Protein AF-A0A507CNY7-F1 (afdb_monomer_lite)

Foldseek 3Di:
DQPLPDDPVVVVVVVVPDPQFFPVVVVVVLVSCVVVCVVDPQQLKKKKKFFWWADPDPPAIETEIEIDGSVQPDPCNSVVQVVVVVVQDDRTGGDNTIGIQIQDLPLDQEPVVSDDCVVVVHPYHYAYEEEDDLSVLVSLNYQEYAREQHHYAEEDHLSCLSNLNHQYYAQAWDDPDDPDDGPSTGYQHEEAPDLSVLSNLNHAYDHQDQYQYDEADDLSVLSNLNHAYDAHANHQYEEEDHLSVLSNLNYQEDHHHQYAHAYDHLSCLSNQNHAEDHQHNYAYEEADRPSVLNNLNHAEDHNDNYAYEEEHDPSNLLRQNHAYDHHAQYAYEHHPDPPDPPDPDDDDDDDDDDDDDDDDDDDDDDDDDDPDDDDPPDDPDDDPDRNDPPDDDPDPPDDRRAHADAHANYAYEEADDLNVLRNQRYAHDAHAHYAYEEANCVCVPPDDPDDDDDDLSQPVARHAYYHHAHYAHEEEDDQDCCSNHVNAYQEDHHHQYAYEEADHDCPPNQNHAYDHHYNYAYEEEDDLDANQNHQEDHHYHYAYEEEDRLNHQLRPQNYAYDAHEQYAYEEEDDLSVDLNYNYQEDHHYNYHYEDDDHCSVVDDDDPPPRYPYHDDHDD

Organism: NCBI:txid246404

Secondary structure (DSSP, 8-state):
--GGGS-HHHHHHHHHTS-S--HHHHHHHHHHHHHHHTTSGGGG-EEEEEEEEEEEETTEEEEEEEEE-TTT--HHHHHHHHHHHHTT-TT-B--SS--EEEE---S-SBGGGGS-HHHHTS---EEEEEPPPGGGGG-TT-SEEE-TTSEEEEEPPGGGGG-TT--EEE-PPPP---SS-------EEEE---GGGGG-TT--EEE-TT-EE-SBPPGGGGG-TT--EEE-TTS--EEEPPGGGGG-TT-SEEE--SSEEEE--GGGGG-TT--EEE--SS--EEPPPGGGGG-TT--EEE--SSEEEEEPPHHHHT-TT--EEE--SSEEE-----S----------------------------------------SSS----S---S--SSS---PPPEEEE--SS--EESPPHHHHT-TTEEEEE--SSEEEE--GGGTTSS----S--------TT--EEE--SSEEEEE--SBGGGT-TT--SEEE--SSEEEEEPPB-TT-TT--EEE--SSEEEEPPP----TT-SEEE--SSEEEE---HHHHHH-TT--EEE--SSEEEEEPPTTS-TT---SEEE--SSEEESPPPHHHHS--TT-TT--EE-----

Structure (mmCIF, N/CA/C/O backbone):
data_AF-A0A507CNY7-F1
#
_entry.id   AF-A0A507CNY7-F1
#
loop_
_atom_site.group_PDB
_atom_site.id
_atom_site.type_symbol
_atom_site.label_atom_id
_atom_site.label_alt_id
_atom_site.label_comp_id
_atom_site.label_asym_id
_atom_site.label_entity_id
_atom_site.label_seq_id
_atom_site.pdbx_PDB_ins_code
_atom_site.Cartn_x
_atom_site.Cartn_y
_atom_site.Cartn_z
_atom_site.occupancy
_atom_site.B_iso_or_equiv
_atom_site.auth_seq_id
_atom_site.auth_comp_id
_atom_site.auth_asym_id
_atom_site.auth_atom_id
_atom_site.pdbx_PDB_model_num
ATOM 1 N N . MET A 1 1 ? -32.786 7.040 57.799 1.00 50.50 1 MET A N 1
ATOM 2 C CA . MET A 1 1 ? -32.487 5.872 56.946 1.00 50.50 1 MET A CA 1
ATOM 3 C C . MET A 1 1 ? -31.005 5.851 56.677 1.00 50.50 1 MET A C 1
ATOM 5 O O . MET A 1 1 ? -30.470 6.895 56.305 1.00 50.50 1 MET A O 1
ATOM 9 N N . HIS A 1 2 ? -30.344 4.714 56.888 1.00 58.09 2 HIS A N 1
ATOM 10 C CA . HIS A 1 2 ? -29.012 4.551 56.325 1.00 58.09 2 HIS A CA 1
ATOM 11 C C . HIS A 1 2 ? -29.142 4.459 54.798 1.00 58.09 2 HIS A C 1
ATOM 13 O O . HIS A 1 2 ? -30.141 3.971 54.278 1.00 58.09 2 HIS A O 1
ATOM 19 N N . LEU A 1 3 ? -28.138 4.954 54.068 1.00 54.47 3 LEU A N 1
ATOM 20 C CA . LEU A 1 3 ? -28.084 4.875 52.598 1.00 54.47 3 LEU A CA 1
ATOM 21 C C . LEU A 1 3 ? -28.188 3.430 52.074 1.00 54.47 3 LEU A C 1
ATOM 23 O O . LEU A 1 3 ? -28.642 3.226 50.956 1.00 54.47 3 LEU A O 1
ATOM 27 N N . LEU A 1 4 ? -27.792 2.455 52.899 1.00 56.66 4 LEU A N 1
ATOM 28 C CA . LEU A 1 4 ? -27.896 1.014 52.647 1.00 56.66 4 LEU A CA 1
ATOM 29 C C . LEU A 1 4 ? -29.345 0.502 52.595 1.00 56.66 4 LEU A C 1
ATOM 31 O O . LEU A 1 4 ? -29.588 -0.539 51.999 1.00 56.66 4 LEU A O 1
ATOM 35 N N . ASP A 1 5 ? -30.295 1.230 53.186 1.00 59.91 5 ASP A N 1
ATOM 36 C CA . ASP A 1 5 ? -31.685 0.781 53.341 1.00 59.91 5 ASP A CA 1
ATOM 37 C C . ASP A 1 5 ? -32.615 1.332 52.241 1.00 59.91 5 ASP A C 1
ATOM 39 O O . ASP A 1 5 ? -33.825 1.108 52.273 1.00 59.91 5 ASP A O 1
ATOM 43 N N . LEU A 1 6 ? -32.087 2.129 51.303 1.00 61.38 6 LEU A N 1
ATOM 44 C CA . LEU A 1 6 ? -32.870 2.776 50.246 1.00 61.38 6 LEU A CA 1
ATOM 45 C C . LEU A 1 6 ? -32.983 1.877 48.998 1.00 61.38 6 LEU A C 1
ATOM 47 O O . LEU A 1 6 ? -31.983 1.286 48.589 1.00 61.38 6 LEU A O 1
ATOM 51 N N . PRO A 1 7 ? -34.153 1.833 48.327 1.00 60.31 7 PRO A N 1
ATOM 52 C CA . PRO A 1 7 ? -34.299 1.169 47.031 1.00 60.31 7 PRO A CA 1
ATOM 53 C C . PRO A 1 7 ? -33.350 1.746 45.971 1.00 60.31 7 PRO A C 1
ATOM 55 O O . PRO A 1 7 ? -33.056 2.947 45.963 1.00 60.31 7 PRO A O 1
ATOM 58 N N . ILE A 1 8 ? -32.907 0.903 45.037 1.00 53.56 8 ILE A N 1
ATOM 59 C CA . ILE A 1 8 ? -31.963 1.270 43.968 1.00 53.56 8 ILE A CA 1
ATOM 60 C C . ILE A 1 8 ? -32.508 2.412 43.104 1.00 53.56 8 ILE A C 1
ATOM 62 O O . ILE A 1 8 ? -31.775 3.329 42.754 1.00 53.56 8 ILE A O 1
ATOM 66 N N . GLU A 1 9 ? -33.798 2.428 42.801 1.00 57.84 9 GLU A N 1
ATOM 67 C CA . GLU A 1 9 ? -34.419 3.474 41.988 1.00 57.84 9 GLU A CA 1
ATOM 68 C C . GLU A 1 9 ? -34.331 4.839 42.691 1.00 57.84 9 GLU A C 1
ATOM 70 O O . GLU A 1 9 ? -34.086 5.868 42.060 1.00 57.84 9 GLU A O 1
ATOM 75 N N . VAL A 1 10 ? -34.446 4.844 44.023 1.00 62.59 10 VAL A N 1
ATOM 76 C CA . VAL A 1 10 ? -34.336 6.049 44.856 1.00 62.59 10 VAL A CA 1
ATOM 77 C C . VAL A 1 10 ? -32.888 6.513 44.943 1.00 62.59 10 VAL A C 1
ATOM 79 O O . VAL A 1 10 ? -32.619 7.701 44.801 1.00 62.59 10 VAL A O 1
ATOM 82 N N . LEU A 1 11 ? -31.937 5.597 45.112 1.00 59.69 11 LEU A N 1
ATOM 83 C CA . LEU A 1 11 ? -30.511 5.919 45.099 1.00 59.69 11 LEU A CA 1
ATOM 84 C C . LEU A 1 11 ? -30.060 6.455 43.715 1.00 59.69 11 LEU A C 1
ATOM 86 O O . LEU A 1 11 ? -29.241 7.374 43.665 1.00 59.69 11 LEU A O 1
ATOM 90 N N . GLN A 1 12 ? -30.638 5.972 42.603 1.00 55.53 12 GLN A N 1
ATOM 91 C CA . GLN A 1 12 ? -30.424 6.507 41.245 1.00 55.53 12 GLN A CA 1
ATOM 92 C C . GLN A 1 12 ? -31.018 7.899 41.083 1.00 55.53 12 GLN A C 1
ATOM 94 O O . GLN A 1 12 ? -30.347 8.782 40.555 1.00 55.53 12 GLN A O 1
ATOM 99 N N . LEU A 1 13 ? -32.239 8.121 41.567 1.00 60.91 13 LEU A N 1
ATOM 100 C CA . LEU A 1 13 ? -32.867 9.440 41.555 1.00 60.91 13 LEU A CA 1
ATOM 101 C C . LEU A 1 13 ? -32.095 10.443 42.413 1.00 60.91 13 LEU A C 1
ATOM 103 O O . LEU A 1 13 ? -31.838 11.547 41.946 1.00 60.91 13 LEU A O 1
ATOM 107 N N . ILE A 1 14 ? -31.651 10.049 43.611 1.00 59.34 14 ILE A N 1
ATOM 108 C CA . ILE A 1 14 ? -30.782 10.868 44.464 1.00 59.34 14 ILE A CA 1
ATOM 109 C C . ILE A 1 14 ? -29.508 11.221 43.698 1.00 59.34 14 ILE A C 1
ATOM 111 O O . ILE A 1 14 ? -29.149 12.390 43.646 1.00 59.34 14 ILE A O 1
ATOM 115 N N . PHE A 1 15 ? -28.856 10.248 43.057 1.00 56.19 15 PHE A N 1
ATOM 116 C CA . PHE A 1 15 ? -27.640 10.484 42.278 1.00 56.19 15 PHE A CA 1
ATOM 117 C C . PHE A 1 15 ? -27.868 11.422 41.079 1.00 56.19 15 PHE A C 1
ATOM 119 O O . PHE A 1 15 ? -27.045 12.295 40.820 1.00 56.19 15 PHE A O 1
ATOM 126 N N . LEU A 1 16 ? -28.992 11.271 40.370 1.00 53.94 16 LEU A N 1
ATOM 127 C CA . LEU A 1 16 ? -29.382 12.093 39.218 1.00 53.94 16 LEU A CA 1
ATOM 128 C C . LEU A 1 16 ? -29.871 13.503 39.595 1.00 53.94 16 LEU A C 1
ATOM 130 O O . LEU A 1 16 ? -29.868 14.377 38.732 1.00 53.94 16 LEU A O 1
ATOM 134 N N . GLN A 1 17 ? -30.304 13.719 40.841 1.00 55.66 17 GLN A N 1
ATOM 135 C CA . GLN A 1 17 ? -30.762 15.011 41.373 1.00 55.66 17 GLN A CA 1
ATOM 136 C C . GLN A 1 17 ? -29.666 15.799 42.108 1.00 55.66 17 GLN A C 1
ATOM 138 O O . GLN A 1 17 ? -29.915 16.915 42.563 1.00 55.66 17 GLN A O 1
ATOM 143 N N . LEU A 1 18 ? -28.455 15.251 42.242 1.00 52.53 18 LEU A N 1
ATOM 144 C CA . LEU A 1 18 ? -27.318 16.012 42.757 1.00 52.53 18 LEU A CA 1
ATOM 145 C C . LEU A 1 18 ? -26.944 17.109 41.746 1.00 52.53 18 LEU A C 1
ATOM 147 O O . LEU A 1 18 ? -26.613 16.812 40.600 1.00 52.53 18 LEU A O 1
ATOM 151 N N . ASP A 1 19 ? -26.982 18.373 42.184 1.00 48.16 19 ASP A N 1
ATOM 152 C CA . ASP A 1 19 ? -26.518 19.533 41.408 1.00 48.16 19 ASP A CA 1
ATOM 153 C C . ASP A 1 19 ? -25.115 19.321 40.819 1.00 48.16 19 ASP A C 1
ATOM 155 O O . ASP A 1 19 ? -24.302 18.599 41.408 1.00 48.16 19 ASP A O 1
ATOM 159 N N . LEU A 1 20 ? -24.823 20.038 39.717 1.00 49.12 20 LEU A N 1
ATOM 160 C CA . LEU A 1 20 ? -23.513 20.159 39.053 1.00 49.12 20 LEU A CA 1
ATOM 161 C C . LEU A 1 20 ? -22.361 19.861 40.023 1.00 49.12 20 LEU A C 1
ATOM 163 O O . LEU A 1 20 ? -22.031 20.641 40.920 1.00 49.12 20 LEU A O 1
ATOM 167 N N . PHE A 1 21 ? -21.820 18.662 39.845 1.00 52.94 21 PHE A N 1
ATOM 168 C CA . PHE A 1 21 ? -20.981 17.900 40.755 1.00 52.94 21 PHE A CA 1
ATOM 169 C C . PHE A 1 21 ? -19.781 18.667 41.343 1.00 52.94 21 PHE A C 1
ATOM 171 O O . PHE A 1 21 ? -18.643 18.482 40.932 1.00 52.94 21 PHE A O 1
ATOM 178 N N . LYS A 1 22 ? -19.971 19.487 42.386 1.00 53.03 22 LYS A N 1
ATOM 179 C CA . LYS A 1 22 ? -18.829 20.062 43.123 1.00 53.03 22 LYS A CA 1
ATOM 180 C C . LYS A 1 22 ? -18.050 18.946 43.826 1.00 53.03 22 LYS A C 1
ATOM 182 O O . LYS A 1 22 ? -18.601 18.199 44.646 1.00 53.03 22 LYS A O 1
ATOM 187 N N . THR A 1 23 ? -16.747 18.862 43.554 1.00 55.12 23 THR A N 1
ATOM 188 C CA . THR A 1 23 ? -15.870 17.712 43.841 1.00 55.12 23 THR A CA 1
ATOM 189 C C . THR A 1 23 ? -15.864 17.268 45.308 1.00 55.12 23 THR A C 1
ATOM 191 O O . THR A 1 23 ? -15.577 16.106 45.601 1.00 55.12 23 THR A O 1
ATOM 194 N N . ALA A 1 24 ? -16.158 18.169 46.252 1.00 55.75 24 ALA A N 1
ATOM 195 C CA . ALA A 1 24 ? -16.185 17.877 47.686 1.00 55.75 24 ALA A CA 1
ATOM 196 C C . ALA A 1 24 ? -17.468 17.159 48.144 1.00 55.75 24 ALA A C 1
ATOM 198 O O . ALA A 1 24 ? -17.377 16.219 48.935 1.00 55.75 24 ALA A O 1
ATOM 199 N N . LYS A 1 25 ? -18.650 17.558 47.642 1.00 54.31 25 LYS A N 1
ATOM 200 C CA . LYS A 1 25 ? -19.921 16.880 47.956 1.00 54.31 25 LYS A CA 1
ATOM 201 C C . LYS A 1 25 ? -19.956 15.507 47.302 1.00 54.31 25 LYS A C 1
ATOM 203 O O . LYS A 1 25 ? -20.237 14.534 47.989 1.00 54.31 25 LYS A O 1
ATOM 208 N N . TYR A 1 26 ? -19.558 15.410 46.035 1.00 55.41 26 TYR A N 1
ATOM 209 C CA . TYR A 1 26 ? -19.513 14.133 45.330 1.00 55.41 26 TYR A CA 1
ATOM 210 C C . TYR A 1 26 ? -18.506 13.155 45.939 1.00 55.41 26 TYR A C 1
ATOM 212 O O . TYR A 1 26 ? -18.871 12.023 46.206 1.00 55.41 26 TYR A O 1
ATOM 220 N N . ARG A 1 27 ? -17.275 13.577 46.282 1.00 55.94 27 ARG A N 1
ATOM 221 C CA . ARG A 1 27 ? -16.332 12.698 47.007 1.00 55.94 27 ARG A CA 1
ATOM 222 C C . ARG A 1 27 ? -16.909 12.199 48.329 1.00 55.94 27 ARG A C 1
ATOM 224 O O . ARG A 1 27 ? -16.618 11.078 48.724 1.00 55.94 27 ARG A O 1
ATOM 231 N N . ARG A 1 28 ? -17.701 13.017 49.027 1.00 58.16 28 ARG A N 1
ATOM 232 C CA . ARG A 1 28 ? -18.335 12.645 50.299 1.00 58.16 28 ARG A CA 1
ATOM 233 C C . ARG A 1 28 ? -19.507 11.679 50.074 1.00 58.16 28 ARG A C 1
ATOM 235 O O . ARG A 1 28 ? -19.587 10.682 50.779 1.00 58.16 28 ARG A O 1
ATOM 242 N N . VAL A 1 29 ? -20.325 11.922 49.046 1.00 56.06 29 VAL A N 1
ATOM 243 C CA . VAL A 1 29 ? -21.393 11.026 48.578 1.00 56.06 29 VAL A CA 1
ATOM 244 C C . VAL A 1 29 ? -20.788 9.709 48.105 1.00 56.06 29 VAL A C 1
ATOM 246 O O . VAL A 1 29 ? -21.046 8.712 48.750 1.00 56.06 29 VAL A O 1
ATOM 249 N N . CYS A 1 30 ? -19.900 9.689 47.108 1.00 53.34 30 CYS A N 1
ATOM 250 C CA . CYS A 1 30 ? -19.212 8.493 46.616 1.00 53.34 30 CYS A CA 1
ATOM 251 C C . CYS A 1 30 ? -18.382 7.763 47.663 1.00 53.34 30 CYS A C 1
ATOM 253 O O . CYS A 1 30 ? -18.285 6.558 47.548 1.00 53.34 30 CYS A O 1
ATOM 255 N N . ARG A 1 31 ? -17.816 8.411 48.693 1.00 56.94 31 ARG A N 1
ATOM 256 C CA . ARG A 1 31 ? -17.205 7.685 49.827 1.00 56.94 31 ARG A CA 1
ATOM 257 C C . ARG A 1 31 ? -18.252 7.006 50.705 1.00 56.94 31 ARG A C 1
ATOM 259 O O . ARG A 1 31 ? -18.076 5.837 51.018 1.00 56.94 31 ARG A O 1
ATOM 266 N N . SER A 1 32 ? -19.330 7.706 51.073 1.00 53.12 32 SER A N 1
ATOM 267 C CA . SER A 1 32 ? -20.452 7.105 51.820 1.00 53.12 32 SER A CA 1
ATOM 268 C C . SER A 1 32 ? -21.146 6.003 51.027 1.00 53.12 32 SER A C 1
ATOM 270 O O . SER A 1 32 ? -21.634 5.029 51.587 1.00 53.12 32 SER A O 1
ATOM 272 N N . PHE A 1 33 ? -21.169 6.160 49.714 1.00 50.72 33 PHE A N 1
ATOM 273 C CA . PHE A 1 33 ? -21.739 5.229 48.779 1.00 50.72 33 PHE A CA 1
ATOM 274 C C . PHE A 1 33 ? -20.733 4.158 48.338 1.00 50.72 33 PHE A C 1
ATOM 276 O O . PHE A 1 33 ? -21.189 3.125 47.904 1.00 50.72 33 PHE A O 1
ATOM 283 N N . ASN A 1 34 ? -19.408 4.301 48.456 1.00 47.72 34 ASN A N 1
ATOM 284 C CA . ASN A 1 34 ? -18.453 3.323 47.900 1.00 47.72 34 ASN A CA 1
ATOM 285 C C . ASN A 1 34 ? -18.638 1.935 48.517 1.00 47.72 34 ASN A C 1
ATOM 287 O O . ASN A 1 34 ? -18.507 0.938 47.822 1.00 47.72 34 ASN A O 1
ATOM 291 N N . ASN A 1 35 ? -19.029 1.873 49.792 1.00 51.50 35 ASN A N 1
ATOM 292 C CA . ASN A 1 35 ? -19.368 0.622 50.475 1.00 51.50 35 ASN A CA 1
ATOM 293 C C . ASN A 1 35 ? -20.730 0.034 50.038 1.00 51.50 35 ASN A C 1
ATOM 295 O O . ASN A 1 35 ? -20.986 -1.137 50.279 1.00 51.50 35 ASN A O 1
ATOM 299 N N . VAL A 1 36 ? -21.596 0.830 49.400 1.00 45.66 36 VAL A N 1
ATOM 300 C CA . VAL A 1 36 ? -22.937 0.452 48.903 1.00 45.66 36 VAL A CA 1
ATOM 301 C C . VAL A 1 36 ? -22.928 0.198 47.382 1.00 45.66 36 VAL A C 1
ATOM 303 O O . VAL A 1 36 ? -23.494 -0.778 46.910 1.00 45.66 36 VAL A O 1
ATOM 306 N N . LEU A 1 37 ? -22.243 1.041 46.602 1.00 43.09 37 LEU A N 1
ATOM 307 C CA . LEU A 1 37 ? -22.118 1.031 45.135 1.00 43.09 37 LEU A CA 1
ATOM 308 C C . LEU A 1 37 ? -21.195 -0.074 44.624 1.00 43.09 37 LEU A C 1
ATOM 310 O O . LEU A 1 37 ? -21.321 -0.465 43.471 1.00 43.09 37 LEU A O 1
ATOM 314 N N . THR A 1 38 ? -20.261 -0.560 45.447 1.00 46.28 38 THR A N 1
ATOM 315 C CA . THR A 1 38 ? -19.440 -1.734 45.104 1.00 46.28 38 THR A CA 1
ATOM 316 C C . THR A 1 38 ? -20.214 -3.045 45.248 1.00 46.28 38 THR A C 1
ATOM 318 O O . THR A 1 38 ? -19.815 -4.043 44.657 1.00 46.28 38 THR A O 1
ATOM 321 N N . VAL A 1 39 ? -21.332 -3.040 45.986 1.00 44.53 39 VAL A N 1
ATOM 322 C CA . VAL A 1 39 ? -22.158 -4.222 46.289 1.00 44.53 39 VAL A CA 1
ATOM 323 C C . VAL A 1 39 ? -23.466 -4.254 45.461 1.00 44.53 39 VAL A C 1
ATOM 325 O O . VAL A 1 39 ? -24.102 -5.299 45.357 1.00 44.53 39 VAL A O 1
ATOM 328 N N . HIS A 1 40 ? -23.861 -3.147 44.811 1.00 45.31 40 HIS A N 1
ATOM 329 C CA . HIS A 1 40 ? -25.163 -2.965 44.134 1.00 45.31 40 HIS A CA 1
ATOM 330 C C . HIS A 1 40 ? -25.049 -2.356 42.707 1.00 45.31 40 HIS A C 1
ATOM 332 O O . HIS A 1 40 ? -24.020 -1.763 42.388 1.00 45.31 40 HIS A O 1
ATOM 338 N N . PRO A 1 41 ? -26.087 -2.441 41.831 1.00 44.62 41 PRO A N 1
ATOM 339 C CA . PRO A 1 41 ? -26.019 -2.202 40.366 1.00 44.62 41 PRO A CA 1
ATOM 340 C C . PRO A 1 41 ? -25.747 -0.755 39.902 1.00 44.62 41 PRO A C 1
ATOM 342 O O . PRO A 1 41 ? -25.904 -0.415 38.729 1.00 44.62 41 PRO A O 1
ATOM 345 N N . PHE A 1 42 ? -25.288 0.110 40.800 1.00 43.44 42 PHE A N 1
ATOM 346 C CA . PHE A 1 42 ? -24.721 1.410 40.461 1.00 43.44 42 PHE A CA 1
ATOM 347 C C . PHE A 1 42 ? -23.310 1.346 39.882 1.00 43.44 42 PHE A C 1
ATOM 349 O O . PHE A 1 42 ? -22.810 2.360 39.391 1.00 43.44 42 PHE A O 1
ATOM 356 N N . SER A 1 43 ? -22.685 0.166 39.896 1.00 51.28 43 SER A N 1
ATOM 357 C CA . SER A 1 43 ? -21.483 -0.138 39.118 1.00 51.28 43 SER A CA 1
ATOM 358 C C . SER A 1 43 ? -21.601 0.330 37.669 1.00 51.28 43 SER A C 1
ATOM 360 O O . SER A 1 43 ? -20.603 0.689 37.072 1.00 51.28 43 SER A O 1
ATOM 362 N N . ASN A 1 44 ? -22.812 0.392 37.115 1.00 54.75 44 ASN A N 1
ATOM 363 C CA . ASN A 1 44 ? -23.063 0.653 35.700 1.00 54.75 44 ASN A CA 1
ATOM 364 C C . ASN A 1 44 ? -23.117 2.148 35.341 1.00 54.75 44 ASN A C 1
ATOM 366 O O . ASN A 1 44 ? -23.304 2.491 34.175 1.00 54.75 44 ASN A O 1
ATOM 370 N N . LEU A 1 45 ? -22.975 3.045 36.324 1.00 60.94 45 LEU A N 1
ATOM 371 C CA . LEU A 1 45 ? -22.925 4.482 36.073 1.00 60.94 45 LEU A CA 1
ATOM 372 C C . LEU A 1 45 ? -21.612 4.862 35.392 1.00 60.94 45 LEU A C 1
ATOM 374 O O . LEU A 1 45 ? -20.519 4.584 35.894 1.00 60.94 45 LEU A O 1
ATOM 378 N N . ILE A 1 46 ? -21.743 5.575 34.279 1.00 69.25 46 ILE A N 1
ATOM 379 C CA . ILE A 1 46 ? -20.628 6.200 33.580 1.00 69.25 46 ILE A CA 1
ATOM 380 C C . ILE A 1 46 ? -20.838 7.704 33.660 1.00 69.25 46 ILE A C 1
ATOM 382 O O . ILE A 1 46 ? -21.845 8.234 33.195 1.00 69.25 46 ILE A O 1
ATOM 386 N N . GLY A 1 47 ? -19.901 8.387 34.299 1.00 72.06 47 GLY A N 1
ATOM 387 C CA . GLY A 1 47 ? -19.793 9.833 34.256 1.00 72.06 47 GLY A CA 1
ATOM 388 C C . GLY A 1 47 ? -18.733 10.246 33.247 1.00 72.06 47 GLY A C 1
ATOM 389 O O . GLY A 1 47 ? -17.745 9.539 33.050 1.00 72.06 47 GLY A O 1
ATOM 390 N N . LEU A 1 48 ? -18.906 11.414 32.643 1.00 75.00 48 LEU A N 1
ATOM 391 C CA . LEU A 1 48 ? -17.836 12.104 31.938 1.00 75.00 48 LEU A CA 1
ATOM 392 C C . LEU A 1 48 ? -17.417 13.334 32.737 1.00 75.00 48 LEU A C 1
ATOM 394 O O . LEU A 1 48 ? -18.263 14.129 33.129 1.00 75.00 48 LEU A O 1
ATOM 398 N N . VAL A 1 49 ? -16.122 13.492 32.981 1.00 76.19 49 VAL A N 1
ATOM 399 C CA . VAL A 1 49 ? -15.572 14.599 33.769 1.00 76.19 49 VAL A CA 1
ATOM 400 C C . VAL A 1 49 ? -14.731 15.517 32.900 1.00 76.19 49 VAL A C 1
ATOM 402 O O . VAL A 1 49 ? -13.806 15.035 32.253 1.00 76.19 49 VAL A O 1
ATOM 405 N N . HIS A 1 50 ? -14.994 16.828 32.944 1.00 78.94 50 HIS A N 1
ATOM 406 C CA . HIS A 1 50 ? -14.087 17.847 32.393 1.00 78.94 50 HIS A CA 1
ATOM 407 C C . HIS A 1 50 ? -12.870 18.002 33.302 1.00 78.94 50 HIS A C 1
ATOM 409 O O . HIS A 1 50 ? -13.008 18.432 34.446 1.00 78.94 50 HIS A O 1
ATOM 415 N N . ILE A 1 51 ? -11.690 17.617 32.820 1.00 77.38 51 ILE A N 1
ATOM 416 C CA . ILE A 1 51 ? -10.466 17.552 33.637 1.00 77.38 51 ILE A CA 1
ATOM 417 C C . ILE A 1 51 ? -9.548 18.766 33.473 1.00 77.38 51 ILE A C 1
ATOM 419 O O . ILE A 1 51 ? -8.617 18.946 34.265 1.00 77.38 51 ILE A O 1
ATOM 423 N N . GLY A 1 52 ? -9.808 19.595 32.467 1.00 77.94 52 GLY A N 1
ATOM 424 C CA . GLY A 1 52 ? -9.028 20.784 32.166 1.00 77.94 52 GLY A CA 1
ATOM 425 C C . GLY A 1 52 ? -9.138 21.176 30.702 1.00 77.94 52 GLY A C 1
ATOM 426 O O . GLY A 1 52 ? -9.757 20.478 29.898 1.00 77.94 52 GLY A O 1
ATOM 427 N N . HIS A 1 53 ? -8.524 22.303 30.373 1.00 82.25 53 HIS A N 1
ATOM 428 C CA . HIS A 1 53 ? -8.520 22.841 29.022 1.00 82.25 53 HIS A CA 1
ATOM 429 C C . HIS A 1 53 ? -7.185 23.516 28.707 1.00 82.25 53 HIS A C 1
ATOM 431 O O . HIS A 1 53 ? -6.462 23.917 29.619 1.00 82.25 53 HIS A O 1
ATOM 437 N N . ILE A 1 54 ? -6.841 23.601 27.424 1.00 78.94 54 ILE A N 1
ATOM 438 C CA . ILE A 1 54 ? -5.623 24.271 26.953 1.00 78.94 54 ILE A CA 1
ATOM 439 C C . ILE A 1 54 ? -6.023 25.398 26.002 1.00 78.94 54 ILE A C 1
ATOM 441 O O . ILE A 1 54 ? -6.756 25.131 25.048 1.00 78.94 54 ILE A O 1
ATOM 445 N N . PRO A 1 55 ? -5.547 26.636 26.201 1.00 74.06 55 PRO A N 1
ATOM 446 C CA . PRO A 1 55 ? -5.746 27.708 25.234 1.00 74.06 55 PRO A CA 1
ATOM 447 C C . PRO A 1 55 ? -4.987 27.422 23.930 1.00 74.06 55 PRO A C 1
ATOM 449 O O . PRO A 1 55 ? -3.770 27.258 23.924 1.00 74.06 55 PRO A O 1
ATOM 452 N N . ILE A 1 56 ? -5.717 27.377 22.814 1.00 70.56 56 ILE A N 1
ATOM 453 C CA . ILE A 1 56 ? -5.171 27.255 21.452 1.00 70.56 56 ILE A CA 1
ATOM 454 C C . ILE A 1 56 ? -4.904 28.652 20.880 1.00 70.56 56 ILE A C 1
ATOM 456 O O . ILE A 1 56 ? -3.871 28.907 20.268 1.00 70.56 56 ILE A O 1
ATOM 460 N N . THR A 1 57 ? -5.848 29.574 21.082 1.00 68.44 57 THR A N 1
ATOM 461 C CA . THR A 1 57 ? -5.727 31.000 20.743 1.00 68.44 57 THR A CA 1
ATOM 462 C C . THR A 1 57 ? -6.391 31.835 21.838 1.00 68.44 57 THR A C 1
ATOM 464 O O . THR A 1 57 ? -7.073 31.291 22.702 1.00 68.44 57 THR A O 1
ATOM 467 N N . ALA A 1 58 ? -6.277 33.167 21.783 1.00 64.62 58 ALA A N 1
ATOM 468 C CA . ALA A 1 58 ? -6.906 34.069 22.759 1.00 64.62 58 ALA A CA 1
ATOM 469 C C . ALA A 1 58 ? -8.441 33.913 22.895 1.00 64.62 58 ALA A C 1
ATOM 471 O O . ALA A 1 58 ? -9.031 34.489 23.807 1.00 64.62 58 ALA A O 1
ATOM 472 N N . ARG A 1 59 ? -9.101 33.183 21.981 1.00 66.06 59 ARG A N 1
ATOM 473 C CA . ARG A 1 59 ? -10.553 32.939 21.981 1.00 66.06 59 ARG A CA 1
ATOM 474 C C . ARG A 1 59 ? -10.947 31.477 21.727 1.00 66.06 59 ARG A C 1
ATOM 476 O O . ARG A 1 59 ? -12.123 31.238 21.478 1.00 66.06 59 ARG A O 1
ATOM 483 N N . ALA A 1 60 ? -10.002 30.534 21.737 1.00 69.31 60 ALA A N 1
ATOM 484 C CA . ALA A 1 60 ? -10.294 29.123 21.475 1.00 69.31 60 ALA A CA 1
ATOM 485 C C . ALA A 1 60 ? -9.522 28.207 22.422 1.00 69.31 60 ALA A C 1
ATOM 487 O O . ALA A 1 60 ? -8.312 28.377 22.592 1.00 69.31 60 ALA A O 1
ATOM 488 N N . PHE A 1 61 ? -10.207 27.209 22.968 1.00 73.31 61 PHE A N 1
ATOM 489 C CA . PHE A 1 61 ? -9.659 26.230 23.902 1.00 73.31 61 PHE A CA 1
ATOM 490 C C . PHE A 1 61 ? -9.819 24.791 23.384 1.00 73.31 61 PHE A C 1
ATOM 492 O O . PHE A 1 61 ? -10.715 24.494 22.602 1.00 73.31 61 PHE A O 1
ATOM 499 N N . SER A 1 62 ? -8.934 23.891 23.812 1.00 78.44 62 SER A N 1
ATOM 500 C CA . SER A 1 62 ? -9.092 22.438 23.692 1.00 78.44 62 SER A CA 1
ATOM 501 C C . SER A 1 62 ? -9.564 21.887 25.027 1.00 78.44 62 SER A C 1
ATOM 503 O O . SER A 1 62 ? -8.824 21.982 26.008 1.00 78.44 62 SER A O 1
ATOM 505 N N . ASP A 1 63 ? -10.743 21.273 25.062 1.00 80.62 63 ASP A N 1
ATOM 506 C CA . ASP A 1 63 ? -11.297 20.693 26.284 1.00 80.62 63 ASP A CA 1
ATOM 507 C C . ASP A 1 63 ? -10.950 19.207 26.415 1.00 80.62 63 ASP A C 1
ATOM 509 O O . ASP A 1 63 ? -11.071 18.424 25.467 1.00 80.62 63 ASP A O 1
ATOM 513 N N . PHE A 1 64 ? -10.558 18.802 27.623 1.00 82.00 64 PHE A N 1
ATOM 514 C CA . PHE A 1 64 ? -10.224 17.420 27.943 1.00 82.00 64 PHE A CA 1
ATOM 515 C C . PHE A 1 64 ? -11.267 16.806 28.861 1.00 82.00 64 PHE A C 1
ATOM 517 O O . PHE A 1 64 ? -11.617 17.366 29.905 1.00 82.00 64 PHE A O 1
ATOM 524 N N . PHE A 1 65 ? -11.710 15.607 28.498 1.00 82.69 65 PHE A N 1
ATOM 525 C CA . PHE A 1 65 ? -12.698 14.856 29.251 1.00 82.69 65 PHE A CA 1
ATOM 526 C C . PHE A 1 65 ? -12.239 13.429 29.518 1.00 82.69 65 PHE A C 1
ATOM 528 O O . PHE A 1 65 ? -11.576 12.812 28.691 1.00 82.69 65 PHE A O 1
ATOM 535 N N . CYS A 1 66 ? -12.619 12.881 30.668 1.00 84.69 66 CYS A N 1
ATOM 536 C CA . CYS A 1 66 ? -12.282 11.516 31.054 1.00 84.69 66 CYS A CA 1
ATOM 537 C C . CYS A 1 66 ? -13.523 10.768 31.538 1.00 84.69 66 CYS A C 1
ATOM 539 O O . CYS A 1 66 ? -14.357 11.336 32.252 1.00 84.69 66 CYS A O 1
ATOM 541 N N . PHE A 1 67 ? -13.637 9.492 31.167 1.00 81.12 67 PHE A N 1
ATOM 542 C CA . PHE A 1 67 ? -14.662 8.619 31.721 1.00 81.12 67 PHE A CA 1
ATOM 543 C C . PHE A 1 67 ? -14.349 8.280 33.173 1.00 81.12 67 PHE A C 1
ATOM 545 O O . PHE A 1 67 ? -13.228 7.927 33.539 1.00 81.12 67 PHE A O 1
ATOM 552 N N . VAL A 1 68 ? -15.381 8.333 34.000 1.00 76.19 68 VAL A N 1
ATOM 553 C CA . VAL A 1 68 ? -15.313 7.968 35.405 1.00 76.19 68 VAL A CA 1
ATOM 554 C C . VAL A 1 68 ? -16.461 7.039 35.761 1.00 76.19 68 VAL A C 1
ATOM 556 O O . VAL A 1 68 ? -17.577 7.152 35.266 1.00 76.19 68 VAL A O 1
ATOM 559 N N . THR A 1 69 ? -16.179 6.122 36.663 1.00 72.31 69 THR A N 1
ATOM 560 C CA . THR A 1 69 ? -17.144 5.229 37.301 1.00 72.31 69 THR A CA 1
ATOM 561 C C . THR A 1 69 ? -17.070 5.485 38.800 1.00 72.31 69 THR A C 1
ATOM 563 O O . THR A 1 69 ? -16.070 6.043 39.257 1.00 72.31 69 THR A O 1
ATOM 566 N N . PRO A 1 70 ? -18.051 5.065 39.612 1.00 65.88 70 PRO A N 1
ATOM 567 C CA . PRO A 1 70 ? -17.909 5.156 41.061 1.00 65.88 70 PRO A CA 1
ATOM 568 C C . PRO A 1 70 ? -16.604 4.547 41.598 1.00 65.88 70 PRO A C 1
ATOM 570 O O . PRO A 1 70 ? -15.984 5.130 42.483 1.00 65.88 70 PRO A O 1
ATOM 573 N N . ALA A 1 71 ? -16.146 3.438 41.003 1.00 64.81 71 ALA A N 1
ATOM 574 C CA . ALA A 1 71 ? -14.898 2.774 41.372 1.00 64.81 71 ALA A CA 1
ATOM 575 C C . ALA A 1 71 ? -13.643 3.552 40.935 1.00 64.81 71 ALA A C 1
ATOM 577 O O . ALA A 1 71 ? -12.660 3.591 41.672 1.00 64.81 71 ALA A O 1
ATOM 578 N N . SER A 1 72 ? -13.663 4.192 39.759 1.00 67.31 72 SER A N 1
ATOM 579 C CA . SER A 1 72 ? -12.525 4.979 39.258 1.00 67.31 72 SER A CA 1
ATOM 580 C C . SER A 1 72 ? -12.533 6.441 39.712 1.00 67.31 72 SER A C 1
ATOM 582 O O . SER A 1 72 ? -11.535 7.140 39.536 1.00 67.31 72 SER A O 1
ATOM 584 N N . PHE A 1 73 ? -13.613 6.921 40.343 1.00 65.12 73 PHE A N 1
ATOM 585 C CA . PHE A 1 73 ? -13.706 8.285 40.859 1.00 65.12 73 PHE A CA 1
ATOM 586 C C . PHE A 1 73 ? -12.945 8.447 42.185 1.00 65.12 73 PHE A C 1
ATOM 588 O O . PHE A 1 73 ? -13.510 8.632 43.266 1.00 65.12 73 PHE A O 1
ATOM 595 N N . GLY A 1 74 ? -11.620 8.393 42.089 1.00 63.19 74 GLY A N 1
ATOM 596 C CA . GLY A 1 74 ? -10.677 8.720 43.153 1.00 63.19 74 GLY A CA 1
ATOM 597 C C . GLY A 1 74 ? -9.880 9.982 42.823 1.00 63.19 74 GLY A C 1
ATOM 598 O O . GLY A 1 74 ? -9.703 10.328 41.655 1.00 63.19 74 GLY A O 1
ATOM 599 N N . LYS A 1 75 ? -9.360 10.662 43.858 1.00 62.44 75 LYS A N 1
ATOM 600 C CA . LYS A 1 75 ? -8.414 11.778 43.662 1.00 62.44 75 LYS A CA 1
ATOM 601 C C . LYS A 1 75 ? -7.197 11.288 42.868 1.00 62.44 75 LYS A C 1
ATOM 603 O O . LYS A 1 75 ? -6.802 11.948 41.921 1.00 62.44 75 LYS A O 1
ATOM 608 N N . ASP A 1 76 ? -6.689 10.104 43.197 1.00 75.00 76 ASP A N 1
ATOM 609 C CA . ASP A 1 76 ? -5.433 9.589 42.646 1.00 75.00 76 ASP A CA 1
ATOM 610 C C . ASP A 1 76 ? -5.535 9.230 41.156 1.00 75.00 76 ASP A C 1
ATOM 612 O O . ASP A 1 76 ? -4.613 9.526 40.402 1.00 75.00 76 ASP A O 1
ATOM 616 N N . PHE A 1 77 ? -6.672 8.690 40.696 1.00 78.88 77 PHE A N 1
ATOM 617 C CA . PHE A 1 77 ? -6.904 8.420 39.270 1.00 78.88 77 PHE A CA 1
ATOM 618 C C . PHE A 1 77 ? -6.946 9.715 38.448 1.00 78.88 77 PHE A C 1
ATOM 620 O O . PHE A 1 77 ? -6.186 9.862 37.493 1.00 78.88 77 PHE A O 1
ATOM 627 N N . LEU A 1 78 ? -7.782 10.684 38.844 1.00 75.94 78 LEU A N 1
ATOM 628 C CA . LEU A 1 78 ? -7.902 11.961 38.129 1.00 75.94 78 LEU A CA 1
ATOM 629 C C . LEU A 1 78 ? -6.597 12.763 38.177 1.00 75.94 78 LEU A C 1
ATOM 631 O O . LEU A 1 78 ? -6.177 13.302 37.157 1.00 75.94 78 LEU A O 1
ATOM 635 N N . THR A 1 79 ? -5.927 12.798 39.334 1.00 76.81 79 THR A N 1
ATOM 636 C CA . THR A 1 79 ? -4.605 13.421 39.468 1.00 76.81 79 THR A CA 1
ATOM 637 C C . THR A 1 79 ? -3.572 12.705 38.599 1.00 76.81 79 THR A C 1
ATOM 639 O O . THR A 1 79 ? -2.753 13.378 37.979 1.00 76.81 79 THR A O 1
ATOM 642 N N . GLY A 1 80 ? -3.629 11.377 38.473 1.00 80.31 80 GLY A N 1
ATOM 643 C CA . GLY A 1 80 ? -2.782 10.611 37.558 1.00 80.31 80 GLY A CA 1
ATOM 644 C C . GLY A 1 80 ? -2.986 11.004 36.093 1.00 80.31 80 GLY A C 1
ATOM 645 O O . GLY A 1 80 ? -2.016 11.331 35.412 1.00 80.31 80 GLY A O 1
ATOM 646 N N . ILE A 1 81 ? -4.239 11.065 35.626 1.00 79.38 81 ILE A N 1
ATOM 647 C CA . ILE A 1 81 ? -4.573 11.494 34.256 1.00 79.38 81 ILE A CA 1
ATOM 648 C C . ILE A 1 81 ? -4.142 12.948 34.006 1.00 79.38 81 ILE A C 1
ATOM 650 O O . ILE A 1 81 ? -3.545 13.241 32.973 1.00 79.38 81 ILE A O 1
ATOM 654 N N . GLN A 1 82 ? -4.384 13.858 34.955 1.00 77.62 82 GLN A N 1
ATOM 655 C CA . GLN A 1 82 ? -3.939 15.253 34.855 1.00 77.62 82 GLN A CA 1
ATOM 656 C C . GLN A 1 82 ? -2.415 15.368 34.814 1.00 77.62 82 GLN A C 1
ATOM 658 O O . GLN A 1 82 ? -1.885 16.134 34.017 1.00 77.62 82 GLN A O 1
ATOM 663 N N . THR A 1 83 ? -1.707 14.589 35.635 1.00 81.00 83 THR A N 1
ATOM 664 C CA . THR A 1 83 ? -0.238 14.559 35.643 1.00 81.00 83 THR A CA 1
ATOM 665 C C . THR A 1 83 ? 0.296 14.065 34.302 1.00 81.00 83 THR A C 1
ATOM 667 O O . THR A 1 83 ? 1.243 14.640 33.774 1.00 81.00 83 THR A O 1
ATOM 670 N N . GLU A 1 84 ? -0.323 13.039 33.716 1.00 79.00 84 GLU A N 1
ATOM 671 C CA . GLU A 1 84 ? 0.062 12.536 32.396 1.00 79.00 84 GLU A CA 1
ATOM 672 C C . GLU A 1 84 ? -0.199 13.565 31.288 1.00 79.00 84 GLU A C 1
ATOM 674 O O . GLU A 1 84 ? 0.634 13.739 30.401 1.00 79.00 84 GLU A O 1
ATOM 679 N N . LEU A 1 85 ? -1.305 14.311 31.364 1.00 76.62 85 LEU A N 1
ATOM 680 C CA . LEU A 1 85 ? -1.560 15.413 30.438 1.00 76.62 85 LEU A CA 1
ATOM 681 C C . LEU A 1 85 ? -0.556 16.552 30.606 1.00 76.62 85 LEU A C 1
ATOM 683 O O . LEU A 1 85 ? -0.053 17.042 29.602 1.00 76.62 85 LEU A O 1
ATOM 687 N N . LEU A 1 86 ? -0.215 16.931 31.841 1.00 78.62 86 LEU A N 1
ATOM 688 C CA . LEU A 1 86 ? 0.773 17.976 32.132 1.00 78.62 86 LEU A CA 1
ATOM 689 C C . LEU A 1 86 ? 2.167 17.638 31.583 1.00 78.62 86 LEU A C 1
ATOM 691 O O . LEU A 1 86 ? 2.876 18.537 31.153 1.00 78.62 86 LEU A O 1
ATOM 695 N N . LYS A 1 87 ? 2.553 16.354 31.515 1.00 75.62 87 LYS A N 1
ATOM 696 C CA . LYS A 1 87 ? 3.812 15.932 30.858 1.00 75.62 87 LYS A CA 1
ATOM 697 C C . LYS A 1 87 ? 3.835 16.206 29.352 1.00 75.62 87 LYS A C 1
ATOM 699 O O . LYS A 1 87 ? 4.896 16.176 28.728 1.00 75.62 87 LYS A O 1
ATOM 704 N N . HIS A 1 88 ? 2.667 16.353 28.741 1.00 69.31 88 HIS A N 1
ATOM 705 C CA . HIS A 1 88 ? 2.502 16.445 27.295 1.00 69.31 88 HIS A CA 1
ATOM 706 C C . HIS A 1 88 ? 1.949 17.800 26.840 1.00 69.31 88 HIS A C 1
ATOM 708 O O . HIS A 1 88 ? 1.950 18.073 25.639 1.00 69.31 88 HIS A O 1
ATOM 714 N N . HIS A 1 89 ? 1.505 18.637 27.779 1.00 70.06 89 HIS A N 1
ATOM 715 C CA . HIS A 1 89 ? 0.798 19.882 27.526 1.00 70.06 89 HIS A CA 1
ATOM 716 C C . HIS A 1 89 ? 1.207 20.985 28.505 1.00 70.06 89 HIS A C 1
ATOM 718 O O . HIS A 1 89 ? 0.709 21.044 29.632 1.00 70.06 89 HIS A O 1
ATOM 724 N N . ASP A 1 90 ? 2.052 21.901 28.033 1.00 66.00 90 ASP A N 1
ATOM 725 C CA . ASP A 1 90 ? 2.329 23.152 28.737 1.00 66.00 90 ASP A CA 1
ATOM 726 C C . ASP A 1 90 ? 1.075 24.045 28.721 1.00 66.00 90 ASP A C 1
ATOM 728 O O . ASP A 1 90 ? 0.429 24.209 27.686 1.00 66.00 90 ASP A O 1
ATOM 732 N N . GLY A 1 91 ? 0.707 24.613 29.875 1.00 69.94 91 GLY A N 1
ATOM 733 C CA . GLY A 1 91 ? -0.436 25.531 29.993 1.00 69.94 91 GLY A CA 1
ATOM 734 C C . GLY A 1 91 ? -1.811 24.880 30.200 1.00 69.94 91 GLY A C 1
ATOM 735 O O . GLY A 1 91 ? -2.823 25.540 29.979 1.00 69.94 91 GLY A O 1
ATOM 736 N N . LEU A 1 92 ? -1.882 23.610 30.625 1.00 75.88 92 LEU A N 1
ATOM 737 C CA . LEU A 1 92 ? -3.154 22.979 31.004 1.00 75.88 92 LEU A CA 1
ATOM 738 C C . LEU A 1 92 ? -3.777 23.677 32.226 1.00 75.88 92 LEU A C 1
ATOM 740 O O . LEU A 1 92 ? -3.293 23.549 33.354 1.00 75.88 92 LEU A O 1
ATOM 744 N N . GLU A 1 93 ? -4.910 24.341 32.018 1.00 76.56 93 GLU A N 1
ATOM 745 C CA . GLU A 1 93 ? -5.709 24.928 33.087 1.00 76.56 93 GLU A CA 1
ATOM 746 C C . GLU A 1 93 ? -6.670 23.881 33.655 1.00 76.56 93 GLU A C 1
ATOM 748 O O . GLU A 1 93 ? -7.725 23.565 33.087 1.00 76.56 93 GLU A O 1
ATOM 753 N N . THR A 1 94 ? -6.289 23.320 34.801 1.00 70.12 94 THR A N 1
ATOM 754 C CA . THR A 1 94 ? -7.113 22.356 35.535 1.00 70.12 94 THR A CA 1
ATOM 755 C C . THR A 1 94 ? -8.096 23.076 36.454 1.00 70.12 94 THR A C 1
ATOM 757 O O . THR A 1 94 ? -7.754 24.036 37.146 1.00 70.12 94 THR A O 1
ATOM 760 N N . ARG A 1 95 ? -9.347 22.607 36.491 1.00 61.62 95 ARG A N 1
ATOM 761 C CA . ARG A 1 95 ? -10.328 23.061 37.483 1.00 61.62 95 ARG A CA 1
ATOM 762 C C . ARG A 1 95 ? -10.294 22.115 38.681 1.00 61.62 95 ARG A C 1
ATOM 764 O O . ARG A 1 95 ? -10.367 20.903 38.522 1.00 61.62 95 ARG A O 1
ATOM 771 N N . ASN A 1 96 ? -10.227 22.666 39.893 1.00 57.06 96 ASN A N 1
ATOM 772 C CA . ASN A 1 96 ? -10.380 21.884 41.133 1.00 57.06 96 ASN A CA 1
ATOM 773 C C . ASN A 1 96 ? -11.835 21.412 41.358 1.00 57.06 96 ASN A C 1
ATOM 775 O O . ASN A 1 96 ? -12.091 20.511 42.170 1.00 57.06 96 ASN A O 1
ATOM 779 N N . ASP A 1 97 ? -12.771 22.010 40.615 1.00 57.72 97 ASP A N 1
ATOM 780 C CA . ASP A 1 97 ? -14.179 21.643 40.534 1.00 57.72 97 ASP A CA 1
ATOM 781 C C . ASP A 1 97 ? -14.473 20.955 39.194 1.00 57.72 97 ASP A C 1
ATOM 783 O O . ASP A 1 97 ? -14.411 21.577 38.135 1.00 57.72 97 ASP A O 1
ATOM 787 N N . PHE A 1 98 ? -14.779 19.658 39.257 1.00 62.34 98 PHE A N 1
ATOM 788 C CA . PHE A 1 98 ? -14.993 18.796 38.096 1.00 62.34 98 PHE A CA 1
ATOM 789 C C . PHE A 1 98 ? -16.487 18.674 37.782 1.00 62.34 98 PHE A C 1
ATOM 791 O O . PHE A 1 98 ? -17.224 18.048 38.539 1.00 62.34 98 PHE A O 1
ATOM 798 N N . ALA A 1 99 ? -16.946 19.214 36.654 1.00 58.25 99 ALA A N 1
ATOM 799 C CA . ALA A 1 99 ? -18.308 18.953 36.193 1.00 58.25 99 ALA A CA 1
ATOM 800 C C . ALA A 1 99 ? -18.411 17.495 35.710 1.00 58.25 99 ALA A C 1
ATOM 802 O O . ALA A 1 99 ? -17.719 17.117 34.764 1.00 58.25 99 ALA A O 1
ATOM 803 N N . VAL A 1 100 ? -19.247 16.684 36.369 1.00 61.28 100 VAL A N 1
ATOM 804 C CA . VAL A 1 100 ? -19.561 15.309 35.947 1.00 61.28 100 VAL A CA 1
ATOM 805 C C . VAL A 1 100 ? -20.859 15.328 35.150 1.00 61.28 100 VAL A C 1
ATOM 807 O O . VAL A 1 100 ? -21.872 15.852 35.608 1.00 61.28 100 VAL A O 1
ATOM 810 N N . ILE A 1 101 ? -20.839 14.725 33.971 1.00 63.53 101 ILE A N 1
ATOM 811 C CA . ILE A 1 101 ? -22.001 14.546 33.109 1.00 63.53 101 ILE A CA 1
ATOM 812 C C . ILE A 1 101 ? -22.413 13.076 33.223 1.00 63.53 101 ILE A C 1
ATOM 814 O O . ILE A 1 101 ? -21.653 12.212 32.779 1.00 63.53 101 ILE A O 1
ATOM 818 N N . PRO A 1 102 ? -23.559 12.749 33.843 1.00 64.50 102 PRO A N 1
ATOM 819 C CA . PRO A 1 102 ? -24.029 11.373 33.899 1.00 64.50 102 PRO A CA 1
ATOM 820 C C . PRO A 1 102 ? -24.477 10.928 32.504 1.00 64.50 102 PRO A C 1
ATOM 822 O O . PRO A 1 102 ? -25.352 11.549 31.899 1.00 64.50 102 PRO A O 1
ATOM 825 N N . LEU A 1 103 ? -23.912 9.831 32.006 1.00 66.44 103 LEU A N 1
ATOM 826 C CA . LEU A 1 103 ? -24.354 9.208 30.765 1.00 66.44 103 LEU A CA 1
ATOM 827 C C . LEU A 1 103 ? -25.560 8.328 31.079 1.00 66.44 103 LEU A C 1
ATOM 829 O O . LEU A 1 103 ? -25.452 7.290 31.734 1.00 66.44 103 LEU A O 1
ATOM 833 N N . LYS A 1 104 ? -26.739 8.777 30.651 1.00 61.97 104 LYS A N 1
ATOM 834 C CA . LYS A 1 104 ? -27.970 7.993 30.753 1.00 61.97 104 LYS A CA 1
ATOM 835 C C . LYS A 1 104 ? -28.015 7.004 29.590 1.00 61.97 104 LYS A C 1
ATOM 837 O O . LYS A 1 104 ? -27.693 7.364 28.464 1.00 61.97 104 LYS A O 1
ATOM 842 N N . SER A 1 105 ? -28.475 5.780 29.843 1.00 57.09 105 SER A N 1
ATOM 843 C CA . SER A 1 105 ? -28.679 4.735 28.826 1.00 57.09 105 SER A CA 1
ATOM 844 C C . SER A 1 105 ? -29.875 5.008 27.898 1.00 57.09 105 SER A C 1
ATOM 846 O O . SER A 1 105 ? -30.536 4.068 27.458 1.00 57.09 105 SER A O 1
ATOM 848 N N . SER A 1 106 ? -30.216 6.279 27.655 1.00 55.16 106 SER A N 1
ATOM 849 C CA . SER A 1 106 ? -31.260 6.662 26.704 1.00 55.16 106 SER A CA 1
ATOM 850 C C . SER A 1 106 ? -30.956 6.080 25.322 1.00 55.16 106 SER A C 1
ATOM 852 O O . SER A 1 106 ? -29.801 5.789 25.030 1.00 55.16 106 SER A O 1
ATOM 854 N N . ASN A 1 107 ? -31.991 5.922 24.492 1.00 54.16 107 ASN A N 1
ATOM 855 C CA . ASN A 1 107 ? -32.000 5.295 23.157 1.00 54.16 107 ASN A CA 1
ATOM 856 C C . ASN A 1 107 ? -31.059 5.925 22.096 1.00 54.16 107 ASN A C 1
ATOM 858 O O . ASN A 1 107 ? -31.332 5.814 20.904 1.00 54.16 107 ASN A O 1
ATOM 862 N N . ALA A 1 108 ? -30.006 6.627 22.503 1.00 59.34 108 ALA A N 1
ATOM 863 C CA . ALA A 1 108 ? -29.014 7.227 21.635 1.00 59.34 108 ALA A CA 1
ATOM 864 C C . ALA A 1 108 ? -28.290 6.145 20.830 1.00 59.34 108 ALA A C 1
ATOM 866 O O . ALA A 1 108 ? -27.824 5.137 21.371 1.00 59.34 108 ALA A O 1
ATOM 867 N N . ALA A 1 109 ? -28.204 6.379 19.525 1.00 66.38 109 ALA A N 1
ATOM 868 C CA . ALA A 1 109 ? -27.540 5.487 18.590 1.00 66.38 109 ALA A CA 1
ATOM 869 C C . ALA A 1 109 ? -26.012 5.580 18.735 1.00 66.38 109 ALA A C 1
ATOM 871 O O . AL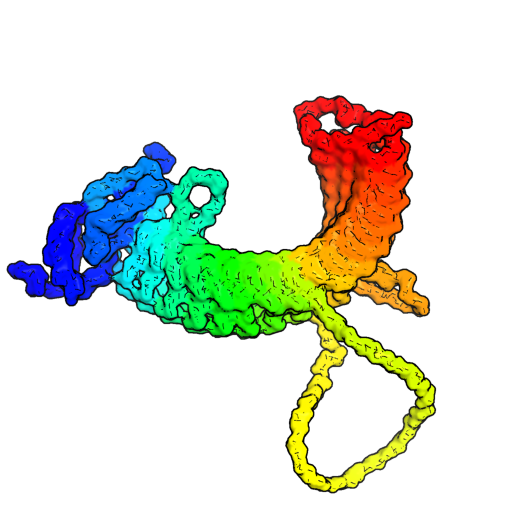A A 1 109 ? -25.311 4.608 18.439 1.00 66.38 109 ALA A O 1
ATOM 872 N N . SER A 1 110 ? -25.511 6.715 19.239 1.00 71.25 110 SER A N 1
ATOM 873 C CA . SER A 1 110 ? -24.091 7.012 19.433 1.00 71.25 110 SER A CA 1
ATOM 874 C C . SER A 1 110 ? -23.797 7.606 20.813 1.00 71.25 110 SER A C 1
ATOM 876 O O . SER A 1 110 ? -24.575 8.392 21.352 1.00 71.25 110 SER A O 1
ATOM 878 N N . LEU A 1 111 ? -22.622 7.287 21.370 1.00 71.88 111 LEU A N 1
ATOM 879 C CA . LEU A 1 111 ? -22.158 7.862 22.638 1.00 71.88 111 LEU A CA 1
ATOM 880 C C . LEU A 1 111 ? -21.997 9.387 22.551 1.00 71.88 111 LEU A C 1
ATOM 882 O O . LEU A 1 111 ? -22.193 10.080 23.548 1.00 71.88 111 LEU A O 1
ATOM 886 N N . LEU A 1 112 ? -21.673 9.907 21.360 1.00 67.19 112 LEU A N 1
ATOM 887 C CA . LEU A 1 112 ? -21.492 11.341 21.141 1.00 67.19 112 LEU A CA 1
ATOM 888 C C . LEU A 1 112 ? -22.810 12.127 21.248 1.00 67.19 112 LEU A C 1
ATOM 890 O O . LEU A 1 112 ? -22.800 13.283 21.662 1.00 67.19 112 LEU A O 1
ATOM 894 N N . GLU A 1 113 ? -23.946 11.491 20.946 1.00 66.00 113 GLU A N 1
ATOM 895 C CA . GLU A 1 113 ? -25.284 12.090 21.083 1.00 66.00 113 GLU A CA 1
ATOM 896 C C . GLU A 1 113 ? -25.700 12.255 22.549 1.00 66.00 113 GLU A C 1
ATOM 898 O O . GLU A 1 113 ? -26.547 13.086 22.871 1.00 66.00 113 GLU A O 1
ATOM 903 N N . CYS A 1 114 ? -25.091 11.484 23.453 1.00 61.47 114 CYS A N 1
ATOM 904 C CA . CYS A 1 114 ? -25.313 11.620 24.888 1.00 61.47 114 CYS A CA 1
ATOM 905 C C . CYS A 1 114 ? -24.621 12.861 25.478 1.00 61.47 114 CYS A C 1
ATOM 907 O O . CYS A 1 114 ? -24.858 13.176 26.649 1.00 61.47 114 CYS A O 1
ATOM 909 N N . PHE A 1 115 ? -23.768 13.563 24.718 1.00 63.62 115 PHE A N 1
ATOM 910 C CA . PHE A 1 115 ? -23.123 14.786 25.194 1.00 63.62 115 PHE A CA 1
ATOM 911 C C . PHE A 1 115 ? -24.055 16.001 25.054 1.00 63.62 115 PHE A C 1
ATOM 913 O O . PHE A 1 115 ? -24.701 16.175 24.020 1.00 63.62 115 PHE A O 1
ATOM 920 N N . PRO A 1 116 ? -24.143 16.879 26.074 1.00 57.81 116 PRO A N 1
ATOM 921 C CA . PRO A 1 116 ? -24.983 18.069 26.007 1.00 57.81 116 PRO A CA 1
ATOM 922 C C . PRO A 1 116 ? -24.616 18.953 24.811 1.00 57.81 116 PRO A C 1
ATOM 924 O O . PRO A 1 116 ? -23.444 19.270 24.605 1.00 57.81 116 PRO A O 1
ATOM 927 N N . SER A 1 117 ? -25.624 19.452 24.087 1.00 54.78 117 SER A N 1
ATOM 928 C CA . SER A 1 117 ? -25.441 20.364 22.943 1.00 54.78 117 SER A CA 1
ATOM 929 C C . SER A 1 117 ? -24.649 21.637 23.278 1.00 54.78 117 SER A C 1
ATOM 931 O O . SER A 1 117 ? -24.156 22.319 22.386 1.00 54.78 117 SER A O 1
ATOM 933 N N . GLU A 1 118 ? -24.524 21.972 24.563 1.00 50.31 118 GLU A N 1
ATOM 934 C CA . GLU A 1 118 ? -23.705 23.078 25.072 1.00 50.31 118 GLU A CA 1
ATOM 935 C C . GLU A 1 118 ? -22.211 22.905 24.758 1.00 50.31 118 GLU A C 1
ATOM 937 O O . GLU A 1 118 ? -21.533 23.902 24.512 1.00 50.31 118 GLU A O 1
ATOM 942 N N . PHE A 1 119 ? -21.722 21.663 24.686 1.00 52.38 119 PHE A N 1
ATOM 943 C CA . PHE A 1 119 ? -20.343 21.352 24.298 1.00 52.38 119 PHE A CA 1
ATOM 944 C C . PHE A 1 119 ? -20.163 21.333 22.775 1.00 52.38 119 PHE A C 1
ATOM 946 O O . PHE A 1 119 ? -19.108 21.714 22.287 1.00 52.38 119 PHE A O 1
ATOM 953 N N . SER A 1 120 ? -21.211 20.997 22.014 1.00 48.75 120 SER A N 1
ATOM 954 C CA . SER A 1 120 ? -21.211 21.075 20.543 1.00 48.75 120 SER A CA 1
ATOM 955 C C . SER A 1 120 ? -21.362 22.504 19.998 1.00 48.75 120 SER A C 1
ATOM 957 O O . SER A 1 120 ? -21.054 22.750 18.836 1.00 48.75 120 SER A O 1
ATOM 959 N N . ARG A 1 121 ? -21.857 23.461 20.804 1.00 44.97 121 ARG A N 1
ATOM 960 C CA . ARG A 1 121 ? -22.020 24.878 20.407 1.00 44.97 121 ARG A CA 1
ATOM 961 C C . ARG A 1 121 ? -20.711 25.664 20.382 1.00 44.97 121 ARG A C 1
ATOM 963 O O . ARG A 1 121 ? -20.662 26.729 19.769 1.00 44.97 121 ARG A O 1
ATOM 970 N N . ARG A 1 122 ? -19.667 25.173 21.046 1.00 51.56 122 ARG A N 1
ATOM 971 C CA . ARG A 1 122 ? -18.318 25.721 20.927 1.00 51.56 122 ARG A CA 1
ATOM 972 C C . ARG A 1 122 ? -17.644 24.942 19.812 1.00 51.56 122 ARG A C 1
ATOM 974 O O . ARG A 1 122 ? -17.537 23.728 19.899 1.00 51.56 122 ARG A O 1
ATOM 981 N N . SER A 1 123 ? -17.215 25.619 18.754 1.00 50.06 123 SER A N 1
ATOM 982 C CA . SER A 1 123 ? -16.414 25.034 17.665 1.00 50.06 123 SER A CA 1
ATOM 983 C C . SER A 1 123 ? -14.991 24.677 18.147 1.00 50.06 123 SER A C 1
ATOM 985 O O . SER A 1 123 ? -14.001 24.975 17.480 1.00 50.06 123 SER A O 1
ATOM 987 N N . GLU A 1 124 ? -14.882 24.116 19.347 1.00 62.78 124 GLU A N 1
ATOM 988 C CA . GLU A 1 124 ? -13.661 23.858 20.093 1.00 62.78 124 GLU A CA 1
ATOM 989 C C . GLU A 1 124 ? -13.386 22.347 20.107 1.00 62.78 124 GLU A C 1
ATOM 991 O O . GLU A 1 124 ? -14.310 21.550 20.289 1.00 62.78 124 GLU A O 1
ATOM 996 N N . PRO A 1 125 ? -12.137 21.914 19.874 1.00 69.75 125 PRO A N 1
ATOM 997 C CA . PRO A 1 125 ? -11.808 20.496 19.817 1.00 69.75 125 PRO A CA 1
ATOM 998 C C . PRO A 1 125 ? -11.931 19.834 21.199 1.00 69.75 125 PRO A C 1
ATOM 1000 O O . PRO A 1 125 ? -11.243 20.206 22.152 1.00 69.75 125 PRO A O 1
ATOM 1003 N N . LEU A 1 126 ? -12.788 18.811 21.275 1.00 79.06 126 LEU A N 1
ATOM 1004 C CA . LEU A 1 126 ? -12.988 17.959 22.447 1.00 79.06 126 LEU A CA 1
ATOM 1005 C C . LEU A 1 126 ? -12.099 16.711 22.373 1.00 79.06 126 LEU A C 1
ATOM 1007 O O . LEU A 1 126 ? -12.085 15.990 21.372 1.00 79.06 126 LEU A O 1
ATOM 1011 N N . HIS A 1 127 ? -11.401 16.402 23.465 1.00 82.88 127 HIS A N 1
ATOM 1012 C CA . HIS A 1 127 ? -10.544 15.224 23.569 1.00 82.88 127 HIS A CA 1
ATOM 1013 C C . HIS A 1 127 ? -10.943 14.327 24.740 1.00 82.88 127 HIS A C 1
ATOM 1015 O O . HIS A 1 127 ? -10.816 14.711 25.903 1.00 82.88 127 HIS A O 1
ATOM 1021 N N . LEU A 1 128 ? -11.346 13.092 24.435 1.00 85.56 128 LEU A N 1
ATOM 1022 C CA . LEU A 1 128 ? -11.482 12.039 25.439 1.00 85.56 128 LEU A CA 1
ATOM 1023 C C . LEU A 1 128 ? -10.105 11.466 25.789 1.00 85.56 128 LEU A C 1
ATOM 1025 O O . LEU A 1 128 ? -9.301 11.192 24.898 1.00 85.56 128 LEU A O 1
ATOM 1029 N N . VAL A 1 129 ? -9.826 11.307 27.081 1.00 87.19 129 VAL A N 1
ATOM 1030 C CA . VAL A 1 129 ? -8.553 10.798 27.605 1.00 87.19 129 VAL A CA 1
ATOM 1031 C C . VAL A 1 129 ? -8.763 9.672 28.610 1.00 87.19 129 VAL A C 1
ATOM 1033 O O . VAL A 1 129 ? -9.811 9.566 29.255 1.00 87.19 129 VAL A O 1
ATOM 1036 N N . GLY A 1 130 ? -7.704 8.892 28.815 1.00 85.75 130 GLY A N 1
ATOM 1037 C CA . GLY A 1 130 ? -7.704 7.789 29.769 1.00 85.75 130 GLY A CA 1
ATOM 1038 C C . GLY A 1 130 ? -8.370 6.528 29.212 1.00 85.75 130 GLY A C 1
ATOM 1039 O O . GLY A 1 130 ? -8.712 6.476 28.026 1.00 85.75 130 GLY A O 1
ATOM 1040 N N . PRO A 1 131 ? -8.531 5.495 30.053 1.00 88.12 131 PRO A N 1
ATOM 1041 C CA . PRO A 1 131 ? -9.086 4.225 29.624 1.00 88.12 131 PRO A CA 1
ATOM 1042 C C . PRO A 1 131 ? -10.590 4.250 29.412 1.00 88.12 131 PRO A C 1
ATOM 1044 O O . PRO A 1 131 ? -11.332 4.957 30.098 1.00 88.12 131 PRO A O 1
ATOM 1047 N N . LEU A 1 132 ? -11.036 3.404 28.482 1.00 89.12 132 LEU A N 1
ATOM 1048 C CA . LEU A 1 132 ? -12.443 3.049 28.381 1.00 89.12 132 LEU A CA 1
ATOM 1049 C C . LEU A 1 132 ? -12.854 2.301 29.658 1.00 89.12 132 LEU A C 1
ATOM 1051 O O . LEU A 1 132 ? -12.185 1.343 30.056 1.00 89.12 132 LEU A O 1
ATOM 1055 N N . PRO A 1 133 ? -13.937 2.721 30.330 1.00 85.50 133 PRO A N 1
ATOM 1056 C CA . PRO A 1 133 ? -14.361 2.081 31.561 1.00 85.50 133 PRO A CA 1
ATOM 1057 C C . PRO A 1 133 ? -14.942 0.698 31.258 1.00 85.50 133 PRO A C 1
ATOM 1059 O O . PRO A 1 133 ? -15.673 0.515 30.286 1.00 85.50 133 PRO A O 1
ATOM 1062 N N . THR A 1 134 ? -14.713 -0.272 32.144 1.00 83.75 134 THR A N 1
ATOM 1063 C CA . THR A 1 134 ? -15.331 -1.609 32.043 1.00 83.75 134 THR A CA 1
ATOM 1064 C C . THR A 1 134 ? -16.856 -1.563 32.108 1.00 83.75 134 THR A C 1
ATOM 1066 O O . THR A 1 134 ? -17.536 -2.501 31.721 1.00 83.75 134 THR A O 1
ATOM 1069 N N . THR A 1 135 ? -17.437 -0.467 32.561 1.00 79.81 135 THR A N 1
ATOM 1070 C CA . THR A 1 135 ? -18.884 -0.307 32.667 1.00 79.81 135 THR A CA 1
ATOM 1071 C C . THR A 1 135 ? -19.519 0.101 31.337 1.00 79.81 135 THR A C 1
ATOM 1073 O O . THR A 1 135 ? -20.742 0.084 31.231 1.00 79.81 135 THR A O 1
ATOM 1076 N N . ILE A 1 136 ? -18.717 0.379 30.295 1.00 84.44 136 ILE A N 1
ATOM 1077 C CA . ILE A 1 136 ? -19.201 0.725 28.949 1.00 84.44 136 ILE A CA 1
ATOM 1078 C C . ILE A 1 136 ? -20.144 -0.332 28.361 1.00 84.44 136 ILE A C 1
ATOM 1080 O O . ILE A 1 136 ? -21.110 0.038 27.701 1.00 84.44 136 ILE A O 1
ATOM 1084 N N . GLY A 1 137 ? -19.953 -1.615 28.697 1.00 84.25 137 GLY A N 1
ATOM 1085 C CA . GLY A 1 137 ? -20.843 -2.718 28.304 1.00 84.25 137 GLY A CA 1
ATOM 1086 C C . GLY A 1 137 ? -22.292 -2.591 28.793 1.00 84.25 137 GLY A C 1
ATOM 1087 O O . GLY A 1 137 ? -23.191 -3.271 28.301 1.00 84.25 137 GLY A O 1
ATOM 1088 N N . CYS A 1 138 ? -22.567 -1.679 29.730 1.00 80.62 138 CYS A N 1
ATOM 1089 C CA . CYS A 1 138 ? -23.922 -1.406 30.207 1.00 80.62 138 CYS A CA 1
ATOM 1090 C C . CYS A 1 138 ? -24.746 -0.577 29.213 1.00 80.62 138 CYS A C 1
ATOM 1092 O O . CYS A 1 138 ? -25.975 -0.566 29.293 1.00 80.62 138 CYS A O 1
ATOM 1094 N N . LEU A 1 139 ? -24.098 0.097 28.257 1.00 80.44 139 LEU A N 1
ATOM 1095 C CA . LEU A 1 139 ? -24.739 0.955 27.260 1.00 80.44 139 LEU A CA 1
ATOM 1096 C C . LEU A 1 139 ? -25.303 0.145 26.079 1.00 80.44 139 LEU A C 1
ATOM 1098 O O . LEU A 1 139 ? -25.050 0.445 24.917 1.00 80.44 139 LEU A O 1
ATOM 1102 N N . LYS A 1 140 ? -26.111 -0.879 26.374 1.00 84.56 140 LYS A N 1
ATOM 1103 C CA . LYS A 1 140 ? -26.592 -1.901 25.418 1.00 84.56 140 LYS A CA 1
ATOM 1104 C C . LYS A 1 140 ? -27.414 -1.377 24.229 1.00 84.56 140 LYS A C 1
ATOM 1106 O O . LYS A 1 140 ? -27.724 -2.144 23.323 1.00 84.56 140 LYS A O 1
ATOM 1111 N N . GLN A 1 141 ? -27.806 -0.104 24.246 1.00 84.12 141 GLN A N 1
ATOM 1112 C CA . GLN A 1 141 ? -28.541 0.540 23.153 1.00 84.12 141 GLN A CA 1
ATOM 1113 C C . GLN A 1 141 ? -27.626 1.122 22.066 1.00 84.12 141 GLN A C 1
ATOM 1115 O O . GLN A 1 141 ? -28.122 1.432 20.987 1.00 84.12 141 GLN A O 1
ATOM 1120 N N . LEU A 1 142 ? -26.318 1.246 22.330 1.00 86.56 142 LEU A N 1
ATOM 1121 C CA . LEU A 1 142 ? -25.369 1.825 21.384 1.00 86.56 142 LEU A CA 1
ATOM 1122 C C . LEU A 1 142 ? -25.289 1.011 20.094 1.00 86.56 142 LEU A C 1
ATOM 1124 O O . LEU A 1 142 ? -25.121 -0.208 20.113 1.00 86.56 142 LEU A O 1
ATOM 1128 N N . THR A 1 143 ? -25.350 1.730 18.977 1.00 90.50 143 THR A N 1
ATOM 1129 C CA . THR A 1 143 ? -25.138 1.183 17.631 1.00 90.50 143 THR A CA 1
ATOM 1130 C C . THR A 1 143 ? -23.809 1.636 17.034 1.00 90.50 143 THR A C 1
ATOM 1132 O O . THR A 1 143 ? -23.208 0.902 16.258 1.00 90.50 143 THR A O 1
ATOM 1135 N N . ALA A 1 144 ? -23.284 2.784 17.465 1.00 90.69 144 ALA A N 1
ATOM 1136 C CA . ALA A 1 144 ? -21.987 3.287 17.044 1.00 90.69 144 ALA A CA 1
ATOM 1137 C C . ALA A 1 144 ? -21.160 3.799 18.232 1.00 90.69 144 ALA A C 1
ATOM 1139 O O . ALA A 1 144 ? -21.670 4.482 19.126 1.00 90.69 144 ALA A O 1
ATOM 1140 N N . LEU A 1 145 ? -19.864 3.489 18.215 1.00 90.19 145 LEU A N 1
ATOM 1141 C CA . LEU A 1 145 ? -18.866 4.021 19.135 1.00 90.19 145 LEU A CA 1
ATOM 1142 C C . LEU A 1 145 ? -17.715 4.618 18.318 1.00 90.19 145 LEU A C 1
ATOM 1144 O O . LEU A 1 145 ? -16.738 3.942 18.000 1.00 90.19 145 LEU A O 1
ATOM 1148 N N . GLU A 1 146 ? -17.874 5.890 17.963 1.00 88.56 146 GLU A N 1
ATOM 1149 C CA . GLU A 1 146 ? -16.939 6.657 17.137 1.00 88.56 146 GLU A CA 1
ATOM 1150 C C . GLU A 1 146 ? -16.037 7.505 18.037 1.00 88.56 146 GLU A C 1
ATOM 1152 O O . GLU A 1 146 ? -16.448 8.552 18.535 1.00 88.56 146 GLU A O 1
ATOM 1157 N N . LEU A 1 147 ? -14.820 7.029 18.292 1.00 87.75 147 LEU A N 1
ATOM 1158 C CA . LEU A 1 147 ? -13.852 7.664 19.188 1.00 87.75 147 LEU A CA 1
ATOM 1159 C C . LEU A 1 147 ? -12.509 7.942 18.496 1.00 87.75 147 LEU A C 1
ATOM 1161 O O . LEU A 1 147 ? -11.469 8.018 19.158 1.00 87.75 147 LEU A O 1
ATOM 1165 N N . GLU A 1 148 ? -12.517 8.081 17.169 1.00 86.62 148 GLU A N 1
ATOM 1166 C CA . GLU A 1 148 ? -11.325 8.371 16.370 1.00 86.62 148 GLU A CA 1
ATOM 1167 C C . GLU A 1 148 ? -10.642 9.670 16.805 1.00 86.62 148 GLU A C 1
ATOM 1169 O O . GLU A 1 148 ? -11.272 10.692 17.071 1.00 86.62 148 GLU A O 1
ATOM 1174 N N . GLY A 1 149 ? -9.311 9.638 16.853 1.00 77.38 149 GLY A N 1
ATOM 1175 C CA . GLY A 1 149 ? -8.500 10.839 17.026 1.00 77.38 149 GLY A CA 1
ATOM 1176 C C . GLY A 1 149 ? -8.573 11.488 18.412 1.00 77.38 149 GLY A C 1
ATOM 1177 O O . GLY A 1 149 ? -7.998 12.561 18.621 1.00 77.38 149 GLY A O 1
ATOM 1178 N N . HIS A 1 150 ? -9.217 10.829 19.374 1.00 85.25 150 HIS A N 1
ATOM 1179 C CA . HIS A 1 150 ? -9.100 11.157 20.788 1.00 85.25 150 HIS A CA 1
ATOM 1180 C C . HIS A 1 150 ? -7.739 10.705 21.354 1.00 85.25 150 HIS A C 1
ATOM 1182 O O . HIS A 1 150 ? -6.798 10.399 20.617 1.00 85.25 150 HIS A O 1
ATOM 1188 N N . LYS A 1 151 ? -7.596 10.746 22.680 1.00 84.69 151 LYS A N 1
ATOM 1189 C CA . LYS A 1 151 ? -6.371 10.431 23.426 1.00 84.69 151 LYS A CA 1
ATOM 1190 C C . LYS A 1 151 ? -6.633 9.319 24.447 1.00 84.69 151 LYS A C 1
ATOM 1192 O O . LYS A 1 151 ? -6.142 9.369 25.578 1.00 84.69 151 LYS A O 1
ATOM 1197 N N . LEU A 1 152 ? -7.452 8.341 24.063 1.00 88.19 152 LEU A N 1
ATOM 1198 C CA . LEU A 1 152 ? -7.754 7.175 24.891 1.00 88.19 152 LEU A CA 1
ATOM 1199 C C . LEU A 1 152 ? -6.480 6.369 25.160 1.00 88.19 152 LEU A C 1
ATOM 1201 O O . LEU A 1 152 ? -5.553 6.380 24.350 1.00 88.19 152 LEU A O 1
ATOM 1205 N N . SER A 1 153 ? -6.426 5.673 26.289 1.00 88.75 153 SER A N 1
ATOM 1206 C CA . SER A 1 153 ? -5.277 4.849 26.678 1.00 88.75 153 SER A CA 1
ATOM 1207 C C . SER A 1 153 ? -5.703 3.520 27.293 1.00 88.75 153 SER A C 1
ATOM 1209 O O . SER A 1 153 ? -6.856 3.342 27.659 1.00 88.75 153 SER A O 1
ATOM 1211 N N . GLY A 1 154 ? -4.777 2.576 27.442 1.00 89.25 154 GLY A N 1
ATOM 1212 C CA . GLY A 1 154 ? -5.072 1.297 28.091 1.00 89.25 154 GLY A CA 1
ATOM 1213 C C . GLY A 1 154 ? -5.881 0.334 27.211 1.00 89.25 154 GLY A C 1
ATOM 1214 O O . GLY A 1 154 ? -6.111 0.612 26.032 1.00 89.25 154 GLY A O 1
ATOM 1215 N N . PRO A 1 155 ? -6.269 -0.832 27.756 1.00 93.25 155 PRO A N 1
ATOM 1216 C CA . PRO A 1 155 ? -6.829 -1.913 26.960 1.00 93.25 155 PRO A CA 1
ATOM 1217 C C . PRO A 1 155 ? -8.303 -1.738 26.608 1.00 93.25 155 PRO A C 1
ATOM 1219 O O . PRO A 1 155 ? -9.055 -1.060 27.310 1.00 93.25 155 PRO A O 1
ATOM 1222 N N . ILE A 1 156 ? -8.726 -2.425 25.543 1.00 94.06 156 ILE A N 1
ATOM 1223 C CA . ILE A 1 156 ? -10.145 -2.599 25.219 1.00 94.06 156 ILE A CA 1
ATOM 1224 C C . ILE A 1 156 ? -10.787 -3.448 26.335 1.00 94.06 156 ILE A C 1
ATOM 1226 O O . ILE A 1 156 ? -10.358 -4.582 26.561 1.00 94.06 156 ILE A O 1
ATOM 1230 N N . PRO A 1 157 ? -11.797 -2.940 27.066 1.00 93.12 157 PRO A N 1
ATOM 1231 C CA . PRO A 1 157 ? -12.414 -3.695 28.150 1.00 93.12 157 PRO A CA 1
ATOM 1232 C C . PRO A 1 157 ? -13.239 -4.869 27.603 1.00 93.12 157 PRO A C 1
ATOM 1234 O O . PRO A 1 157 ? -13.990 -4.701 26.645 1.00 93.12 157 PRO A O 1
ATOM 1237 N N . ARG A 1 158 ? -13.172 -6.042 28.257 1.00 93.25 158 ARG A N 1
ATOM 1238 C CA . ARG A 1 158 ? -13.937 -7.256 27.873 1.00 93.25 158 ARG A CA 1
ATOM 1239 C C . ARG A 1 158 ? -15.430 -7.000 27.686 1.00 93.25 158 ARG A C 1
ATOM 1241 O O . ARG A 1 158 ? -16.036 -7.498 26.746 1.00 93.25 158 ARG A O 1
ATOM 1248 N N . SER A 1 159 ? -16.001 -6.186 28.565 1.00 91.50 159 SER A N 1
ATOM 1249 C CA . SER A 1 159 ? -17.414 -5.805 28.551 1.00 91.50 159 SER A CA 1
ATOM 1250 C C . SER A 1 159 ? -17.839 -5.020 27.311 1.00 91.50 159 SER A C 1
ATOM 1252 O O . SER A 1 159 ? -19.033 -4.892 27.062 1.00 91.50 159 SER A O 1
ATOM 1254 N N . LEU A 1 160 ? -16.908 -4.509 26.495 1.00 93.38 160 LEU A N 1
ATOM 1255 C CA . LEU A 1 160 ? -17.265 -3.934 25.198 1.00 93.38 160 LEU A CA 1
ATOM 1256 C C . LEU A 1 160 ? -17.967 -4.974 24.308 1.00 93.38 160 LEU A C 1
ATOM 1258 O O . LEU A 1 160 ? -18.847 -4.607 23.535 1.00 93.38 160 LEU A O 1
ATOM 1262 N N . GLY A 1 161 ? -17.654 -6.263 24.490 1.00 93.38 161 GLY A N 1
ATOM 1263 C CA . GLY A 1 161 ? -18.339 -7.388 23.852 1.00 93.38 161 GLY A CA 1
ATOM 1264 C C . GLY A 1 161 ? -19.822 -7.543 24.211 1.00 93.38 161 GLY A C 1
ATOM 1265 O O . GLY A 1 161 ? -20.548 -8.231 23.497 1.00 93.38 161 GLY A O 1
ATOM 1266 N N . ASP A 1 162 ? -20.307 -6.880 25.267 1.00 91.94 162 ASP A N 1
ATOM 1267 C CA . ASP A 1 162 ? -21.719 -6.923 25.675 1.00 91.94 162 ASP A CA 1
ATOM 1268 C C . ASP A 1 162 ? -22.612 -6.002 24.819 1.00 91.94 162 ASP A C 1
ATOM 1270 O O . ASP A 1 162 ? -23.846 -6.100 24.861 1.00 91.94 162 ASP A O 1
ATOM 1274 N N . LEU A 1 163 ? -22.012 -5.108 24.021 1.00 91.50 163 LEU A N 1
ATOM 1275 C CA . LEU A 1 163 ? -22.700 -4.125 23.178 1.00 91.50 163 LEU A CA 1
ATOM 1276 C C . LEU A 1 163 ? -23.230 -4.735 21.874 1.00 91.50 163 LEU A C 1
ATOM 1278 O O . LEU A 1 163 ? -22.972 -4.245 20.785 1.00 91.50 163 LEU A O 1
ATOM 1282 N N . THR A 1 164 ? -24.014 -5.802 21.968 1.00 91.38 164 THR A N 1
ATOM 1283 C CA . THR A 1 164 ? -24.465 -6.616 20.819 1.00 91.38 164 THR A CA 1
ATOM 1284 C C . THR A 1 164 ? -25.238 -5.869 19.717 1.00 91.38 164 THR A C 1
ATOM 1286 O O . THR A 1 164 ? -25.397 -6.408 18.623 1.00 91.38 164 THR A O 1
ATOM 1289 N N . ARG A 1 165 ? -25.709 -4.636 19.956 1.00 92.69 165 ARG A N 1
ATOM 1290 C CA . ARG A 1 165 ? -26.339 -3.767 18.939 1.00 92.69 165 ARG A CA 1
ATOM 1291 C C . ARG A 1 165 ? -25.338 -2.945 18.115 1.00 92.69 165 ARG A C 1
ATOM 1293 O O . ARG A 1 165 ? -25.759 -2.277 17.173 1.00 92.69 165 ARG A O 1
ATOM 1300 N N . LEU A 1 166 ? -24.053 -2.981 18.462 1.00 94.38 166 LEU A N 1
ATOM 1301 C CA . LEU A 1 166 ? -23.013 -2.184 17.828 1.00 94.38 166 LEU A CA 1
ATOM 1302 C C . LEU A 1 166 ? -22.774 -2.649 16.387 1.00 94.38 166 LEU A C 1
ATOM 1304 O O . LEU A 1 166 ? -22.467 -3.813 16.136 1.00 94.38 166 LEU A O 1
ATOM 1308 N N . THR A 1 167 ? -22.897 -1.717 15.449 1.00 96.12 167 THR A N 1
ATOM 1309 C CA . THR A 1 167 ? -22.582 -1.887 14.028 1.00 96.12 167 THR A CA 1
ATOM 1310 C C . THR A 1 167 ? -21.264 -1.213 13.663 1.00 96.12 167 THR A C 1
ATOM 1312 O O . THR A 1 167 ? -20.593 -1.646 12.728 1.00 96.12 167 THR A O 1
ATOM 1315 N N . ASN A 1 168 ? -20.862 -0.186 14.414 1.00 96.12 168 ASN A N 1
ATOM 1316 C CA . ASN A 1 168 ? -19.673 0.608 14.133 1.00 96.12 168 ASN A CA 1
ATOM 1317 C C . ASN A 1 168 ? -18.828 0.788 15.399 1.00 96.12 168 ASN A C 1
ATOM 1319 O O . ASN A 1 168 ? -19.307 1.314 16.405 1.00 96.12 168 ASN A O 1
ATOM 1323 N N . LEU A 1 169 ? -17.562 0.379 15.335 1.00 95.94 169 LEU A N 1
ATOM 1324 C CA . LEU A 1 169 ? -16.568 0.610 16.376 1.00 95.94 169 LEU A CA 1
ATOM 1325 C C . LEU A 1 169 ? -15.319 1.227 15.759 1.00 95.94 169 LEU A C 1
ATOM 1327 O O . LEU A 1 169 ? -14.595 0.562 15.022 1.00 95.94 169 LEU A O 1
ATOM 1331 N N . ASN A 1 170 ? -15.036 2.476 16.110 1.00 93.81 170 ASN A N 1
ATOM 1332 C CA . ASN A 1 170 ? -13.878 3.198 15.609 1.00 93.81 170 ASN A CA 1
ATOM 1333 C C . ASN A 1 170 ? -13.067 3.766 16.772 1.00 93.81 170 ASN A C 1
ATOM 1335 O O . ASN A 1 170 ? -13.450 4.747 17.408 1.00 93.81 170 ASN A O 1
ATOM 1339 N N . LEU A 1 171 ? -11.929 3.136 17.049 1.00 93.00 171 LEU A N 1
ATOM 1340 C CA . LEU A 1 171 ? -10.969 3.555 18.069 1.00 93.00 171 LEU A CA 1
ATOM 1341 C C . LEU A 1 171 ? -9.676 4.093 17.446 1.00 93.00 171 LEU A C 1
ATOM 1343 O O . LEU A 1 171 ? -8.666 4.218 18.143 1.00 93.00 171 LEU A O 1
ATOM 1347 N N . LYS A 1 172 ? -9.695 4.423 16.151 1.00 90.94 172 LYS A N 1
ATOM 1348 C CA . LYS A 1 172 ? -8.509 4.796 15.384 1.00 90.94 172 LYS A CA 1
ATOM 1349 C C . LYS A 1 172 ? -7.698 5.919 16.029 1.00 90.94 172 LYS A C 1
ATOM 1351 O O . LYS A 1 172 ? -8.222 6.962 16.426 1.00 90.94 172 LYS A O 1
ATOM 1356 N N . GLY A 1 173 ? -6.387 5.719 16.095 1.00 85.31 173 GLY A N 1
ATOM 1357 C CA . GLY A 1 173 ? -5.425 6.736 16.499 1.00 85.31 173 GLY A CA 1
ATOM 1358 C C . GLY A 1 173 ? -5.082 7.723 15.376 1.00 85.31 173 GLY A C 1
ATOM 1359 O O . GLY A 1 173 ? -5.265 7.474 14.181 1.00 85.31 173 GLY A O 1
ATOM 1360 N N . ASN A 1 174 ? -4.505 8.864 15.749 1.00 77.25 174 ASN A N 1
ATOM 1361 C CA . ASN A 1 174 ? -4.010 9.863 14.799 1.00 77.25 174 ASN A CA 1
ATOM 1362 C C . ASN A 1 174 ? -2.564 9.581 14.370 1.00 77.25 174 ASN A C 1
ATOM 1364 O O . ASN A 1 174 ? -1.770 9.011 15.118 1.00 77.25 174 ASN A O 1
ATOM 1368 N N . ARG A 1 175 ? -2.207 9.998 13.147 1.00 62.78 175 ARG A N 1
ATOM 1369 C CA . ARG A 1 175 ? -0.837 9.881 12.621 1.00 62.78 175 ARG A CA 1
ATOM 1370 C C . ARG A 1 175 ? 0.063 10.867 13.369 1.00 62.78 175 ARG A C 1
ATOM 1372 O O . ARG A 1 175 ? -0.206 12.062 13.346 1.00 62.78 175 ARG A O 1
ATOM 1379 N N . VAL A 1 176 ? 1.157 10.394 13.960 1.00 56.19 176 VAL A N 1
ATOM 1380 C CA . VAL A 1 176 ? 2.238 11.285 14.405 1.00 56.19 176 VAL A CA 1
ATOM 1381 C C . VAL A 1 176 ? 3.080 11.616 13.170 1.00 56.19 176 VAL A C 1
ATOM 1383 O O . VAL A 1 176 ? 3.914 10.817 12.753 1.00 56.19 176 VAL A O 1
ATOM 1386 N N . THR A 1 177 ? 2.813 12.744 12.512 1.00 45.03 177 THR A N 1
ATOM 1387 C CA . THR A 1 177 ? 3.620 13.229 11.378 1.00 45.03 177 THR A CA 1
ATOM 1388 C C . THR A 1 177 ? 4.391 14.477 11.776 1.00 45.03 177 THR A C 1
ATOM 1390 O O . THR A 1 177 ? 3.822 15.563 11.800 1.00 45.03 177 THR A O 1
ATOM 1393 N N . GLY A 1 178 ? 5.685 14.329 12.058 1.00 43.84 178 GLY A N 1
ATOM 1394 C CA . GLY A 1 178 ? 6.616 15.452 12.187 1.00 43.84 178 GLY A CA 1
ATOM 1395 C C . GLY A 1 178 ? 7.855 15.113 13.029 1.00 43.84 178 GLY A C 1
ATOM 1396 O O . GLY A 1 178 ? 7.707 14.457 14.058 1.00 43.84 178 GLY A O 1
ATOM 1397 N N . PRO A 1 179 ? 9.069 15.561 12.643 1.00 38.66 179 PRO A N 1
ATOM 1398 C CA . PRO A 1 179 ? 10.292 15.428 13.444 1.00 38.66 179 PRO A CA 1
ATOM 1399 C C . PRO A 1 179 ? 10.409 16.500 14.549 1.00 38.66 179 PRO A C 1
ATOM 1401 O O . PRO A 1 179 ? 11.504 16.819 15.003 1.00 38.66 179 PRO A O 1
ATOM 1404 N N . SER A 1 180 ? 9.293 17.070 15.004 1.00 40.88 180 SER A N 1
ATOM 1405 C CA . SER A 1 180 ? 9.269 18.142 16.000 1.00 40.88 180 SER A CA 1
ATOM 1406 C C . SER A 1 180 ? 8.446 17.694 17.201 1.00 40.88 180 SER A C 1
ATOM 1408 O O . SER A 1 180 ? 7.250 17.436 17.093 1.00 40.88 180 SER A O 1
ATOM 1410 N N . ASN A 1 181 ? 9.122 17.572 18.340 1.00 40.97 181 ASN A N 1
ATOM 1411 C CA . ASN A 1 181 ? 8.547 17.435 19.671 1.00 40.97 181 ASN A CA 1
ATOM 1412 C C . ASN A 1 181 ? 7.261 18.263 19.841 1.00 40.97 181 ASN A C 1
ATOM 1414 O O . ASN A 1 181 ? 7.341 19.482 19.867 1.00 40.97 181 ASN A O 1
ATOM 1418 N N . LEU A 1 182 ? 6.110 17.596 19.985 1.00 40.62 182 LEU A N 1
ATOM 1419 C CA . LEU A 1 182 ? 5.145 17.785 21.082 1.00 40.62 182 LEU A CA 1
ATOM 1420 C C . LEU A 1 182 ? 4.010 16.742 20.949 1.00 40.62 182 LEU A C 1
ATOM 1422 O O . LEU A 1 182 ? 2.974 16.983 20.346 1.00 40.62 182 LEU A O 1
ATOM 1426 N N . ASN A 1 183 ? 4.275 15.532 21.457 1.00 46.38 183 ASN A N 1
ATOM 1427 C CA . ASN A 1 183 ? 3.389 14.585 22.167 1.00 46.38 183 ASN A CA 1
ATOM 1428 C C . ASN A 1 183 ? 1.863 14.476 21.896 1.00 46.38 183 ASN A C 1
ATOM 1430 O O . ASN A 1 183 ? 1.145 13.901 22.715 1.00 46.38 183 ASN A O 1
ATOM 1434 N N . LEU A 1 184 ? 1.334 14.884 20.746 1.00 50.03 184 LEU A N 1
ATOM 1435 C CA . LEU A 1 184 ? -0.049 14.606 20.344 1.00 50.03 184 LEU A CA 1
ATOM 1436 C C . LEU A 1 184 ? -0.180 13.178 19.795 1.00 50.03 184 LEU A C 1
ATOM 1438 O O . LEU A 1 184 ? -0.503 12.972 18.626 1.00 50.03 184 LEU A O 1
ATOM 1442 N N . LYS A 1 185 ? 0.089 12.163 20.624 1.00 61.22 185 LYS A N 1
ATOM 1443 C CA . LYS A 1 185 ? -0.292 10.795 20.255 1.00 61.22 185 LYS A CA 1
ATOM 1444 C C . LYS A 1 185 ? -1.820 10.715 20.328 1.00 61.22 185 LYS A C 1
ATOM 1446 O O . LYS A 1 185 ? -2.392 11.125 21.337 1.00 61.22 185 LYS A O 1
ATOM 1451 N N . GLY A 1 186 ? -2.462 10.244 19.256 1.00 72.50 186 GLY A N 1
ATOM 1452 C CA . GLY A 1 186 ? -3.885 9.896 19.294 1.00 72.50 186 GLY A CA 1
ATOM 1453 C C . GLY A 1 186 ? -4.135 8.703 20.224 1.00 72.50 186 GLY A C 1
ATOM 1454 O O . GLY A 1 186 ? -3.292 8.390 21.066 1.00 72.50 186 GLY A O 1
ATOM 1455 N N . ASN A 1 187 ? -5.269 8.025 20.067 1.00 83.62 187 ASN A N 1
ATOM 1456 C CA . ASN A 1 187 ? -5.617 6.859 20.878 1.00 83.62 187 ASN A CA 1
ATOM 1457 C C . ASN A 1 187 ? -4.452 5.859 20.988 1.00 83.62 187 ASN A C 1
ATOM 1459 O O . ASN A 1 187 ? -4.007 5.290 19.997 1.00 83.62 187 ASN A O 1
ATOM 1463 N N . ARG A 1 188 ? -3.983 5.637 22.216 1.00 85.06 188 ARG A N 1
ATOM 1464 C CA . ARG A 1 188 ? -3.001 4.615 22.594 1.00 85.06 188 ARG A CA 1
ATOM 1465 C C . ARG A 1 188 ? -3.715 3.428 23.227 1.00 85.06 188 ARG A C 1
ATOM 1467 O O . ARG A 1 188 ? -3.472 3.096 24.387 1.00 85.06 188 ARG A O 1
ATOM 1474 N N . VAL A 1 189 ? -4.660 2.846 22.498 1.00 89.25 189 VAL A N 1
ATOM 1475 C CA . VAL A 1 189 ? -5.322 1.616 22.945 1.00 89.25 189 VAL A CA 1
ATOM 1476 C C . VAL A 1 189 ? -4.281 0.498 22.934 1.00 89.25 189 VAL A C 1
ATOM 1478 O O . VAL A 1 189 ? -3.639 0.298 21.909 1.00 89.25 189 VAL A O 1
ATOM 1481 N N . THR A 1 190 ? -4.076 -0.167 24.068 1.00 91.00 190 THR A N 1
ATOM 1482 C CA . THR A 1 190 ? -3.042 -1.201 24.259 1.00 91.00 190 THR A CA 1
ATOM 1483 C C . THR A 1 190 ? -3.651 -2.590 24.443 1.00 91.00 190 THR A C 1
ATOM 1485 O O . THR A 1 190 ? -4.870 -2.728 24.517 1.00 91.00 190 THR A O 1
ATOM 1488 N N . GLY A 1 191 ? -2.819 -3.613 24.632 1.00 90.75 191 GLY A N 1
ATOM 1489 C CA . GLY A 1 191 ? -3.280 -4.952 24.988 1.00 90.75 191 GLY A CA 1
ATOM 1490 C C . GLY A 1 191 ? -3.838 -5.745 23.799 1.00 90.75 191 GLY A C 1
ATOM 1491 O O . GLY A 1 191 ? -3.872 -5.252 22.667 1.00 90.75 191 GLY A O 1
ATOM 1492 N N . PRO A 1 192 ? -4.318 -6.973 24.054 1.00 93.69 192 PRO A N 1
ATOM 1493 C CA . PRO A 1 192 ? -4.814 -7.857 23.009 1.00 93.69 192 PRO A CA 1
ATOM 1494 C C . PRO A 1 192 ? -6.209 -7.486 22.506 1.00 93.69 192 PRO A C 1
ATOM 1496 O O . PRO A 1 192 ? -7.029 -6.886 23.209 1.00 93.69 192 PRO A O 1
ATOM 1499 N N . ILE A 1 193 ? -6.523 -7.971 21.305 1.00 94.06 193 ILE A N 1
ATOM 1500 C CA . ILE A 1 193 ? -7.902 -8.076 20.825 1.00 94.06 193 ILE A CA 1
ATOM 1501 C C . ILE A 1 193 ? -8.539 -9.280 21.527 1.00 94.06 193 ILE A C 1
ATOM 1503 O O . ILE A 1 193 ? -8.295 -10.430 21.173 1.00 94.06 193 ILE A O 1
ATOM 1507 N N . LEU A 1 194 ? -9.339 -9.013 22.556 1.00 91.81 194 LEU A N 1
ATOM 1508 C CA . LEU A 1 194 ? -9.982 -10.052 23.360 1.00 91.81 194 LEU A CA 1
ATOM 1509 C C . LEU A 1 194 ? -11.098 -10.759 22.575 1.00 91.81 194 LEU A C 1
ATOM 1511 O O . LEU A 1 194 ? -11.818 -10.131 21.795 1.00 91.81 194 LEU A O 1
ATOM 1515 N N . ALA A 1 195 ? -11.274 -12.062 22.811 1.00 92.50 195 ALA A N 1
ATOM 1516 C CA . ALA A 1 195 ? -12.274 -12.879 22.120 1.00 92.50 195 ALA A CA 1
ATOM 1517 C C . ALA A 1 195 ? -13.705 -12.351 22.317 1.00 92.50 195 ALA A C 1
ATOM 1519 O O . ALA A 1 195 ? -14.527 -12.454 21.412 1.00 92.50 195 ALA A O 1
ATOM 1520 N N . GLU A 1 196 ? -13.988 -11.728 23.461 1.00 95.00 196 GLU A N 1
ATOM 1521 C CA . GLU A 1 196 ? -15.279 -11.121 23.773 1.00 95.00 196 GLU A CA 1
ATOM 1522 C C . GLU A 1 196 ? -15.641 -9.977 22.817 1.00 95.00 196 GLU A C 1
ATOM 1524 O O . GLU A 1 196 ? -16.820 -9.793 22.523 1.00 95.00 196 GLU A O 1
ATOM 1529 N N . LEU A 1 197 ? -14.661 -9.252 22.257 1.00 94.12 197 LEU A N 1
ATOM 1530 C CA . LEU A 1 197 ? -14.931 -8.245 21.221 1.00 94.12 197 LEU A CA 1
ATOM 1531 C C . LEU A 1 197 ? -15.583 -8.880 19.984 1.00 94.12 197 LEU A C 1
ATOM 1533 O O . LEU A 1 197 ? -16.399 -8.259 19.306 1.00 94.12 197 LEU A O 1
ATOM 1537 N N . CYS A 1 198 ? -15.264 -10.146 19.721 1.00 94.69 198 CYS A N 1
ATOM 1538 C CA . CYS A 1 198 ? -15.794 -10.898 18.594 1.00 94.69 198 CYS A CA 1
ATOM 1539 C C . CYS A 1 198 ? -17.224 -11.426 18.836 1.00 94.69 198 CYS A C 1
ATOM 1541 O O . CYS A 1 198 ? -17.783 -12.080 17.959 1.00 94.69 198 CYS A O 1
ATOM 1543 N N . ASN A 1 199 ? -17.842 -11.120 19.987 1.00 95.06 199 ASN A N 1
ATOM 1544 C CA . ASN A 1 199 ? -19.271 -11.358 20.238 1.00 95.06 199 ASN A CA 1
ATOM 1545 C C . ASN A 1 199 ? -20.173 -10.312 19.559 1.00 95.06 199 ASN A C 1
ATOM 1547 O O . ASN A 1 199 ? -21.392 -10.486 19.496 1.00 95.06 199 ASN A O 1
ATOM 1551 N N . LEU A 1 200 ? -19.593 -9.224 19.044 1.00 95.81 200 LEU A N 1
ATOM 1552 C CA . LEU A 1 200 ? -20.299 -8.141 18.363 1.00 95.81 200 LEU A CA 1
ATOM 1553 C C . LEU A 1 200 ? -20.703 -8.542 16.935 1.00 95.81 200 LEU A C 1
ATOM 1555 O O . LEU A 1 200 ? -20.306 -7.923 15.960 1.00 95.81 200 LEU A O 1
ATOM 1559 N N . VAL A 1 201 ? -21.513 -9.589 16.789 1.00 95.56 201 VAL A N 1
ATOM 1560 C CA . VAL A 1 201 ? -21.846 -10.206 15.488 1.00 95.56 201 VAL A CA 1
ATOM 1561 C C . VAL A 1 201 ? -22.563 -9.279 14.495 1.00 95.56 201 VAL A C 1
ATOM 1563 O O . VAL A 1 201 ? -22.618 -9.581 13.306 1.00 95.56 201 VAL A O 1
ATOM 1566 N N . ASN A 1 202 ? -23.108 -8.150 14.958 1.00 96.38 202 ASN A N 1
ATOM 1567 C CA . ASN A 1 202 ? -23.747 -7.130 14.117 1.00 96.38 202 ASN A CA 1
ATOM 1568 C C . ASN A 1 202 ? -22.766 -6.067 13.593 1.00 96.38 202 ASN A C 1
ATOM 1570 O O . ASN A 1 202 ? -23.177 -5.173 12.850 1.00 96.38 202 ASN A O 1
ATOM 1574 N N . LEU A 1 203 ? -21.488 -6.154 13.973 1.00 97.81 203 LEU A N 1
ATOM 1575 C CA . LEU A 1 203 ? -20.468 -5.191 13.594 1.00 97.81 203 LEU A CA 1
ATOM 1576 C C . LEU A 1 203 ? -20.215 -5.246 12.084 1.00 97.81 203 LEU A C 1
ATOM 1578 O O . LEU A 1 203 ? -19.945 -6.306 11.527 1.00 97.81 203 LEU A O 1
ATOM 1582 N N . ARG A 1 204 ? -20.302 -4.081 11.440 1.00 98.12 204 ARG A N 1
ATOM 1583 C CA . ARG A 1 204 ? -20.017 -3.854 10.017 1.00 98.12 204 ARG A CA 1
ATOM 1584 C C . ARG A 1 204 ? -18.697 -3.130 9.811 1.00 98.12 204 ARG A C 1
ATOM 1586 O O . ARG A 1 204 ? -18.002 -3.405 8.841 1.00 98.12 204 ARG A O 1
ATOM 1593 N N . ASN A 1 205 ? -18.334 -2.236 10.726 1.00 98.31 205 ASN A N 1
ATOM 1594 C CA . ASN A 1 205 ? -17.081 -1.495 10.670 1.00 98.31 205 ASN A CA 1
ATOM 1595 C C . ASN A 1 205 ? -16.320 -1.636 11.991 1.00 98.31 205 ASN A C 1
ATOM 1597 O O . ASN A 1 205 ? -16.831 -1.255 13.048 1.00 98.31 205 ASN A O 1
ATOM 1601 N N . LEU A 1 206 ? -15.103 -2.171 11.905 1.00 98.06 206 LEU A N 1
ATOM 1602 C CA . LEU A 1 206 ? -14.145 -2.236 12.999 1.00 98.06 206 LEU A CA 1
ATOM 1603 C C . LEU A 1 206 ? -12.855 -1.530 12.586 1.00 98.06 206 LEU A C 1
ATOM 1605 O O . LEU A 1 206 ? -12.086 -2.041 11.771 1.00 98.06 206 LEU A O 1
ATOM 1609 N N . ASN A 1 207 ? -12.603 -0.377 13.198 1.00 97.00 207 ASN A N 1
ATOM 1610 C CA . ASN A 1 207 ? -11.396 0.399 12.979 1.00 97.00 207 ASN A CA 1
ATOM 1611 C C . ASN A 1 207 ? -10.581 0.514 14.270 1.00 97.00 207 ASN A C 1
ATOM 1613 O O . ASN A 1 207 ? -10.931 1.243 15.200 1.00 97.00 207 ASN A O 1
ATOM 1617 N N . LEU A 1 208 ? -9.473 -0.218 14.307 1.00 95.25 208 LEU A N 1
ATOM 1618 C CA . LEU A 1 208 ? -8.468 -0.221 15.364 1.00 95.25 208 LEU A CA 1
ATOM 1619 C C . LEU A 1 208 ? -7.121 0.296 14.840 1.00 95.25 208 LEU A C 1
ATOM 1621 O O . LEU A 1 208 ? -6.078 -0.030 15.399 1.00 95.25 208 LEU A O 1
ATOM 1625 N N . ALA A 1 209 ? -7.115 1.070 13.753 1.00 94.69 209 ALA A N 1
ATOM 1626 C CA . ALA A 1 209 ? -5.880 1.535 13.146 1.00 94.69 209 ALA A CA 1
ATOM 1627 C C . ALA A 1 209 ? -5.099 2.485 14.066 1.00 94.69 209 ALA A C 1
ATOM 1629 O O . ALA A 1 209 ? -5.676 3.306 14.780 1.00 94.69 209 ALA A O 1
ATOM 1630 N N . ARG A 1 210 ? -3.767 2.452 13.981 1.00 91.44 210 ARG A N 1
ATOM 1631 C CA . ARG A 1 210 ? -2.841 3.340 14.707 1.00 91.44 210 ARG A CA 1
ATOM 1632 C C . ARG A 1 210 ? -3.012 3.293 16.227 1.00 91.44 210 ARG A C 1
ATOM 1634 O O . ARG A 1 210 ? -2.894 4.322 16.891 1.00 91.44 210 ARG A O 1
ATOM 1641 N N . THR A 1 211 ? -3.304 2.114 16.756 1.00 90.56 211 THR A N 1
ATOM 1642 C CA . THR A 1 211 ? -3.294 1.807 18.188 1.00 90.56 211 THR A CA 1
ATOM 1643 C C . THR A 1 211 ? -1.976 1.115 18.570 1.00 90.56 211 THR A C 1
ATOM 1645 O O . THR A 1 211 ? -1.096 0.919 17.735 1.00 90.56 211 THR A O 1
ATOM 1648 N N . ASP A 1 212 ? -1.802 0.776 19.844 1.00 89.31 212 ASP A N 1
ATOM 1649 C CA . ASP A 1 212 ? -0.618 0.097 20.380 1.00 89.31 212 ASP A CA 1
ATOM 1650 C C . ASP A 1 212 ? -0.989 -1.328 20.861 1.00 89.31 212 ASP A C 1
ATOM 1652 O O . ASP A 1 212 ? -0.603 -1.727 21.962 1.00 89.31 212 ASP A O 1
ATOM 1656 N N . LEU A 1 213 ? -1.770 -2.080 20.069 1.00 90.06 213 LEU A N 1
ATOM 1657 C CA . LEU A 1 213 ? -2.090 -3.491 20.356 1.00 90.06 213 LEU A CA 1
ATOM 1658 C C . LEU A 1 213 ? -0.804 -4.335 20.313 1.00 90.06 213 LEU A C 1
ATOM 1660 O O . LEU A 1 213 ? 0.166 -3.956 19.669 1.00 90.06 213 LEU A O 1
ATOM 1664 N N . ASP A 1 214 ? -0.741 -5.458 21.021 1.00 82.06 214 ASP A N 1
ATOM 1665 C CA . ASP A 1 214 ? 0.534 -6.171 21.224 1.00 82.06 214 ASP A CA 1
ATOM 1666 C C . ASP A 1 214 ? 0.462 -7.698 21.084 1.00 82.06 214 ASP A C 1
ATOM 1668 O O . ASP A 1 214 ? 1.432 -8.396 21.377 1.00 82.06 214 ASP A O 1
ATOM 1672 N N . GLU A 1 215 ? -0.631 -8.226 20.532 1.00 91.12 215 GLU A N 1
ATOM 1673 C CA . GLU A 1 215 ? -0.819 -9.666 20.322 1.00 91.12 215 GLU A CA 1
ATOM 1674 C C . GLU A 1 215 ? -1.310 -10.012 18.906 1.00 91.12 215 GLU A C 1
ATOM 1676 O O . GLU A 1 215 ? -1.415 -9.159 18.019 1.00 91.12 215 GLU A O 1
ATOM 1681 N N . ALA A 1 216 ? -1.545 -11.304 18.674 1.00 96.19 216 ALA A N 1
ATOM 1682 C CA . ALA A 1 216 ? -2.057 -11.818 17.416 1.00 96.19 216 ALA A CA 1
ATOM 1683 C C . ALA A 1 216 ? -3.545 -11.512 17.214 1.00 96.19 216 ALA A C 1
ATOM 1685 O O . ALA A 1 216 ? -4.298 -11.274 18.160 1.00 96.19 216 ALA A O 1
ATOM 1686 N N . ILE A 1 217 ? -3.977 -11.557 15.954 1.00 97.12 217 ILE A N 1
ATOM 1687 C CA . ILE A 1 217 ? -5.399 -11.511 15.612 1.00 97.12 217 ILE A CA 1
ATOM 1688 C C . ILE A 1 217 ? -6.033 -12.829 16.098 1.00 97.12 217 ILE A C 1
ATOM 1690 O O . ILE A 1 217 ? -5.596 -13.893 15.656 1.00 97.12 217 ILE A O 1
ATOM 1694 N N . PRO A 1 218 ? -7.040 -12.799 16.990 1.00 96.19 218 PRO A N 1
ATOM 1695 C CA . PRO A 1 218 ? -7.630 -14.014 17.545 1.00 96.19 218 PRO A CA 1
ATOM 1696 C C . PRO A 1 218 ? -8.439 -14.774 16.490 1.00 96.19 218 PRO A C 1
ATOM 1698 O O . PRO A 1 218 ? -9.128 -14.159 15.675 1.00 96.19 218 PRO A O 1
ATOM 1701 N N . ASP A 1 219 ? -8.464 -16.108 16.570 1.00 96.94 219 ASP A N 1
ATOM 1702 C CA . ASP A 1 219 ? -9.300 -16.948 15.695 1.00 96.94 219 ASP A CA 1
ATOM 1703 C C . ASP A 1 219 ? -10.785 -16.555 15.750 1.00 96.94 219 ASP A C 1
ATOM 1705 O O . ASP A 1 219 ? -11.491 -16.627 14.743 1.00 96.94 219 ASP A O 1
ATOM 1709 N N . SER A 1 220 ? -11.258 -16.062 16.898 1.00 97.38 220 SER A N 1
ATOM 1710 C CA . SER A 1 220 ? -12.630 -15.582 17.077 1.00 97.38 220 SER A CA 1
ATOM 1711 C C . SER A 1 220 ? -13.007 -14.419 16.154 1.00 97.38 220 SER A C 1
ATOM 1713 O O . SER A 1 220 ? -14.199 -14.171 15.994 1.00 97.38 220 SER A O 1
ATOM 1715 N N . ILE A 1 221 ? -12.052 -13.733 15.504 1.00 97.56 221 ILE A N 1
ATOM 1716 C CA . ILE A 1 221 ? -12.349 -12.643 14.558 1.00 97.56 221 ILE A CA 1
ATOM 1717 C C . ILE A 1 221 ? -13.313 -13.090 13.451 1.00 97.56 221 ILE A C 1
ATOM 1719 O O . ILE A 1 221 ? -14.152 -12.307 13.013 1.00 97.56 221 ILE A O 1
ATOM 1723 N N . GLY A 1 222 ? -13.260 -14.370 13.063 1.00 96.81 222 GLY A N 1
ATOM 1724 C CA . GLY A 1 222 ? -14.159 -14.964 12.073 1.00 96.81 222 GLY A CA 1
ATOM 1725 C C . GLY A 1 222 ? -15.631 -15.045 12.497 1.00 96.81 222 GLY A C 1
ATOM 1726 O O . GLY A 1 222 ? -16.469 -15.376 11.663 1.00 96.81 222 GLY A O 1
ATOM 1727 N N . ASN A 1 223 ? -15.970 -14.737 13.755 1.00 97.69 223 ASN A N 1
ATOM 1728 C CA . ASN A 1 223 ? -17.358 -14.657 14.230 1.00 97.69 223 ASN A CA 1
ATOM 1729 C C . ASN A 1 223 ? -18.073 -13.381 13.759 1.00 97.69 223 ASN A C 1
ATOM 1731 O O . ASN A 1 223 ? -19.304 -13.330 13.757 1.00 97.69 223 ASN A O 1
ATOM 1735 N N . LEU A 1 224 ? -17.329 -12.353 13.343 1.00 97.56 224 LEU A N 1
ATOM 1736 C CA . LEU A 1 224 ? -17.868 -11.072 12.878 1.00 97.56 224 LEU A CA 1
ATOM 1737 C C . LEU A 1 224 ? -18.380 -11.168 11.428 1.00 97.56 224 LEU A C 1
ATOM 1739 O O . LEU A 1 224 ? -17.992 -10.402 10.559 1.00 97.56 224 LEU A O 1
ATOM 1743 N N . VAL A 1 225 ? -19.260 -12.124 11.135 1.00 96.44 225 VAL A N 1
ATOM 1744 C CA . VAL A 1 225 ? -19.681 -12.493 9.765 1.00 96.44 225 VAL A CA 1
ATOM 1745 C C . VAL A 1 225 ? -20.358 -11.368 8.962 1.00 96.44 225 VAL A C 1
ATOM 1747 O O . VAL A 1 225 ? -20.446 -11.445 7.735 1.00 96.44 225 VAL A O 1
ATOM 1750 N N . ASN A 1 226 ? -20.833 -10.318 9.635 1.00 97.81 226 ASN A N 1
ATOM 1751 C CA . ASN A 1 226 ? -21.434 -9.134 9.015 1.00 97.81 226 ASN A CA 1
ATOM 1752 C C . ASN A 1 226 ? -20.429 -7.998 8.762 1.00 97.81 226 ASN A C 1
ATOM 1754 O O . ASN A 1 226 ? -20.835 -6.932 8.304 1.00 97.81 226 ASN A O 1
ATOM 1758 N N . LEU A 1 227 ? -19.144 -8.211 9.056 1.00 98.38 227 LEU A N 1
ATOM 1759 C CA . LEU A 1 227 ? -18.114 -7.194 8.909 1.00 98.38 227 LEU A CA 1
ATOM 1760 C C . LEU A 1 227 ? -17.880 -6.873 7.430 1.00 98.38 227 LEU A C 1
ATOM 1762 O O . LEU A 1 227 ? -17.671 -7.766 6.611 1.00 98.38 227 LEU A O 1
ATOM 1766 N N . GLU A 1 228 ? -17.909 -5.584 7.111 1.00 98.56 228 GLU A N 1
ATOM 1767 C CA . GLU A 1 228 ? -17.701 -5.015 5.777 1.00 98.56 228 GLU A CA 1
ATOM 1768 C C . GLU A 1 228 ? -16.337 -4.315 5.695 1.00 98.56 228 GLU A C 1
ATOM 1770 O O . GLU A 1 228 ? -15.648 -4.416 4.682 1.00 98.56 228 GLU A O 1
ATOM 1775 N N . VAL A 1 229 ? -15.911 -3.654 6.776 1.00 98.69 229 VAL A N 1
ATOM 1776 C CA . VAL A 1 229 ? -14.635 -2.932 6.857 1.00 98.69 229 VAL A CA 1
ATOM 1777 C C . VAL A 1 229 ? -13.872 -3.357 8.105 1.00 98.69 229 VAL A C 1
ATOM 1779 O O . VAL A 1 229 ? -14.389 -3.272 9.223 1.00 98.69 229 VAL A O 1
ATOM 1782 N N . LEU A 1 230 ? -12.625 -3.782 7.903 1.00 98.50 230 LEU A N 1
ATOM 1783 C CA . LEU A 1 230 ? -11.685 -4.127 8.961 1.00 98.50 230 LEU A CA 1
ATOM 1784 C C . LEU A 1 230 ? -10.354 -3.409 8.748 1.00 98.50 230 LEU A C 1
ATOM 1786 O O . LEU A 1 230 ? -9.556 -3.801 7.895 1.00 98.50 230 LEU A O 1
ATOM 1790 N N . ASP A 1 231 ? -10.093 -2.388 9.562 1.00 98.25 231 ASP A N 1
ATOM 1791 C CA . ASP A 1 231 ? -8.815 -1.676 9.571 1.00 98.25 231 ASP A CA 1
ATOM 1792 C C . ASP A 1 231 ? -8.117 -1.877 10.917 1.00 98.25 231 ASP A C 1
ATOM 1794 O O . ASP A 1 231 ? -8.579 -1.417 11.961 1.00 98.25 231 ASP A O 1
ATOM 1798 N N . MET A 1 232 ? -6.985 -2.575 10.888 1.00 96.56 232 MET A N 1
ATOM 1799 C CA . MET A 1 232 ? -6.067 -2.713 12.019 1.00 96.56 232 MET A CA 1
ATOM 1800 C C . MET A 1 232 ? -4.645 -2.303 11.615 1.00 96.56 232 MET A C 1
ATOM 1802 O O . MET A 1 232 ? -3.652 -2.871 12.077 1.00 96.56 232 MET A O 1
ATOM 1806 N N . SER A 1 233 ? -4.521 -1.355 10.685 1.00 96.25 233 SER A N 1
ATOM 1807 C CA . SER A 1 233 ? -3.221 -0.888 10.211 1.00 96.25 233 SER A CA 1
ATOM 1808 C C . SER A 1 233 ? -2.451 -0.143 11.304 1.00 96.25 233 SER A C 1
ATOM 1810 O O . SER A 1 233 ? -3.038 0.570 12.110 1.00 96.25 233 SER A O 1
ATOM 1812 N N . TYR A 1 234 ? -1.120 -0.251 11.329 1.00 93.69 234 TYR A N 1
ATOM 1813 C CA . TYR A 1 234 ? -0.261 0.415 12.322 1.00 93.69 234 TYR A CA 1
ATOM 1814 C C . TYR A 1 234 ? -0.607 0.078 13.785 1.00 93.69 234 TYR A C 1
ATOM 1816 O O . TYR A 1 234 ? -0.484 0.949 14.642 1.00 93.69 234 TYR A O 1
ATOM 1824 N N . ALA A 1 235 ? -1.044 -1.149 14.072 1.00 91.31 235 ALA A N 1
ATOM 1825 C CA . ALA A 1 235 ? -1.490 -1.567 15.401 1.00 91.31 235 ALA A CA 1
ATOM 1826 C C . ALA A 1 235 ? -0.481 -2.458 16.152 1.00 91.31 235 ALA A C 1
ATOM 1828 O O . ALA A 1 235 ? -0.799 -2.927 17.231 1.00 91.31 235 ALA A O 1
ATOM 1829 N N . ARG A 1 236 ? 0.721 -2.694 15.592 1.00 92.50 236 ARG A N 1
ATOM 1830 C CA . ARG A 1 236 ? 1.790 -3.583 16.116 1.00 92.50 236 ARG A CA 1
ATOM 1831 C C . ARG A 1 236 ? 1.368 -5.046 16.342 1.00 92.50 236 ARG A C 1
ATOM 1833 O O . ARG A 1 236 ? 1.995 -5.761 17.121 1.00 92.50 236 ARG A O 1
ATOM 1840 N N . LEU A 1 237 ? 0.356 -5.509 15.610 1.00 95.50 237 LEU A N 1
ATOM 1841 C CA . LEU A 1 237 ? -0.113 -6.896 15.662 1.00 95.50 237 LEU A CA 1
ATOM 1842 C C . LEU A 1 237 ? 0.987 -7.879 15.246 1.00 95.50 237 LEU A C 1
ATOM 1844 O O . LEU A 1 237 ? 1.779 -7.584 14.349 1.00 95.50 237 LEU A O 1
ATOM 1848 N N . THR A 1 238 ? 1.007 -9.058 15.86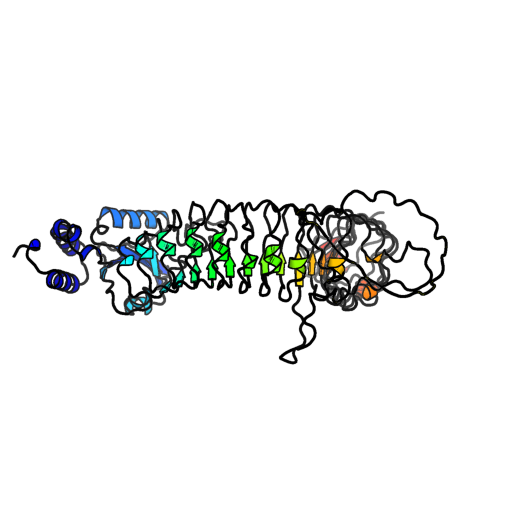3 1.00 96.25 238 THR A N 1
ATOM 1849 C CA . THR A 1 238 ? 2.004 -10.116 15.614 1.00 96.25 238 THR A CA 1
ATOM 1850 C C . THR A 1 238 ? 1.348 -11.425 15.164 1.00 96.25 238 THR A C 1
ATOM 1852 O O . THR A 1 238 ? 0.128 -11.531 15.086 1.00 96.25 238 THR A O 1
ATOM 1855 N N . GLY A 1 239 ? 2.146 -12.445 14.839 1.00 95.81 239 GLY A N 1
ATOM 1856 C CA . GLY A 1 239 ? 1.634 -13.778 14.501 1.00 95.81 239 GLY A CA 1
ATOM 1857 C C . GLY A 1 239 ? 1.077 -13.899 13.077 1.00 95.81 239 GLY A C 1
ATOM 1858 O O . GLY A 1 239 ? 1.329 -13.065 12.206 1.00 95.81 239 GLY A O 1
ATOM 1859 N N . SER A 1 240 ? 0.356 -14.989 12.812 1.00 96.56 240 SER A N 1
ATOM 1860 C CA . SER A 1 240 ? -0.297 -15.246 11.521 1.00 96.56 240 SER A CA 1
ATOM 1861 C C . SER A 1 240 ? -1.707 -14.661 11.464 1.00 96.56 240 SER A C 1
ATOM 1863 O O . SER A 1 240 ? -2.383 -14.561 12.485 1.00 96.56 240 SER A O 1
ATOM 1865 N N . ILE A 1 241 ? -2.189 -14.357 10.257 1.00 97.19 241 ILE A N 1
ATOM 1866 C CA . ILE A 1 241 ? -3.616 -14.100 10.046 1.00 97.19 241 ILE A CA 1
ATOM 1867 C C . ILE A 1 241 ? -4.369 -15.436 10.216 1.00 97.19 241 ILE A C 1
ATOM 1869 O O . ILE A 1 241 ? -4.014 -16.409 9.542 1.00 97.19 241 ILE A O 1
ATOM 1873 N N . PRO A 1 242 ? -5.384 -15.519 11.093 1.00 96.69 242 PRO A N 1
ATOM 1874 C CA . PRO A 1 242 ? -6.095 -16.766 11.358 1.00 96.69 242 PRO A CA 1
ATOM 1875 C C . PRO A 1 242 ? -6.922 -17.212 10.147 1.00 96.69 242 PRO A C 1
ATOM 1877 O O . PRO A 1 242 ? -7.486 -16.389 9.424 1.00 96.69 242 PRO A O 1
ATOM 1880 N N . ALA A 1 243 ? -7.050 -18.525 9.931 1.00 96.31 243 ALA A N 1
ATOM 1881 C CA . ALA A 1 243 ? -7.815 -19.071 8.801 1.00 96.31 243 ALA A CA 1
ATOM 1882 C C . ALA A 1 243 ? -9.306 -18.692 8.849 1.00 96.31 243 ALA A C 1
ATOM 1884 O O . ALA A 1 243 ? -9.952 -18.569 7.808 1.00 96.31 243 ALA A O 1
ATOM 1885 N N . SER A 1 244 ? -9.831 -18.436 10.050 1.00 97.19 244 SER A N 1
ATOM 1886 C CA . SER A 1 244 ? -11.197 -17.964 10.277 1.00 97.19 244 SER A CA 1
ATOM 1887 C C . SER A 1 244 ? -11.494 -16.603 9.636 1.00 97.19 244 SER A C 1
ATOM 1889 O O . SER A 1 244 ? -12.666 -16.278 9.458 1.00 97.19 244 SER A O 1
ATOM 1891 N N . ILE A 1 245 ? -10.478 -15.836 9.209 1.00 96.81 245 ILE A N 1
ATOM 1892 C CA . ILE A 1 245 ? -10.674 -14.604 8.428 1.00 96.81 245 ILE A CA 1
ATOM 1893 C C . ILE A 1 245 ? -11.493 -14.858 7.151 1.00 96.81 245 ILE A C 1
ATOM 1895 O O . ILE A 1 245 ? -12.245 -13.989 6.718 1.00 96.81 245 ILE A O 1
ATOM 1899 N N . GLY A 1 246 ? -11.412 -16.070 6.583 1.00 95.94 246 GLY A N 1
ATOM 1900 C CA . GLY A 1 246 ? -12.198 -16.467 5.414 1.00 95.94 246 GLY A CA 1
ATOM 1901 C C . GLY A 1 246 ? -13.709 -16.531 5.663 1.00 95.94 246 GLY A C 1
ATOM 1902 O O . GLY A 1 246 ? -14.475 -16.505 4.704 1.00 95.94 246 GLY A O 1
ATOM 1903 N N . ASN A 1 247 ? -14.157 -16.557 6.926 1.00 97.19 247 ASN A N 1
ATOM 1904 C CA . ASN A 1 247 ? -15.580 -16.510 7.280 1.00 97.19 247 ASN A CA 1
ATOM 1905 C C . ASN A 1 247 ? -16.193 -15.115 7.076 1.00 97.19 247 ASN A C 1
ATOM 1907 O O . ASN A 1 247 ? -17.417 -14.980 7.039 1.00 97.19 247 ASN A O 1
ATOM 1911 N N . LEU A 1 248 ? -15.366 -14.073 6.931 1.00 97.19 248 LEU A N 1
ATOM 1912 C CA . LEU A 1 248 ? -15.797 -12.690 6.722 1.00 97.19 248 LEU A CA 1
ATOM 1913 C C . LEU A 1 248 ? -16.204 -12.459 5.257 1.00 97.19 248 LEU A C 1
ATOM 1915 O O . LEU A 1 248 ? -15.639 -11.637 4.542 1.00 97.19 248 LEU A O 1
ATOM 1919 N N . VAL A 1 249 ? -17.199 -13.210 4.785 1.00 96.00 249 VAL A N 1
ATOM 1920 C CA . VAL A 1 249 ? -17.647 -13.223 3.378 1.00 96.00 249 VAL A CA 1
ATOM 1921 C C . VAL A 1 249 ? -18.267 -11.899 2.915 1.00 96.00 249 VAL A C 1
ATOM 1923 O O . VAL A 1 249 ? -18.389 -11.654 1.713 1.00 96.00 249 VAL A O 1
ATOM 1926 N N . ASN A 1 250 ? -18.663 -11.042 3.861 1.00 97.69 250 ASN A N 1
ATOM 1927 C CA . ASN A 1 250 ? -19.179 -9.702 3.592 1.00 97.69 250 ASN A CA 1
ATOM 1928 C C . ASN A 1 250 ? -18.092 -8.623 3.522 1.00 97.69 250 ASN A C 1
ATOM 1930 O O . ASN A 1 250 ? -18.410 -7.490 3.164 1.00 97.69 250 ASN A O 1
ATOM 1934 N N . LEU A 1 251 ? -16.836 -8.969 3.821 1.00 98.31 251 LEU A N 1
ATOM 1935 C CA . LEU A 1 251 ? -15.757 -7.999 3.917 1.00 98.31 251 LEU A CA 1
ATOM 1936 C C . LEU A 1 251 ? -15.434 -7.405 2.545 1.00 98.31 251 LEU A C 1
ATOM 1938 O O . LEU A 1 251 ? -15.188 -8.124 1.576 1.00 98.31 251 LEU A O 1
ATOM 1942 N N . VAL A 1 252 ? -15.425 -6.079 2.492 1.00 98.50 252 VAL A N 1
ATOM 1943 C CA . VAL A 1 252 ? -15.108 -5.253 1.325 1.00 98.50 252 VAL A CA 1
ATOM 1944 C C . VAL A 1 252 ? -13.683 -4.718 1.434 1.00 98.50 252 VAL A C 1
ATOM 1946 O O . VAL A 1 252 ? -12.952 -4.705 0.441 1.00 98.50 252 VAL A O 1
ATOM 1949 N N . GLU A 1 253 ? -13.263 -4.333 2.639 1.00 98.62 253 GLU A N 1
ATOM 1950 C CA . GLU A 1 253 ? -11.940 -3.772 2.906 1.00 98.62 253 GLU A CA 1
ATOM 1951 C C . GLU A 1 253 ? -11.256 -4.486 4.075 1.00 98.62 253 GLU A C 1
ATOM 1953 O O . GLU A 1 253 ? -11.783 -4.533 5.189 1.00 98.62 253 GLU A O 1
ATOM 1958 N N . LEU A 1 254 ? -10.051 -5.003 3.813 1.00 98.56 254 LEU A N 1
ATOM 1959 C CA . LEU A 1 254 ? -9.136 -5.518 4.827 1.00 98.56 254 LEU A CA 1
ATOM 1960 C C . LEU A 1 254 ? -7.814 -4.756 4.779 1.00 98.56 254 LEU A C 1
ATOM 1962 O O . LEU A 1 254 ? -7.019 -4.921 3.847 1.00 98.56 254 LEU A O 1
ATOM 1966 N N . ASN A 1 255 ? -7.547 -3.971 5.818 1.00 98.56 255 ASN A N 1
ATOM 1967 C CA . ASN A 1 255 ? -6.312 -3.215 5.950 1.00 98.56 255 ASN A CA 1
ATOM 1968 C C . ASN A 1 255 ? -5.521 -3.645 7.192 1.00 98.56 255 ASN A C 1
ATOM 1970 O O . ASN A 1 255 ? -5.871 -3.336 8.328 1.00 98.56 255 ASN A O 1
ATOM 1974 N N . LEU A 1 256 ? -4.413 -4.349 6.956 1.00 98.00 256 LEU A N 1
ATOM 1975 C CA . LEU A 1 256 ? -3.489 -4.861 7.974 1.00 98.00 256 LEU A CA 1
ATOM 1976 C C . LEU A 1 256 ? -2.076 -4.284 7.808 1.00 98.00 256 LEU A C 1
ATOM 1978 O O . LEU A 1 256 ? -1.096 -4.835 8.317 1.00 98.00 256 LEU A O 1
ATOM 1982 N N . ARG A 1 257 ? -1.956 -3.173 7.077 1.00 97.44 257 ARG A N 1
ATOM 1983 C CA . ARG A 1 257 ? -0.687 -2.510 6.763 1.00 97.44 257 ARG A CA 1
ATOM 1984 C C . ARG A 1 257 ? 0.124 -2.157 8.012 1.00 97.44 257 ARG A C 1
ATOM 1986 O O . ARG A 1 257 ? -0.423 -1.663 8.991 1.00 97.44 257 ARG A O 1
ATOM 1993 N N . CYS A 1 258 ? 1.446 -2.266 7.912 1.00 96.56 258 CYS A N 1
ATOM 1994 C CA . CYS A 1 258 ? 2.414 -1.826 8.914 1.00 96.56 258 CYS A CA 1
ATOM 1995 C C . CYS A 1 258 ? 2.182 -2.457 10.294 1.00 96.56 258 CYS A C 1
ATOM 1997 O O . CYS A 1 258 ? 2.095 -1.752 11.299 1.00 96.56 258 CYS A O 1
ATOM 1999 N N . ASN A 1 259 ? 2.099 -3.786 10.326 1.00 96.44 259 ASN A N 1
ATOM 2000 C CA . ASN A 1 259 ? 2.141 -4.600 11.538 1.00 96.44 259 ASN A CA 1
ATOM 2001 C C . ASN A 1 259 ? 3.379 -5.524 11.498 1.00 96.44 259 ASN A C 1
ATOM 2003 O O . ASN A 1 259 ? 4.274 -5.357 10.669 1.00 96.44 259 ASN A O 1
ATOM 2007 N N . TRP A 1 260 ? 3.456 -6.488 12.409 1.00 96.50 260 TRP A N 1
ATOM 2008 C CA . TRP A 1 260 ? 4.496 -7.517 12.472 1.00 96.50 260 TRP A CA 1
ATOM 2009 C C . TRP A 1 260 ? 3.925 -8.912 12.169 1.00 96.50 260 TRP A C 1
ATOM 2011 O O . TRP A 1 260 ? 4.345 -9.910 12.756 1.00 96.50 260 TRP A O 1
ATOM 2021 N N . LEU A 1 261 ? 2.945 -8.984 11.264 1.00 97.31 261 LEU A N 1
ATOM 2022 C CA . LEU A 1 261 ? 2.295 -10.233 10.862 1.00 97.31 261 LEU A CA 1
ATOM 2023 C C . LEU A 1 261 ? 3.207 -11.060 9.942 1.00 97.31 261 LEU A C 1
ATOM 2025 O O . LEU A 1 261 ? 3.949 -10.486 9.145 1.00 97.31 261 LEU A O 1
ATOM 2029 N N . THR A 1 262 ? 3.150 -12.394 10.028 1.00 95.00 262 THR A N 1
ATOM 2030 C CA . THR A 1 262 ? 4.113 -13.287 9.340 1.00 95.00 262 THR A CA 1
ATOM 2031 C C . THR A 1 262 ? 3.507 -14.377 8.450 1.00 95.00 262 THR A C 1
ATOM 2033 O O . THR A 1 262 ? 4.178 -14.827 7.518 1.00 95.00 262 THR A O 1
ATOM 2036 N N . GLY A 1 263 ? 2.255 -14.793 8.679 1.00 92.38 263 GLY A N 1
ATOM 2037 C CA . GLY A 1 263 ? 1.610 -15.898 7.948 1.00 92.38 263 GLY A CA 1
ATOM 2038 C C . GLY A 1 263 ? 0.290 -15.518 7.271 1.00 92.38 263 GLY A C 1
ATOM 2039 O O . GLY A 1 263 ? -0.537 -14.843 7.888 1.00 92.38 263 GLY A O 1
ATOM 2040 N N . LEU A 1 264 ? 0.090 -15.981 6.027 1.00 94.50 264 LEU A N 1
ATOM 2041 C CA . LEU A 1 264 ? -1.170 -15.863 5.280 1.00 94.50 264 LEU A CA 1
ATOM 2042 C C . LEU A 1 264 ? -1.930 -17.202 5.227 1.00 94.50 264 LEU A C 1
ATOM 2044 O O . LEU A 1 264 ? -1.315 -18.217 4.904 1.00 94.50 264 LEU A O 1
ATOM 2048 N N . PRO A 1 265 ? -3.254 -17.218 5.468 1.00 93.38 265 PRO A N 1
ATOM 2049 C CA . PRO A 1 265 ? -4.080 -18.404 5.281 1.00 93.38 265 PRO A CA 1
ATOM 2050 C C . PRO A 1 265 ? -4.530 -18.569 3.821 1.00 93.38 265 PRO A C 1
ATOM 2052 O O . PRO A 1 265 ? -4.780 -17.590 3.118 1.00 93.38 265 PRO A O 1
ATOM 2055 N N . ASP A 1 266 ? -4.785 -19.808 3.397 1.00 89.12 266 ASP A N 1
ATOM 2056 C CA . ASP A 1 266 ? -5.382 -20.109 2.082 1.00 89.12 266 ASP A CA 1
ATOM 2057 C C . ASP A 1 266 ? -6.878 -19.736 1.982 1.00 89.12 266 ASP A C 1
ATOM 2059 O O . ASP A 1 266 ? -7.499 -19.880 0.926 1.00 89.12 266 ASP A O 1
ATOM 2063 N N . ALA A 1 267 ? -7.474 -19.221 3.060 1.00 90.38 267 ALA A N 1
ATOM 2064 C CA . ALA A 1 267 ? -8.910 -18.980 3.197 1.00 90.38 267 ALA A CA 1
ATOM 2065 C C . ALA A 1 267 ? -9.441 -17.735 2.450 1.00 90.38 267 ALA A C 1
ATOM 2067 O O . ALA A 1 267 ? -10.657 -17.578 2.334 1.00 90.38 267 ALA A O 1
ATOM 2068 N N . PHE A 1 268 ? -8.574 -16.871 1.897 1.00 88.81 268 PHE A N 1
ATOM 2069 C CA . PHE A 1 268 ? -9.002 -15.644 1.200 1.00 88.81 268 PHE A CA 1
ATOM 2070 C C . PHE A 1 268 ? -9.962 -15.894 0.035 1.00 88.81 268 PHE A C 1
ATOM 2072 O O . PHE A 1 268 ? -10.824 -15.064 -0.233 1.00 88.81 268 PHE A O 1
ATOM 2079 N N . GLY A 1 269 ? -9.868 -17.052 -0.626 1.00 85.00 269 GLY A N 1
ATOM 2080 C CA . GLY A 1 269 ? -10.732 -17.382 -1.761 1.00 85.00 269 GLY A CA 1
ATOM 2081 C C . GLY A 1 269 ? -12.231 -17.475 -1.442 1.00 85.00 269 GLY A C 1
ATOM 2082 O O . GLY A 1 269 ? -13.024 -17.560 -2.376 1.00 85.00 269 GLY A O 1
ATOM 2083 N N . ALA A 1 270 ? -12.627 -17.467 -0.164 1.00 91.19 270 ALA A N 1
ATOM 2084 C CA . ALA A 1 270 ? -14.026 -17.389 0.263 1.00 91.19 270 ALA A CA 1
ATOM 2085 C C . ALA A 1 270 ? -14.576 -15.945 0.315 1.00 91.19 270 ALA A C 1
ATOM 2087 O O . ALA A 1 270 ? -15.789 -15.744 0.321 1.00 91.19 270 ALA A O 1
ATOM 2088 N N . MET A 1 271 ? -13.707 -14.929 0.329 1.00 94.00 271 MET A N 1
ATOM 2089 C CA . MET A 1 271 ? -14.066 -13.523 0.544 1.00 94.00 271 MET A CA 1
ATOM 2090 C C . MET A 1 271 ? -14.453 -12.840 -0.777 1.00 94.00 271 MET A C 1
ATOM 2092 O O . MET A 1 271 ? -13.779 -11.937 -1.269 1.00 94.00 271 MET A O 1
ATOM 2096 N N . THR A 1 272 ? -15.551 -13.283 -1.390 1.00 89.62 272 THR A N 1
ATOM 2097 C CA . THR A 1 272 ? -15.925 -12.899 -2.765 1.00 89.62 272 THR A CA 1
ATOM 2098 C C . THR A 1 272 ? -16.316 -11.429 -2.944 1.00 89.62 272 THR A C 1
ATOM 2100 O O . THR A 1 272 ? -16.375 -10.968 -4.082 1.00 89.62 272 THR A O 1
ATOM 2103 N N . LYS A 1 273 ? -16.597 -10.691 -1.859 1.00 96.56 273 LYS A N 1
ATOM 2104 C CA . LYS A 1 273 ? -16.896 -9.245 -1.886 1.00 96.56 273 LYS A CA 1
ATOM 2105 C C . LYS A 1 273 ? -15.671 -8.354 -1.665 1.00 96.56 273 LYS A C 1
ATOM 2107 O O . LYS A 1 273 ? -15.807 -7.137 -1.765 1.00 96.56 273 LYS A O 1
ATOM 2112 N N . LEU A 1 274 ? -14.504 -8.936 -1.385 1.00 97.94 274 LEU A N 1
ATOM 2113 C CA . LEU A 1 274 ? -13.299 -8.185 -1.048 1.00 97.94 274 LEU A CA 1
ATOM 2114 C C . LEU A 1 274 ? -12.846 -7.341 -2.241 1.00 97.94 274 LEU A C 1
ATOM 2116 O O . LEU A 1 274 ? -12.554 -7.877 -3.307 1.00 97.94 274 LEU A O 1
ATOM 2120 N N . GLN A 1 275 ? -12.769 -6.026 -2.041 1.00 97.75 275 GLN A N 1
ATOM 2121 C CA . GLN A 1 275 ? -12.358 -5.047 -3.048 1.00 97.75 275 GLN A CA 1
ATOM 2122 C C . GLN A 1 275 ? -10.959 -4.499 -2.780 1.00 97.75 275 GLN A C 1
ATOM 2124 O O . GLN A 1 275 ? -10.212 -4.256 -3.732 1.00 97.75 275 GLN A O 1
ATOM 2129 N N . MET A 1 276 ? -10.595 -4.327 -1.507 1.00 98.38 276 MET A N 1
ATOM 2130 C CA . MET A 1 276 ? -9.281 -3.845 -1.090 1.00 98.38 276 MET A CA 1
ATOM 2131 C C . MET A 1 276 ? -8.644 -4.809 -0.088 1.00 98.38 276 MET A C 1
ATOM 2133 O O . MET A 1 276 ? -9.199 -5.070 0.979 1.00 98.38 276 MET A O 1
ATOM 2137 N N . LEU A 1 277 ? -7.437 -5.274 -0.416 1.00 98.31 277 LEU A N 1
ATOM 2138 C CA . LEU A 1 277 ? -6.567 -6.024 0.483 1.00 98.31 277 LEU A CA 1
ATOM 2139 C C . LEU A 1 277 ? -5.223 -5.307 0.627 1.00 98.31 277 LEU A C 1
ATOM 2141 O O . LEU A 1 277 ? -4.457 -5.195 -0.332 1.00 98.31 277 LEU A O 1
ATOM 2145 N N . SER A 1 278 ? -4.919 -4.850 1.838 1.00 98.38 278 SER A N 1
ATOM 2146 C CA . SER A 1 278 ? -3.670 -4.162 2.160 1.00 98.38 278 SER A CA 1
ATOM 2147 C C . SER A 1 278 ? -2.900 -4.912 3.248 1.00 98.38 278 SER A C 1
ATOM 2149 O O . SER A 1 278 ? -3.299 -4.954 4.410 1.00 98.38 278 SER A O 1
ATOM 2151 N N . LEU A 1 279 ? -1.770 -5.492 2.849 1.00 98.12 279 LEU A N 1
ATOM 2152 C CA . LEU A 1 279 ? -0.818 -6.254 3.662 1.00 98.12 279 LEU A CA 1
ATOM 2153 C C . LEU A 1 279 ? 0.559 -5.566 3.744 1.00 98.12 279 LEU A C 1
ATOM 2155 O O . LEU A 1 279 ? 1.517 -6.152 4.249 1.00 98.12 279 LEU A O 1
ATOM 2159 N N . GLU A 1 280 ? 0.685 -4.342 3.223 1.00 97.50 280 GLU A N 1
ATOM 2160 C CA . GLU A 1 280 ? 1.958 -3.623 3.077 1.00 97.50 280 GLU A CA 1
ATOM 2161 C C . GLU A 1 280 ? 2.750 -3.526 4.391 1.00 97.50 280 GLU A C 1
ATOM 2163 O O . GLU A 1 280 ? 2.188 -3.181 5.425 1.00 97.50 280 GLU A O 1
ATOM 2168 N N . GLY A 1 281 ? 4.072 -3.709 4.336 1.00 97.25 281 GLY A N 1
ATOM 2169 C CA . GLY A 1 281 ? 4.959 -3.384 5.455 1.00 97.25 281 GLY A CA 1
ATOM 2170 C C . GLY A 1 281 ? 4.824 -4.330 6.646 1.00 97.25 281 GLY A C 1
ATOM 2171 O O . GLY A 1 281 ? 4.784 -3.851 7.776 1.00 97.25 281 GLY A O 1
ATOM 2172 N N . ASN A 1 282 ? 4.711 -5.631 6.391 1.00 98.25 282 ASN A N 1
ATOM 2173 C CA . ASN A 1 282 ? 4.652 -6.688 7.400 1.00 98.25 282 ASN A CA 1
ATOM 2174 C C . ASN A 1 282 ? 5.874 -7.621 7.273 1.00 98.25 282 ASN A C 1
ATOM 2176 O O . ASN A 1 282 ? 6.812 -7.355 6.520 1.00 98.25 282 ASN A O 1
ATOM 2180 N N . GLY A 1 283 ? 5.882 -8.710 8.041 1.00 97.00 283 GLY A N 1
ATOM 2181 C CA . GLY A 1 283 ? 6.880 -9.775 7.967 1.00 97.00 283 GLY A CA 1
ATOM 2182 C C . GLY A 1 283 ? 6.379 -11.017 7.230 1.00 97.00 283 GLY A C 1
ATOM 2183 O O . GLY A 1 283 ? 6.837 -12.112 7.554 1.00 97.00 283 GLY A O 1
ATOM 2184 N N . PHE A 1 284 ? 5.417 -10.891 6.305 1.00 97.62 284 PHE A N 1
ATOM 2185 C CA . PHE A 1 284 ? 4.831 -12.058 5.642 1.00 97.62 284 PHE A CA 1
ATOM 2186 C C . PHE A 1 284 ? 5.877 -12.833 4.839 1.00 97.62 284 PHE A C 1
ATOM 2188 O O . PHE A 1 284 ? 6.662 -12.238 4.104 1.00 97.62 284 PHE A O 1
ATOM 2195 N N . THR A 1 285 ? 5.865 -14.159 4.978 1.00 95.06 285 THR A N 1
ATOM 2196 C CA . THR A 1 285 ? 6.770 -15.091 4.285 1.00 95.06 285 THR A CA 1
ATOM 2197 C C . THR A 1 285 ? 5.988 -16.114 3.458 1.00 95.06 285 THR A C 1
ATOM 2199 O O . THR A 1 285 ? 4.763 -16.189 3.548 1.00 95.06 285 THR A O 1
ATOM 2202 N N . GLY A 1 286 ? 6.695 -16.913 2.652 1.00 92.50 286 GLY A N 1
ATOM 2203 C CA . GLY A 1 286 ? 6.082 -17.927 1.792 1.00 92.50 286 GLY A CA 1
ATOM 2204 C C . GLY A 1 286 ? 5.435 -17.332 0.542 1.00 92.50 286 GLY A C 1
ATOM 2205 O O . GLY A 1 286 ? 5.626 -16.156 0.229 1.00 92.50 286 GLY A O 1
ATOM 2206 N N . SER A 1 287 ? 4.686 -18.156 -0.188 1.00 92.81 287 SER A N 1
ATOM 2207 C CA . SER A 1 287 ? 3.996 -17.738 -1.409 1.00 92.81 287 SER A CA 1
ATOM 2208 C C . SER A 1 287 ? 2.683 -17.024 -1.121 1.00 92.81 287 SER A C 1
ATOM 2210 O O . SER A 1 287 ? 1.975 -17.348 -0.169 1.00 92.81 287 SER A O 1
ATOM 2212 N N . ILE A 1 288 ? 2.310 -16.107 -2.011 1.00 94.81 288 ILE A N 1
ATOM 2213 C CA . ILE A 1 288 ? 0.969 -15.521 -2.034 1.00 94.81 288 ILE A CA 1
ATOM 2214 C C . ILE A 1 288 ? -0.040 -16.635 -2.392 1.00 94.81 288 ILE A C 1
ATOM 2216 O O . ILE A 1 288 ? 0.117 -17.252 -3.450 1.00 94.81 288 ILE A O 1
ATOM 2220 N N . PRO A 1 289 ? -1.068 -16.905 -1.560 1.00 93.31 289 PRO A N 1
ATOM 2221 C CA . PRO A 1 289 ? -2.026 -17.982 -1.802 1.00 93.31 289 PRO A CA 1
ATOM 2222 C C . PRO A 1 289 ? -2.730 -17.866 -3.155 1.00 93.31 289 PRO A C 1
ATOM 2224 O O . PRO A 1 289 ? -3.335 -16.839 -3.470 1.00 93.31 289 PRO A O 1
ATOM 2227 N N . ALA A 1 290 ? -2.737 -18.950 -3.937 1.00 91.62 290 ALA A N 1
ATOM 2228 C CA . ALA A 1 290 ? -3.432 -18.993 -5.228 1.00 91.62 290 ALA A CA 1
ATOM 2229 C C . ALA A 1 290 ? -4.952 -18.777 -5.092 1.00 91.62 290 ALA A C 1
ATOM 2231 O O . ALA A 1 290 ? -5.608 -18.321 -6.030 1.00 91.62 290 ALA A O 1
ATOM 2232 N N . SER A 1 291 ? -5.517 -19.052 -3.909 1.00 92.38 291 SER A N 1
ATOM 2233 C CA . SER A 1 291 ? -6.932 -18.831 -3.601 1.00 92.38 291 SER A CA 1
ATOM 2234 C C . SER A 1 291 ? -7.361 -17.364 -3.711 1.00 92.38 291 SER A C 1
ATOM 2236 O O . SER A 1 291 ? -8.533 -17.122 -3.996 1.00 92.38 291 SER A O 1
ATOM 2238 N N . LEU A 1 292 ? -6.438 -16.395 -3.604 1.00 94.19 292 LEU A N 1
ATOM 2239 C CA . LEU A 1 292 ? -6.713 -14.975 -3.879 1.00 94.19 292 LEU A CA 1
ATOM 2240 C C . LEU A 1 292 ? -7.217 -14.732 -5.307 1.00 94.19 292 LEU A C 1
ATOM 2242 O O . LEU A 1 292 ? -7.968 -13.790 -5.541 1.00 94.19 292 LEU A O 1
ATOM 2246 N N . GLY A 1 293 ? -6.888 -15.620 -6.251 1.00 91.31 293 GLY A N 1
ATOM 2247 C CA . GLY A 1 293 ? -7.441 -15.596 -7.606 1.00 91.31 293 GLY A CA 1
ATOM 2248 C C . GLY A 1 293 ? -8.955 -15.823 -7.691 1.00 91.31 293 GLY A C 1
ATOM 2249 O O . GLY A 1 293 ? -9.511 -15.713 -8.777 1.00 91.31 293 GLY A O 1
ATOM 2250 N N . ARG A 1 294 ? -9.633 -16.151 -6.580 1.00 92.75 294 ARG A N 1
ATOM 2251 C CA . ARG A 1 294 ? -11.099 -16.286 -6.501 1.00 92.75 294 ARG A CA 1
ATOM 2252 C C . ARG A 1 294 ? -11.799 -15.018 -5.998 1.00 92.75 294 ARG A C 1
ATOM 2254 O O . ARG A 1 294 ? -13.026 -14.956 -6.030 1.00 92.75 294 ARG A O 1
ATOM 2261 N N . CYS A 1 295 ? -11.056 -14.002 -5.555 1.00 93.88 295 CYS A N 1
ATOM 2262 C CA . CYS A 1 295 ? -11.610 -12.726 -5.100 1.00 93.88 295 CYS A CA 1
ATOM 2263 C C . CYS A 1 295 ? -12.016 -11.859 -6.303 1.00 93.88 295 CYS A C 1
ATOM 2265 O O . CYS A 1 295 ? -11.360 -10.875 -6.627 1.00 93.88 295 CYS A O 1
ATOM 2267 N N . MET A 1 296 ? -13.100 -12.231 -6.989 1.00 90.00 296 MET A N 1
ATOM 2268 C CA . MET A 1 296 ? -13.506 -11.639 -8.275 1.00 90.00 296 MET A CA 1
ATOM 2269 C C . MET A 1 296 ? -13.843 -10.138 -8.216 1.00 90.00 296 MET A C 1
ATOM 2271 O O . MET A 1 296 ? -13.908 -9.495 -9.261 1.00 90.00 296 MET A O 1
ATOM 2275 N N . GLN A 1 297 ? -14.053 -9.587 -7.016 1.00 94.31 297 GLN A N 1
ATOM 2276 C CA . GLN A 1 297 ? -14.306 -8.161 -6.777 1.00 94.31 297 GLN A CA 1
ATOM 2277 C C . GLN A 1 297 ? -13.044 -7.363 -6.413 1.00 94.31 297 GLN A C 1
ATOM 2279 O O . GLN A 1 297 ? -13.127 -6.153 -6.211 1.00 94.31 297 GLN A O 1
ATOM 2284 N N . LEU A 1 298 ? -11.876 -8.009 -6.339 1.00 95.25 298 LEU A N 1
ATOM 2285 C CA . LEU A 1 298 ? -10.647 -7.375 -5.877 1.00 95.25 298 LEU A CA 1
ATOM 2286 C C . LEU A 1 298 ? -10.161 -6.340 -6.893 1.00 95.25 298 LEU A C 1
ATOM 2288 O O . LEU A 1 298 ? -9.815 -6.667 -8.026 1.00 95.25 298 LEU A O 1
ATOM 2292 N N . THR A 1 299 ? -10.103 -5.085 -6.453 1.00 94.81 299 THR A N 1
ATOM 2293 C CA . THR A 1 299 ? -9.627 -3.948 -7.253 1.00 94.81 299 THR A CA 1
ATOM 2294 C C . THR A 1 299 ? -8.207 -3.550 -6.883 1.00 94.81 299 THR A C 1
ATOM 2296 O O . THR A 1 299 ? -7.439 -3.107 -7.737 1.00 94.81 299 THR A O 1
ATOM 2299 N N . THR A 1 300 ? -7.847 -3.711 -5.610 1.00 96.88 300 THR A N 1
ATOM 2300 C CA . THR A 1 300 ? -6.595 -3.211 -5.049 1.00 96.88 300 THR A CA 1
ATOM 2301 C C . THR A 1 300 ? -5.970 -4.268 -4.155 1.00 96.88 300 THR A C 1
ATOM 2303 O O . THR A 1 300 ? -6.546 -4.646 -3.135 1.00 96.88 300 THR A O 1
ATOM 2306 N N . PHE A 1 301 ? -4.766 -4.708 -4.518 1.00 97.69 301 PHE A N 1
ATOM 2307 C CA . PHE A 1 301 ? -3.940 -5.593 -3.711 1.00 97.69 301 PHE A CA 1
ATOM 2308 C C . PHE A 1 301 ? -2.559 -4.974 -3.470 1.00 97.69 301 PHE A C 1
ATOM 2310 O O . PHE A 1 301 ? -1.742 -4.834 -4.385 1.00 97.69 301 PHE A O 1
ATOM 2317 N N . LEU A 1 302 ? -2.304 -4.597 -2.215 1.00 98.12 302 LEU A N 1
ATOM 2318 C CA . LEU A 1 302 ? -1.061 -3.969 -1.772 1.00 98.12 302 LEU A CA 1
ATOM 2319 C C . LEU A 1 302 ? -0.328 -4.910 -0.816 1.00 98.12 302 LEU A C 1
ATOM 2321 O O . LEU A 1 302 ? -0.711 -5.037 0.342 1.00 98.12 302 LEU A O 1
ATOM 2325 N N . ALA A 1 303 ? 0.744 -5.549 -1.274 1.00 97.44 303 ALA A N 1
ATOM 2326 C CA . ALA A 1 303 ? 1.551 -6.479 -0.476 1.00 97.44 303 ALA A CA 1
ATOM 2327 C C . ALA A 1 303 ? 3.042 -6.100 -0.444 1.00 97.44 303 ALA A C 1
ATOM 2329 O O . ALA A 1 303 ? 3.898 -6.909 -0.080 1.00 97.44 303 ALA A O 1
ATOM 2330 N N . ARG A 1 304 ? 3.362 -4.857 -0.817 1.00 97.06 304 ARG A N 1
ATOM 2331 C CA . ARG A 1 304 ? 4.736 -4.359 -0.872 1.00 97.06 304 ARG A CA 1
ATOM 2332 C C . ARG A 1 304 ? 5.437 -4.354 0.489 1.00 97.06 304 ARG A C 1
ATOM 2334 O O . ARG A 1 304 ? 4.773 -4.252 1.522 1.00 97.06 304 ARG A O 1
ATOM 2341 N N . ARG A 1 305 ? 6.772 -4.360 0.490 1.00 97.06 305 ARG A N 1
ATOM 2342 C CA . ARG A 1 305 ? 7.610 -4.331 1.706 1.00 97.06 305 ARG A CA 1
ATOM 2343 C C . ARG A 1 305 ? 7.275 -5.487 2.651 1.00 97.06 305 ARG A C 1
ATOM 2345 O O . ARG A 1 305 ? 6.886 -5.260 3.793 1.00 97.06 305 ARG A O 1
ATOM 2352 N N . ASN A 1 306 ? 7.395 -6.705 2.143 1.00 97.88 306 ASN A N 1
ATOM 2353 C CA . ASN A 1 306 ? 7.243 -7.955 2.887 1.00 97.88 306 ASN A CA 1
ATOM 2354 C C . ASN A 1 306 ? 8.409 -8.899 2.535 1.00 97.88 306 ASN A C 1
ATOM 2356 O O . ASN A 1 306 ? 9.351 -8.514 1.841 1.00 97.88 306 ASN A O 1
ATOM 2360 N N . SER A 1 307 ? 8.347 -10.139 3.012 1.00 96.62 307 SER A N 1
ATOM 2361 C CA . SER A 1 307 ? 9.317 -11.197 2.718 1.00 96.62 307 SER A CA 1
ATOM 2362 C C . SER A 1 307 ? 8.683 -12.328 1.895 1.00 96.62 307 SER A C 1
ATOM 2364 O O . SER A 1 307 ? 9.067 -13.489 2.054 1.00 96.62 307 SER A O 1
ATOM 2366 N N . PHE A 1 308 ? 7.697 -12.021 1.037 1.00 96.31 308 PHE A N 1
ATOM 2367 C CA . PHE A 1 308 ? 7.052 -13.032 0.191 1.00 96.31 308 PHE A CA 1
ATOM 2368 C C . PHE A 1 308 ? 8.068 -13.683 -0.748 1.00 96.31 308 PHE A C 1
ATOM 2370 O O . PHE A 1 308 ? 8.919 -13.000 -1.317 1.00 96.31 308 PHE A O 1
ATOM 2377 N N . THR A 1 309 ? 7.956 -14.996 -0.927 1.00 94.19 309 THR A N 1
ATOM 2378 C CA . THR A 1 309 ? 8.813 -15.819 -1.789 1.00 94.19 309 THR A CA 1
ATOM 2379 C C . THR A 1 309 ? 7.985 -16.585 -2.822 1.00 94.19 309 THR A C 1
ATOM 2381 O O . THR A 1 309 ? 6.757 -16.581 -2.787 1.00 94.19 309 THR A O 1
ATOM 2384 N N . GLY A 1 310 ? 8.654 -17.255 -3.763 1.00 90.44 310 GLY A N 1
ATOM 2385 C CA . GLY A 1 310 ? 7.986 -18.031 -4.808 1.00 90.44 310 GLY A CA 1
ATOM 2386 C C . GLY A 1 310 ? 7.313 -17.162 -5.872 1.00 90.44 310 GLY A C 1
ATOM 2387 O O . GLY A 1 310 ? 7.528 -15.949 -5.940 1.00 90.44 310 GLY A O 1
ATOM 2388 N N . SER A 1 311 ? 6.525 -17.802 -6.733 1.00 87.75 311 SER A N 1
ATOM 2389 C CA . SER A 1 311 ? 5.825 -17.141 -7.832 1.00 87.75 311 SER A CA 1
ATOM 2390 C C . SER A 1 311 ? 4.415 -16.710 -7.451 1.00 87.75 311 SER A C 1
ATOM 2392 O O . SER A 1 311 ? 3.709 -17.379 -6.696 1.00 87.75 311 SER A O 1
ATOM 2394 N N . VAL A 1 312 ? 3.984 -15.587 -8.020 1.00 88.69 312 VAL A N 1
ATOM 2395 C CA . VAL A 1 312 ? 2.589 -15.145 -7.954 1.00 88.69 312 VAL A CA 1
ATOM 2396 C C . VAL A 1 312 ? 1.788 -15.975 -8.950 1.00 88.69 312 VAL A C 1
ATOM 2398 O O . VAL A 1 312 ? 2.118 -15.992 -10.134 1.00 88.69 312 VAL A O 1
ATOM 2401 N N . HIS A 1 313 ? 0.749 -16.661 -8.480 1.00 88.38 313 HIS A N 1
ATOM 2402 C CA . HIS A 1 313 ? -0.070 -17.517 -9.336 1.00 88.38 313 HIS A CA 1
ATOM 2403 C C . HIS A 1 313 ? -0.805 -16.703 -10.417 1.00 88.38 313 HIS A C 1
ATOM 2405 O O . HIS A 1 313 ? -1.353 -15.633 -10.132 1.00 88.38 313 HIS A O 1
ATOM 2411 N N . GLU A 1 314 ? -0.868 -17.230 -11.645 1.00 83.06 314 GLU A N 1
ATOM 2412 C CA . GLU A 1 314 ? -1.398 -16.515 -12.817 1.00 83.06 314 GLU A CA 1
ATOM 2413 C C . GLU A 1 314 ? -2.833 -15.987 -12.616 1.00 83.06 314 GLU A C 1
ATOM 2415 O O . GLU A 1 314 ? -3.193 -14.912 -13.099 1.00 83.06 314 GLU A O 1
ATOM 2420 N N . SER A 1 315 ? -3.651 -16.710 -11.845 1.00 86.69 315 SER A N 1
ATOM 2421 C CA . SER A 1 315 ? -5.041 -16.333 -11.558 1.00 86.69 315 SER A CA 1
ATOM 2422 C C . SER A 1 315 ? -5.194 -14.942 -10.939 1.00 86.69 315 SER A C 1
ATOM 2424 O O . SER A 1 315 ? -6.224 -14.313 -11.145 1.00 86.69 315 SER A O 1
ATOM 2426 N N . ILE A 1 316 ? -4.196 -14.449 -10.195 1.00 90.06 316 ILE A N 1
ATOM 2427 C CA . ILE A 1 316 ? -4.247 -13.118 -9.569 1.00 90.06 316 ILE A CA 1
ATOM 2428 C C . ILE A 1 316 ? -4.153 -12.026 -10.637 1.00 90.06 316 ILE A C 1
ATOM 2430 O O . ILE A 1 316 ? -4.903 -11.057 -10.595 1.00 90.06 316 ILE A O 1
ATOM 2434 N N . PHE A 1 317 ? -3.288 -12.203 -11.638 1.00 84.56 317 PHE A N 1
ATOM 2435 C CA . PHE A 1 317 ? -3.161 -11.253 -12.748 1.00 84.56 317 PHE A CA 1
ATOM 2436 C C . PHE A 1 317 ? -4.401 -11.229 -13.645 1.00 84.56 317 PHE A C 1
ATOM 2438 O O . PHE A 1 317 ? -4.610 -10.255 -14.360 1.00 84.56 317 PHE A O 1
ATOM 2445 N N . ARG A 1 318 ? -5.207 -12.295 -13.607 1.00 79.75 318 ARG A N 1
ATOM 2446 C CA . ARG A 1 318 ? -6.420 -12.496 -14.410 1.00 79.75 318 ARG A CA 1
ATOM 2447 C C . ARG A 1 318 ? -7.714 -12.032 -13.722 1.00 79.75 318 ARG A C 1
ATOM 2449 O O . ARG A 1 318 ? -8.806 -12.276 -14.238 1.00 79.75 318 ARG A O 1
ATOM 2456 N N . LEU A 1 319 ? -7.613 -11.407 -12.547 1.00 87.75 319 LEU A N 1
ATOM 2457 C CA . LEU A 1 319 ? -8.768 -10.876 -11.824 1.00 87.75 319 LEU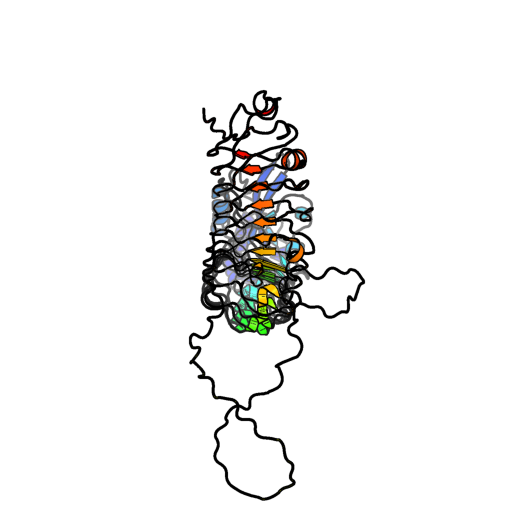 A CA 1
ATOM 2458 C C . LEU A 1 319 ? -9.413 -9.719 -12.616 1.00 87.75 319 LEU A C 1
ATOM 2460 O O . LEU A 1 319 ? -8.737 -8.731 -12.898 1.00 87.75 319 LEU A O 1
ATOM 2464 N N . PRO A 1 320 ? -10.719 -9.789 -12.937 1.00 85.69 320 PRO A N 1
ATOM 2465 C CA . PRO A 1 320 ? -11.336 -8.930 -13.955 1.00 85.69 320 PRO A CA 1
ATOM 2466 C C . PRO A 1 320 ? -11.459 -7.455 -13.556 1.00 85.69 320 PRO A C 1
ATOM 2468 O O . PRO A 1 320 ? -11.582 -6.593 -14.425 1.00 85.69 320 PRO A O 1
ATOM 2471 N N . LEU A 1 321 ? -11.465 -7.166 -12.252 1.00 90.62 321 LEU A N 1
ATOM 2472 C CA . LEU A 1 321 ? -11.624 -5.819 -11.701 1.00 90.62 321 LEU A CA 1
ATOM 2473 C C . LEU A 1 321 ? -10.328 -5.261 -11.100 1.00 90.62 321 LEU A C 1
ATOM 2475 O O . LEU A 1 321 ? -10.343 -4.150 -10.567 1.00 90.62 321 LEU A O 1
ATOM 2479 N N . LEU A 1 322 ? -9.216 -5.999 -11.192 1.00 91.38 322 LEU A N 1
ATOM 2480 C CA . LEU A 1 322 ? -7.954 -5.609 -10.578 1.00 91.38 322 LEU A CA 1
ATOM 2481 C C . LEU A 1 322 ? -7.368 -4.383 -11.285 1.00 91.38 322 LEU A C 1
ATOM 2483 O O . LEU A 1 322 ? -7.113 -4.396 -12.487 1.00 91.38 322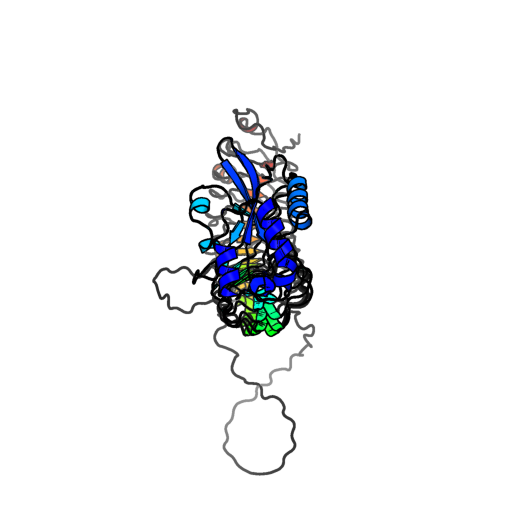 LEU A O 1
ATOM 2487 N N . ARG A 1 323 ? -7.139 -3.324 -10.508 1.00 91.62 323 ARG A N 1
ATOM 2488 C CA . ARG A 1 323 ? -6.579 -2.046 -10.961 1.00 91.62 323 ARG A CA 1
ATOM 2489 C C . ARG A 1 323 ? -5.193 -1.808 -10.403 1.00 91.62 323 ARG A C 1
ATOM 2491 O O . ARG A 1 323 ? -4.321 -1.343 -11.120 1.00 91.62 323 ARG A O 1
ATOM 2498 N N . HIS A 1 324 ? -4.961 -2.136 -9.137 1.00 94.62 324 HIS A N 1
ATOM 2499 C CA . HIS A 1 324 ? -3.688 -1.859 -8.479 1.00 94.62 324 HIS A CA 1
ATOM 2500 C C . HIS A 1 324 ? -3.113 -3.136 -7.878 1.00 94.62 324 HIS A C 1
ATOM 2502 O O . HIS A 1 324 ? -3.674 -3.680 -6.928 1.00 94.62 324 HIS A O 1
ATOM 2508 N N . LEU A 1 325 ? -1.975 -3.586 -8.410 1.00 95.69 325 LEU A N 1
ATOM 2509 C CA . LEU A 1 325 ? -1.209 -4.710 -7.880 1.00 95.69 325 LEU A CA 1
ATOM 2510 C C . LEU A 1 325 ? 0.206 -4.242 -7.530 1.00 95.69 325 LEU A C 1
ATOM 2512 O O . LEU A 1 325 ? 1.042 -4.030 -8.407 1.00 95.69 325 LEU A O 1
ATOM 2516 N N . ARG A 1 326 ? 0.462 -4.064 -6.231 1.00 96.88 326 ARG A N 1
ATOM 2517 C CA . ARG A 1 326 ? 1.740 -3.575 -5.694 1.00 96.88 326 ARG A CA 1
ATOM 2518 C C . ARG A 1 326 ? 2.396 -4.662 -4.857 1.00 96.88 326 ARG A C 1
ATOM 2520 O O . ARG A 1 326 ? 2.004 -4.873 -3.709 1.00 96.88 326 ARG A O 1
ATOM 2527 N N . LEU A 1 327 ? 3.395 -5.334 -5.418 1.00 96.25 327 LEU A N 1
ATOM 2528 C CA . LEU A 1 327 ? 4.174 -6.385 -4.754 1.00 96.25 327 LEU A CA 1
ATOM 2529 C C . LEU A 1 327 ? 5.663 -6.012 -4.648 1.00 96.25 327 LEU A C 1
ATOM 2531 O O . LEU A 1 327 ? 6.512 -6.886 -4.458 1.00 96.25 327 LEU A O 1
ATOM 2535 N N . ASP A 1 328 ? 5.980 -4.719 -4.754 1.00 95.12 328 ASP A N 1
ATOM 2536 C CA . ASP A 1 328 ? 7.347 -4.214 -4.694 1.00 95.12 328 ASP A CA 1
ATOM 2537 C C . ASP A 1 328 ? 8.040 -4.479 -3.347 1.00 95.12 328 ASP A C 1
ATOM 2539 O O . ASP A 1 328 ? 7.386 -4.600 -2.313 1.00 95.12 328 ASP A O 1
ATOM 2543 N N . MET A 1 329 ? 9.370 -4.568 -3.335 1.00 95.94 329 MET A N 1
ATOM 2544 C CA . MET A 1 329 ? 10.167 -4.841 -2.126 1.00 95.94 329 MET A CA 1
ATOM 2545 C C . MET A 1 329 ? 9.763 -6.163 -1.446 1.00 95.94 329 MET A C 1
ATOM 2547 O O . MET A 1 329 ? 9.287 -6.172 -0.309 1.00 95.94 329 MET A O 1
ATOM 2551 N N . ASN A 1 330 ? 9.936 -7.270 -2.169 1.00 95.75 330 ASN A N 1
ATOM 2552 C CA . ASN A 1 330 ? 9.707 -8.644 -1.710 1.00 95.75 330 ASN A CA 1
ATOM 2553 C C . ASN A 1 330 ? 10.835 -9.572 -2.210 1.00 95.75 330 ASN A C 1
ATOM 2555 O O . ASN A 1 330 ? 11.856 -9.119 -2.724 1.00 95.75 330 ASN A O 1
ATOM 2559 N N . SER A 1 331 ? 10.684 -10.887 -2.040 1.00 94.88 331 SER A N 1
ATOM 2560 C CA . SER A 1 331 ? 11.595 -11.913 -2.568 1.00 94.88 331 SER A CA 1
ATOM 2561 C C . SER A 1 331 ? 10.915 -12.832 -3.596 1.00 94.88 331 SER A C 1
ATOM 2563 O O . SER A 1 331 ? 11.206 -14.029 -3.663 1.00 94.88 331 SER A O 1
ATOM 2565 N N . LEU A 1 332 ? 10.013 -12.279 -4.413 1.00 92.31 332 LEU A N 1
ATOM 2566 C CA . LEU A 1 332 ? 9.266 -13.029 -5.424 1.00 92.31 332 LEU A CA 1
ATOM 2567 C C . LEU A 1 332 ? 10.160 -13.470 -6.590 1.00 92.31 332 LEU A C 1
ATOM 2569 O O . LEU A 1 332 ? 11.118 -12.788 -6.971 1.00 92.31 332 LEU A O 1
ATOM 2573 N N . THR A 1 333 ? 9.801 -14.605 -7.183 1.00 89.75 333 THR A N 1
ATOM 2574 C CA . THR A 1 333 ? 10.420 -15.176 -8.384 1.00 89.75 333 THR A CA 1
ATOM 2575 C C . THR A 1 333 ? 9.379 -15.343 -9.490 1.00 89.75 333 THR A C 1
ATOM 2577 O O . THR A 1 333 ? 8.176 -15.241 -9.258 1.00 89.75 333 THR A O 1
ATOM 2580 N N . TRP A 1 334 ? 9.822 -15.650 -10.709 1.00 82.19 334 TRP A N 1
ATOM 2581 C CA . TRP A 1 334 ? 8.917 -16.238 -11.699 1.00 82.19 334 TRP A CA 1
ATOM 2582 C C . TRP A 1 334 ? 8.630 -17.700 -11.358 1.00 82.19 334 TRP A C 1
ATOM 2584 O O . TRP A 1 334 ? 9.342 -18.296 -10.543 1.00 82.19 334 TRP A O 1
ATOM 2594 N N . GLU A 1 335 ? 7.588 -18.271 -11.966 1.00 67.19 335 GLU A N 1
ATOM 2595 C CA . GLU A 1 335 ? 7.369 -19.716 -11.922 1.00 67.19 335 GLU A CA 1
ATOM 2596 C C . GLU A 1 335 ? 8.654 -20.406 -12.381 1.00 67.19 335 GLU A C 1
ATOM 2598 O O . GLU A 1 335 ? 9.191 -20.115 -13.453 1.00 67.19 335 GLU A O 1
ATOM 2603 N N . SER A 1 336 ? 9.192 -21.283 -11.537 1.00 46.91 336 SER A N 1
ATOM 2604 C CA . SER A 1 336 ? 10.324 -22.116 -11.910 1.00 46.91 336 SER A CA 1
ATOM 2605 C C . SER A 1 336 ? 9.909 -22.930 -13.131 1.00 46.91 336 SER A C 1
ATOM 2607 O O . SER A 1 336 ? 9.074 -23.827 -13.013 1.00 46.91 336 SER A O 1
ATOM 2609 N N . SER A 1 337 ? 10.480 -22.630 -14.301 1.00 33.66 337 SER A N 1
ATOM 2610 C CA . SER A 1 337 ? 10.432 -23.567 -15.420 1.00 33.66 337 SER A CA 1
ATOM 2611 C C . SER A 1 337 ? 10.894 -24.924 -14.882 1.00 33.66 337 SER A C 1
ATOM 2613 O O . SER A 1 337 ? 11.959 -24.968 -14.257 1.00 33.66 337 SER A O 1
ATOM 2615 N N . PRO A 1 338 ? 10.134 -26.017 -15.064 1.00 32.72 338 PRO A N 1
ATOM 2616 C CA . PRO A 1 338 ? 10.605 -27.327 -14.659 1.00 32.72 338 PRO A CA 1
ATOM 2617 C C . PRO A 1 338 ? 11.876 -27.621 -15.455 1.00 32.72 338 PRO A C 1
ATOM 2619 O O . PRO A 1 338 ? 11.865 -27.805 -16.673 1.00 32.72 338 PRO A O 1
ATOM 2622 N N . THR A 1 339 ? 13.008 -27.613 -14.765 1.00 33.44 339 THR A N 1
ATOM 2623 C CA . THR A 1 339 ? 14.298 -28.055 -15.272 1.00 33.44 339 THR A CA 1
ATOM 2624 C C . THR A 1 339 ? 14.235 -29.559 -15.527 1.00 33.44 339 THR A C 1
ATOM 2626 O O . THR A 1 339 ? 14.584 -30.360 -14.670 1.00 33.44 339 THR A O 1
ATOM 2629 N N . SER A 1 340 ? 13.751 -29.960 -16.705 1.00 25.44 340 SER A N 1
ATOM 2630 C CA . SER A 1 340 ? 14.164 -31.176 -17.429 1.00 25.44 340 SER A CA 1
ATOM 2631 C C . SER A 1 340 ? 13.393 -31.313 -18.747 1.00 25.44 340 SER A C 1
ATOM 2633 O O . SER A 1 340 ? 12.459 -32.096 -18.887 1.00 25.44 340 SER A O 1
ATOM 2635 N N . TYR A 1 341 ? 13.855 -30.600 -19.777 1.00 29.25 341 TYR A N 1
ATOM 2636 C CA . TYR A 1 341 ? 13.738 -31.111 -21.142 1.00 29.25 341 TYR A CA 1
ATOM 2637 C C . TYR A 1 341 ? 14.558 -32.411 -21.208 1.00 29.25 341 TYR A C 1
ATOM 2639 O O . TYR A 1 341 ? 15.754 -32.403 -21.507 1.00 29.25 341 TYR A O 1
ATOM 2647 N N . VAL A 1 342 ? 13.939 -33.545 -20.878 1.00 28.30 342 VAL A N 1
ATOM 2648 C CA . VAL A 1 342 ? 14.447 -34.841 -21.325 1.00 28.30 342 VAL A CA 1
ATOM 2649 C C . VAL A 1 342 ? 14.365 -34.799 -22.845 1.00 28.30 342 VAL A C 1
ATOM 2651 O O . VAL A 1 342 ? 13.283 -34.667 -23.412 1.00 28.30 342 VAL A O 1
ATOM 2654 N N . ARG A 1 343 ? 15.531 -34.837 -23.497 1.00 28.45 343 ARG A N 1
ATOM 2655 C CA . ARG A 1 343 ? 15.689 -35.024 -24.943 1.00 28.45 343 ARG A CA 1
ATOM 2656 C C . ARG A 1 343 ? 14.742 -36.129 -25.424 1.00 28.45 343 ARG A C 1
ATOM 2658 O O . ARG A 1 343 ? 15.065 -37.307 -25.295 1.00 28.45 343 ARG A O 1
ATOM 2665 N N . ALA A 1 344 ? 13.621 -35.758 -26.031 1.00 26.44 344 ALA A N 1
ATOM 2666 C CA . ALA A 1 344 ? 12.947 -36.639 -26.966 1.00 26.44 344 ALA A CA 1
ATOM 2667 C C . ALA A 1 344 ? 13.837 -36.698 -28.215 1.00 26.44 344 ALA A C 1
ATOM 2669 O O . ALA A 1 344 ? 14.000 -35.706 -28.926 1.00 26.44 344 ALA A O 1
ATOM 2670 N N . GLN A 1 345 ? 14.499 -37.835 -28.426 1.00 28.03 345 GLN A N 1
ATOM 2671 C CA . GLN A 1 345 ? 15.122 -38.125 -29.712 1.00 28.03 345 GLN A CA 1
ATOM 2672 C C . GLN A 1 345 ? 14.041 -38.154 -30.804 1.00 28.03 345 GLN A C 1
ATOM 2674 O O . GLN A 1 345 ? 12.916 -38.578 -30.527 1.00 28.03 345 GLN A O 1
ATOM 2679 N N . PRO A 1 346 ? 14.349 -37.725 -32.040 1.00 27.36 346 PRO A N 1
ATOM 2680 C CA . PRO A 1 346 ? 13.368 -37.720 -33.109 1.00 27.36 346 PRO A CA 1
ATOM 2681 C C . PRO A 1 346 ? 13.153 -39.160 -33.581 1.00 27.36 346 PRO A C 1
ATOM 2683 O O . PRO A 1 346 ? 14.003 -39.739 -34.256 1.00 27.36 346 PRO A O 1
ATOM 2686 N N . ILE A 1 347 ? 12.014 -39.751 -33.228 1.00 28.78 347 ILE A N 1
ATOM 2687 C CA . ILE A 1 347 ? 11.545 -40.966 -33.893 1.00 28.78 347 ILE A CA 1
ATOM 2688 C C . ILE A 1 347 ? 11.021 -40.531 -35.264 1.00 28.78 347 ILE A C 1
ATOM 2690 O O . ILE A 1 347 ? 10.144 -39.673 -35.368 1.00 28.78 347 ILE A O 1
ATOM 2694 N N . ARG A 1 348 ? 11.627 -41.085 -36.319 1.00 24.91 348 ARG A N 1
ATOM 2695 C CA . ARG A 1 348 ? 11.220 -40.915 -37.719 1.00 24.91 348 ARG A CA 1
ATOM 2696 C C . ARG A 1 348 ? 9.729 -41.229 -37.875 1.00 24.91 348 ARG A C 1
ATOM 2698 O O . ARG A 1 348 ? 9.281 -42.287 -37.446 1.00 24.91 348 ARG A O 1
ATOM 2705 N N . MET A 1 349 ? 8.991 -40.333 -38.533 1.00 24.59 349 MET A N 1
ATOM 2706 C CA . MET A 1 349 ? 7.673 -40.651 -39.080 1.00 24.59 349 MET A CA 1
ATOM 2707 C C . MET A 1 349 ? 7.838 -41.701 -40.182 1.00 24.59 349 MET A C 1
ATOM 2709 O O . MET A 1 349 ? 8.331 -41.382 -41.263 1.00 24.59 349 MET A O 1
ATOM 2713 N N . GLU A 1 350 ? 7.401 -42.929 -39.920 1.00 27.97 350 GLU A N 1
ATOM 2714 C CA . GLU A 1 350 ? 6.952 -43.828 -40.978 1.00 27.97 350 GLU A CA 1
ATOM 2715 C C . GLU A 1 350 ? 5.436 -43.678 -41.114 1.00 27.97 350 GLU A C 1
ATOM 2717 O O . GLU A 1 350 ? 4.660 -43.881 -40.183 1.00 27.97 350 GLU A O 1
ATOM 2722 N N . THR A 1 351 ? 5.035 -43.241 -42.299 1.00 30.03 351 THR A N 1
ATOM 2723 C CA . THR A 1 351 ? 3.661 -43.185 -42.796 1.00 30.03 351 THR A CA 1
ATOM 2724 C C . THR A 1 351 ? 3.012 -44.561 -42.767 1.00 30.03 351 THR A C 1
ATOM 2726 O O . THR A 1 351 ? 3.488 -45.453 -43.466 1.00 30.03 351 THR A O 1
ATOM 2729 N N . ILE A 1 352 ? 1.878 -44.708 -42.075 1.00 25.11 352 ILE A N 1
ATOM 2730 C CA . ILE A 1 352 ? 0.935 -45.803 -42.335 1.00 25.11 352 ILE A CA 1
ATOM 2731 C C . ILE A 1 352 ? -0.488 -45.248 -42.449 1.00 25.11 352 ILE A C 1
ATOM 2733 O O . ILE A 1 352 ? -0.963 -44.469 -41.626 1.00 25.11 352 ILE A O 1
ATOM 2737 N N . GLN A 1 353 ? -1.101 -45.638 -43.562 1.00 23.97 353 GLN A N 1
ATOM 2738 C CA . GLN A 1 353 ? -2.385 -45.241 -44.120 1.00 23.97 353 GLN A CA 1
ATOM 2739 C C . GLN A 1 353 ? -3.586 -45.657 -43.258 1.00 23.97 353 GLN A C 1
ATOM 2741 O O . GLN A 1 353 ? -3.584 -46.693 -42.600 1.00 23.97 353 GLN A O 1
ATOM 2746 N N . LEU A 1 354 ? -4.651 -44.860 -43.355 1.00 28.09 354 LEU A N 1
ATOM 2747 C CA . 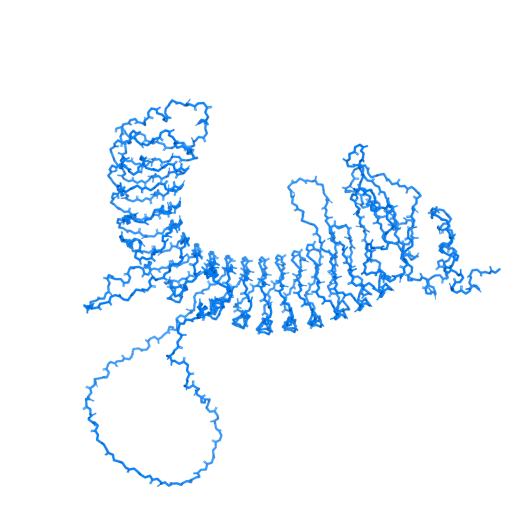LEU A 1 354 ? -6.000 -45.180 -42.892 1.00 28.09 354 LEU A CA 1
ATOM 2748 C C . LEU A 1 354 ? -6.613 -46.319 -43.726 1.00 28.09 354 LEU A C 1
ATOM 2750 O O . LEU A 1 354 ? -6.674 -46.204 -44.949 1.00 28.09 354 LEU A O 1
ATOM 2754 N N . ALA A 1 355 ? -7.168 -47.340 -43.065 1.00 23.16 355 ALA A N 1
ATOM 2755 C CA . ALA A 1 355 ? -8.220 -48.190 -43.629 1.00 23.16 355 ALA A CA 1
ATOM 2756 C C . ALA A 1 355 ? -9.120 -48.810 -42.532 1.00 23.16 355 ALA A C 1
ATOM 2758 O O . ALA A 1 355 ? -8.671 -49.586 -41.698 1.00 23.16 355 ALA A O 1
ATOM 2759 N N . SER A 1 356 ? -10.391 -48.394 -42.570 1.00 27.14 356 SER A N 1
ATOM 2760 C CA . SER A 1 356 ? -11.666 -49.069 -42.239 1.00 27.14 356 SER A CA 1
ATOM 2761 C C . SER A 1 356 ? -11.716 -50.427 -41.505 1.00 27.14 356 SER A C 1
ATOM 2763 O O . SER A 1 356 ? -11.111 -51.390 -41.968 1.00 27.14 356 SER A O 1
ATOM 2765 N N . GLY A 1 357 ? -12.671 -50.566 -40.562 1.00 24.84 357 GLY A N 1
ATOM 2766 C CA . GLY A 1 357 ? -13.405 -51.836 -40.364 1.00 24.84 357 GLY A CA 1
ATOM 2767 C C . GLY A 1 357 ? -13.960 -52.177 -38.963 1.00 24.84 357 GLY A C 1
ATOM 2768 O O . GLY A 1 357 ? -13.281 -52.840 -38.200 1.00 24.84 357 GLY A O 1
ATOM 2769 N N . VAL A 1 358 ? -15.212 -51.783 -38.676 1.00 25.16 358 VAL A N 1
ATOM 2770 C CA . VAL A 1 358 ? -16.344 -52.603 -38.144 1.00 25.16 358 VAL A CA 1
ATOM 2771 C C . VAL A 1 358 ? -16.163 -53.537 -36.901 1.00 25.16 358 VAL A C 1
ATOM 2773 O O . VAL A 1 358 ? -15.743 -54.676 -37.046 1.00 25.16 358 VAL A O 1
ATOM 2776 N N . ASN A 1 359 ? -16.737 -53.085 -35.761 1.00 28.03 359 ASN A N 1
ATOM 2777 C CA . ASN A 1 359 ? -17.729 -53.747 -34.850 1.00 28.03 359 ASN A CA 1
ATOM 2778 C C . ASN A 1 359 ? -17.308 -54.885 -33.845 1.00 28.03 359 ASN A C 1
ATOM 2780 O O . ASN A 1 359 ? -16.147 -55.272 -33.851 1.00 28.03 359 ASN A O 1
ATOM 2784 N N . PRO A 1 360 ? -18.180 -55.347 -32.898 1.00 47.25 360 PRO A N 1
ATOM 2785 C CA . PRO A 1 360 ? -18.049 -55.134 -31.439 1.00 47.25 360 PRO A CA 1
ATOM 2786 C C . PRO A 1 360 ? -18.187 -56.431 -30.571 1.00 47.25 360 PRO A C 1
ATOM 2788 O O . PRO A 1 360 ? -18.232 -57.533 -31.106 1.00 47.25 360 PRO A O 1
ATOM 2791 N N . ASP A 1 361 ? -18.319 -56.254 -29.245 1.00 25.50 361 ASP A N 1
ATOM 2792 C CA . ASP A 1 361 ? -18.782 -57.194 -28.188 1.00 25.50 361 ASP A CA 1
ATOM 2793 C C . ASP A 1 361 ? -17.848 -58.315 -27.667 1.00 25.50 361 ASP A C 1
ATOM 2795 O O . ASP A 1 361 ? -17.509 -59.249 -28.382 1.00 25.50 361 ASP A O 1
ATOM 2799 N N . SER A 1 362 ? -17.515 -58.276 -26.359 1.00 27.47 362 SER A N 1
ATOM 2800 C CA . SER A 1 362 ? -18.120 -59.144 -25.314 1.00 27.47 362 SER A CA 1
ATOM 2801 C C . SER A 1 362 ? -17.328 -59.176 -23.980 1.00 27.47 362 SER A C 1
ATOM 2803 O O . SER A 1 362 ? -16.168 -59.577 -23.950 1.00 27.47 362 SER A O 1
ATOM 2805 N N . ASP A 1 363 ? -18.016 -58.800 -22.896 1.00 26.75 363 ASP A N 1
ATOM 2806 C CA . ASP A 1 363 ? -18.115 -59.420 -21.558 1.00 26.75 363 ASP A CA 1
ATOM 2807 C C . ASP A 1 363 ? -16.914 -59.810 -20.648 1.00 26.75 363 ASP A C 1
ATOM 2809 O O . ASP A 1 363 ? -16.163 -60.744 -20.904 1.00 26.75 363 ASP A O 1
ATOM 2813 N N . ARG A 1 364 ? -16.998 -59.219 -19.433 1.00 29.06 364 ARG A N 1
ATOM 2814 C CA . ARG A 1 364 ? -16.960 -59.811 -18.064 1.00 29.06 364 ARG A CA 1
ATOM 2815 C C . ARG A 1 364 ? -15.657 -59.941 -17.239 1.00 29.06 364 ARG A C 1
ATOM 2817 O O . ARG A 1 364 ? -14.763 -60.707 -17.559 1.00 29.06 364 ARG A O 1
ATOM 2824 N N . GLU A 1 365 ? -15.765 -59.320 -16.044 1.00 26.28 365 GLU A N 1
ATOM 2825 C CA . GLU A 1 365 ? -15.197 -59.658 -14.712 1.00 26.28 365 GLU A CA 1
ATOM 2826 C C . GLU A 1 365 ? -13.673 -59.467 -14.533 1.00 26.28 365 GLU A C 1
ATOM 2828 O O . GLU A 1 365 ? -12.881 -59.831 -15.380 1.00 26.28 365 GLU A O 1
ATOM 2833 N N . SER A 1 366 ? -13.112 -58.897 -13.463 1.00 27.41 366 SER A N 1
ATOM 2834 C CA . SER A 1 366 ? -13.507 -58.706 -12.062 1.00 27.41 366 SER A CA 1
ATOM 2835 C C . SER A 1 366 ? -12.621 -57.604 -11.437 1.00 27.41 366 SER A C 1
ATOM 2837 O O . SER A 1 366 ? -11.576 -57.243 -11.977 1.00 27.41 366 SER A O 1
ATOM 2839 N N . GLY A 1 367 ? -13.071 -57.025 -10.321 1.00 25.03 367 GLY A N 1
ATOM 2840 C CA . GLY A 1 367 ? -12.506 -55.810 -9.737 1.00 25.03 367 GLY A CA 1
ATOM 2841 C C . GLY A 1 367 ? -11.169 -55.957 -9.007 1.00 25.03 367 GLY A C 1
ATOM 2842 O O . GLY A 1 367 ? -10.886 -56.967 -8.378 1.00 25.03 367 GLY A O 1
ATOM 2843 N N . THR A 1 368 ? -10.401 -54.868 -9.001 1.00 24.50 368 THR A N 1
ATOM 2844 C CA . THR A 1 368 ? -9.633 -54.399 -7.840 1.00 24.50 368 THR A CA 1
ATOM 2845 C C . THR A 1 368 ? -9.391 -52.894 -7.973 1.00 24.50 368 THR A C 1
ATOM 2847 O O . THR A 1 368 ? -9.108 -52.353 -9.037 1.00 24.50 368 THR A O 1
ATOM 2850 N N . THR A 1 369 ? -9.603 -52.214 -6.857 1.00 26.02 369 THR A N 1
ATOM 2851 C CA . THR A 1 369 ? -9.585 -50.771 -6.642 1.00 26.02 369 THR A CA 1
ATOM 2852 C C . THR A 1 369 ? -8.181 -50.176 -6.737 1.00 26.02 369 THR A C 1
ATOM 2854 O O . THR A 1 369 ? -7.374 -50.387 -5.835 1.00 26.02 369 THR A O 1
ATOM 2857 N N . ILE A 1 370 ? -7.931 -49.348 -7.755 1.00 24.34 370 ILE A N 1
ATOM 2858 C CA . ILE A 1 370 ? -6.937 -48.264 -7.728 1.00 24.34 370 ILE A CA 1
ATOM 2859 C C . ILE A 1 370 ? -7.573 -47.071 -8.454 1.00 24.34 370 ILE A C 1
ATOM 2861 O O . ILE A 1 370 ? -7.658 -47.052 -9.678 1.00 24.34 370 ILE A O 1
ATOM 2865 N N . CYS A 1 371 ? -8.067 -46.085 -7.701 1.00 21.34 371 CYS A N 1
ATOM 2866 C CA . CYS A 1 371 ? -8.538 -44.819 -8.262 1.00 21.34 371 CYS A CA 1
ATOM 2867 C C . CYS A 1 371 ? -7.338 -44.008 -8.768 1.00 21.34 371 CYS A C 1
ATOM 2869 O O . CYS A 1 371 ? -6.795 -43.165 -8.058 1.00 21.34 371 CYS A O 1
ATOM 2871 N N . SER A 1 372 ? -6.928 -44.263 -10.008 1.00 22.42 372 SER A N 1
ATOM 2872 C CA . SER A 1 372 ? -6.222 -43.291 -10.834 1.00 22.42 372 SER A CA 1
ATOM 2873 C C . SER A 1 372 ? -7.210 -42.192 -11.219 1.00 22.42 372 SER A C 1
ATOM 2875 O O . SER A 1 372 ? -8.218 -42.463 -11.875 1.00 22.42 372 SER A O 1
ATOM 2877 N N . SER A 1 373 ? -6.937 -40.965 -10.785 1.00 24.34 373 SER A N 1
ATOM 2878 C CA . SER A 1 373 ? -7.706 -39.773 -11.120 1.00 24.34 373 SER A CA 1
ATOM 2879 C C . SER A 1 373 ? -7.780 -39.593 -12.635 1.00 24.34 373 SER A C 1
ATOM 2881 O O . SER A 1 373 ? -6.809 -39.238 -13.303 1.00 24.34 373 SER A O 1
ATOM 2883 N N . SER A 1 374 ? -8.974 -39.834 -13.164 1.00 23.92 374 SER A N 1
ATOM 2884 C CA . SER A 1 374 ? -9.426 -39.377 -14.466 1.00 23.92 374 SER A CA 1
ATOM 2885 C C . SER A 1 374 ? -9.158 -37.880 -14.599 1.00 23.92 374 SER A C 1
ATOM 2887 O O . SER A 1 374 ? -9.751 -37.062 -13.891 1.00 23.92 374 SER A O 1
ATOM 2889 N N . ALA A 1 375 ? -8.260 -37.533 -15.513 1.00 24.23 375 ALA A N 1
ATOM 2890 C CA . ALA A 1 375 ? -8.154 -36.192 -16.051 1.00 24.23 375 ALA A CA 1
ATOM 2891 C C . ALA A 1 375 ? -9.521 -35.759 -16.605 1.00 24.23 375 ALA A C 1
ATOM 2893 O O . ALA A 1 375 ? -10.075 -36.481 -17.439 1.00 24.23 375 ALA A O 1
ATOM 2894 N N . PRO A 1 376 ? -10.050 -34.579 -16.247 1.00 24.31 376 PRO A N 1
ATOM 2895 C CA . PRO A 1 376 ? -10.964 -33.904 -17.139 1.00 24.31 376 PRO A CA 1
ATOM 2896 C C . PRO A 1 376 ? -10.106 -33.284 -18.247 1.00 24.31 376 PRO A C 1
ATOM 2898 O O . PRO A 1 376 ? -9.517 -32.212 -18.099 1.00 24.31 376 PRO A O 1
ATOM 2901 N N . ARG A 1 377 ? -9.997 -34.001 -19.369 1.00 31.94 377 ARG A N 1
ATOM 2902 C CA . ARG A 1 377 ? -9.837 -33.343 -20.665 1.00 31.94 377 ARG A CA 1
ATOM 2903 C C . ARG A 1 377 ? -11.119 -32.547 -20.881 1.00 31.94 377 ARG A C 1
ATOM 2905 O O . ARG A 1 377 ? -12.142 -33.164 -21.126 1.00 31.94 377 ARG A O 1
ATOM 2912 N N . ASP A 1 378 ? -11.043 -31.243 -20.635 1.00 30.20 378 ASP A N 1
ATOM 2913 C CA . ASP A 1 378 ? -11.809 -30.173 -21.291 1.00 30.20 378 ASP A CA 1
ATOM 2914 C C . ASP A 1 378 ? -11.486 -28.844 -20.594 1.00 30.20 378 ASP A C 1
ATOM 2916 O O . ASP A 1 378 ? -12.249 -28.336 -19.781 1.00 30.20 378 ASP A O 1
ATOM 2920 N N . LEU A 1 379 ? -10.286 -28.316 -20.859 1.00 27.64 379 LEU A N 1
ATOM 2921 C CA . LEU A 1 379 ? -9.912 -26.909 -20.615 1.00 27.64 379 LEU A CA 1
ATOM 2922 C C . LEU A 1 379 ? -8.608 -26.535 -21.347 1.00 27.64 379 LEU A C 1
ATOM 2924 O O . LEU A 1 379 ? -7.842 -25.675 -20.917 1.00 27.64 379 LEU A O 1
ATOM 2928 N N . GLN A 1 380 ? -8.338 -27.189 -22.477 1.00 36.22 380 GLN A N 1
ATOM 2929 C CA . GLN A 1 380 ? -7.367 -26.711 -23.454 1.00 36.22 380 GLN A CA 1
ATOM 2930 C C . GLN A 1 380 ? -8.143 -26.281 -24.697 1.00 36.22 380 GLN A C 1
ATOM 2932 O O . GLN A 1 380 ? -9.017 -27.006 -25.154 1.00 36.22 380 GLN A O 1
ATOM 2937 N N . SER A 1 381 ? -7.807 -25.087 -25.189 1.00 28.86 381 SER A N 1
ATOM 2938 C CA . SER A 1 381 ? -8.291 -24.431 -26.411 1.00 28.86 381 SER A CA 1
ATOM 2939 C C . SER A 1 381 ? -9.704 -23.825 -26.408 1.00 28.86 381 SER A C 1
ATOM 2941 O O . SER A 1 381 ? -10.521 -24.173 -27.250 1.00 28.86 381 SER A O 1
ATOM 2943 N N . ALA A 1 382 ? -9.968 -22.847 -25.535 1.00 25.58 382 ALA A N 1
ATOM 2944 C CA . ALA A 1 382 ? -10.806 -21.676 -25.847 1.00 25.58 382 ALA A CA 1
ATOM 2945 C C . ALA A 1 382 ? -10.696 -20.638 -24.710 1.00 25.58 382 ALA A C 1
ATOM 2947 O O . ALA A 1 382 ? -10.874 -20.985 -23.549 1.00 25.58 382 ALA A O 1
ATOM 2948 N N . ASN A 1 383 ? -10.416 -19.371 -25.042 1.00 28.44 383 ASN A N 1
ATOM 2949 C CA . ASN A 1 383 ? -10.254 -18.214 -24.137 1.00 28.44 383 ASN A CA 1
ATOM 2950 C C . ASN A 1 383 ? -8.981 -18.143 -23.266 1.00 28.44 383 ASN A C 1
ATOM 2952 O O . ASN A 1 383 ? -9.017 -18.128 -22.037 1.00 28.44 383 ASN A O 1
ATOM 2956 N N . ILE A 1 384 ? -7.841 -17.907 -23.922 1.00 33.56 384 ILE A N 1
ATOM 2957 C CA . ILE A 1 384 ? -6.644 -17.280 -23.321 1.00 33.56 384 ILE A CA 1
ATOM 2958 C C . ILE A 1 384 ? -6.861 -15.751 -23.257 1.00 33.56 384 ILE A C 1
ATOM 2960 O O . ILE A 1 384 ? -6.109 -14.961 -23.817 1.00 33.56 384 ILE A O 1
ATOM 2964 N N . ALA A 1 385 ? -7.962 -15.324 -22.638 1.00 38.16 385 ALA A N 1
ATOM 2965 C CA . ALA A 1 385 ? -8.305 -13.915 -22.472 1.00 38.16 385 ALA A CA 1
ATOM 2966 C C . ALA A 1 385 ? -9.189 -13.730 -21.235 1.00 38.16 385 ALA A C 1
ATOM 2968 O O . ALA A 1 385 ? -10.408 -13.648 -21.324 1.00 38.16 385 ALA A O 1
ATOM 2969 N N . SER A 1 386 ? -8.574 -13.639 -20.059 1.00 40.84 386 SER A N 1
ATOM 2970 C CA . SER A 1 386 ? -9.254 -13.157 -18.853 1.00 40.84 386 SER A CA 1
ATOM 2971 C C . SER A 1 386 ? -8.456 -12.005 -18.245 1.00 40.84 386 SER A C 1
ATOM 2973 O O . SER A 1 386 ? -7.767 -12.151 -17.246 1.00 40.84 386 SER A O 1
ATOM 2975 N N . ASN A 1 387 ? -8.504 -10.890 -18.973 1.00 41.34 387 ASN A N 1
ATOM 2976 C CA . ASN A 1 387 ? -8.611 -9.497 -18.512 1.00 41.34 387 ASN A CA 1
ATOM 2977 C C . ASN A 1 387 ? -9.477 -8.712 -19.525 1.00 41.34 387 ASN A C 1
ATOM 2979 O O . ASN A 1 387 ? -9.304 -7.516 -19.761 1.00 41.34 387 ASN A O 1
ATOM 2983 N N . GLN A 1 388 ? -10.404 -9.420 -20.181 1.00 41.31 388 GLN A N 1
ATOM 2984 C CA . GLN A 1 388 ? -11.396 -8.840 -21.069 1.00 41.31 388 GLN A CA 1
ATOM 2985 C C . GLN A 1 388 ? -12.745 -8.920 -20.358 1.00 41.31 388 GLN A C 1
ATOM 2987 O O . GLN A 1 388 ? -13.282 -10.005 -20.149 1.00 41.31 388 GLN A O 1
ATOM 2992 N N . LEU A 1 389 ? -13.311 -7.761 -20.020 1.00 37.94 389 LEU A N 1
ATOM 2993 C CA . LEU A 1 389 ? -14.754 -7.604 -20.147 1.00 37.94 389 LEU A CA 1
ATOM 2994 C C . LEU A 1 389 ? -15.054 -7.868 -21.629 1.00 37.94 389 LEU A C 1
ATOM 2996 O O . LEU A 1 389 ? -14.882 -6.984 -22.472 1.00 37.94 389 LEU A O 1
ATOM 3000 N N . ASN A 1 390 ? -15.383 -9.118 -21.959 1.00 37.81 390 ASN A N 1
ATOM 3001 C CA . ASN A 1 390 ? -16.066 -9.419 -23.208 1.00 37.81 390 ASN A CA 1
ATOM 3002 C C . ASN A 1 390 ? -17.377 -8.634 -23.172 1.00 37.81 390 ASN A C 1
ATOM 3004 O O . ASN A 1 390 ? -18.053 -8.623 -22.147 1.00 37.81 390 ASN A O 1
ATOM 3008 N N . GLY A 1 391 ? -17.629 -7.892 -24.249 1.00 37.75 391 GLY A N 1
ATOM 3009 C CA . GLY A 1 391 ? -18.568 -6.781 -24.296 1.00 37.75 391 GLY A CA 1
ATOM 3010 C C . GLY A 1 391 ? -19.887 -7.022 -23.572 1.00 37.75 391 GLY A C 1
ATOM 3011 O O . GLY A 1 391 ? -20.641 -7.905 -23.942 1.00 37.75 391 GLY A O 1
ATOM 3012 N N . GLU A 1 392 ? -20.144 -6.181 -22.578 1.00 30.17 392 GLU A N 1
ATOM 3013 C CA . GLU A 1 392 ? -21.367 -5.395 -22.446 1.00 30.17 392 GLU A CA 1
ATOM 3014 C C . GLU A 1 392 ? -21.048 -4.260 -21.470 1.00 30.17 392 GLU A C 1
ATOM 3016 O O . GLU A 1 392 ? -20.940 -4.439 -20.258 1.00 30.17 392 GLU A O 1
ATOM 3021 N N . SER A 1 393 ? -20.796 -3.075 -22.024 1.00 30.92 393 SER A N 1
ATOM 3022 C CA . SER A 1 393 ? -20.825 -1.853 -21.239 1.00 30.92 393 SER A CA 1
ATOM 3023 C C . SER A 1 393 ? -22.291 -1.591 -20.896 1.00 30.92 393 SER A C 1
ATOM 3025 O O . SER A 1 393 ? -23.083 -1.302 -21.793 1.00 30.92 393 SER A O 1
ATOM 3027 N N . PHE A 1 394 ? -22.671 -1.691 -19.624 1.00 38.75 394 PHE A N 1
ATOM 3028 C CA . PHE A 1 394 ? -24.010 -1.263 -19.200 1.00 38.75 394 PHE A CA 1
ATOM 3029 C C . PHE A 1 394 ? -24.173 0.264 -19.154 1.00 38.75 394 PHE A C 1
ATOM 3031 O O . PHE A 1 394 ? -25.269 0.759 -18.912 1.00 38.75 394 PHE A O 1
ATOM 3038 N N . ASP A 1 395 ? -23.131 1.023 -19.482 1.00 32.41 395 ASP A N 1
ATOM 3039 C CA . ASP A 1 395 ? -23.269 2.390 -19.961 1.00 32.41 395 ASP A CA 1
ATOM 3040 C C . ASP A 1 395 ? -22.191 2.649 -21.021 1.00 32.41 395 ASP A C 1
ATOM 3042 O O . ASP A 1 395 ? -21.081 2.137 -20.918 1.00 32.41 395 ASP A O 1
ATOM 3046 N N . GLY A 1 396 ? -22.520 3.392 -22.075 1.00 32.03 396 GLY A N 1
ATOM 3047 C CA . GLY A 1 396 ? -21.637 3.677 -23.208 1.00 32.03 396 GLY A CA 1
ATOM 3048 C C . GLY A 1 396 ? -20.413 4.555 -22.906 1.00 32.03 396 GLY A C 1
ATOM 3049 O O . GLY A 1 396 ? -19.961 5.257 -23.809 1.00 32.03 396 GLY A O 1
ATOM 3050 N N . THR A 1 397 ? -19.862 4.547 -21.690 1.00 35.06 397 THR A N 1
ATOM 3051 C CA . THR A 1 397 ? -18.557 5.134 -21.368 1.00 35.06 397 THR A CA 1
ATOM 3052 C C . THR A 1 397 ? -17.477 4.049 -21.411 1.00 35.06 397 THR A C 1
ATOM 3054 O O . THR A 1 397 ? -17.203 3.304 -20.474 1.00 35.06 397 THR A O 1
ATOM 3057 N N . THR A 1 398 ? -16.867 3.901 -22.584 1.00 41.72 398 THR A N 1
ATOM 3058 C CA . THR A 1 398 ? -15.793 2.941 -22.852 1.00 41.72 398 THR A CA 1
ATOM 3059 C C . THR A 1 398 ? -14.486 3.343 -22.164 1.00 41.72 398 THR A C 1
ATOM 3061 O O . THR A 1 398 ? -13.595 3.879 -22.821 1.00 41.72 398 THR A O 1
ATOM 3064 N N . ASP A 1 399 ? -14.337 3.036 -20.878 1.00 49.75 399 ASP A N 1
ATOM 3065 C CA . ASP A 1 399 ? -13.030 3.032 -20.216 1.00 49.75 399 ASP A CA 1
ATOM 3066 C C . ASP A 1 399 ? -12.802 1.671 -19.547 1.00 49.75 399 ASP A C 1
ATOM 3068 O O . ASP A 1 399 ? -13.381 1.333 -18.513 1.00 49.75 399 ASP A O 1
ATOM 3072 N N . ARG A 1 400 ? -11.991 0.819 -20.191 1.00 58.97 400 ARG A N 1
ATOM 3073 C CA . ARG A 1 400 ? -11.554 -0.440 -19.571 1.00 58.97 400 ARG A CA 1
ATOM 3074 C C . ARG A 1 400 ? -10.719 -0.083 -18.334 1.00 58.97 400 ARG A C 1
ATOM 3076 O O . ARG A 1 400 ? -9.858 0.787 -18.448 1.00 58.97 400 ARG A O 1
ATOM 3083 N N . PRO A 1 401 ? -10.920 -0.737 -17.177 1.00 69.44 401 PRO A N 1
ATOM 3084 C CA . PRO A 1 401 ? -10.214 -0.368 -15.957 1.00 69.44 401 PRO A CA 1
ATOM 3085 C C . PRO A 1 401 ? -8.708 -0.566 -16.142 1.00 69.44 401 PRO A C 1
ATOM 3087 O O . PRO A 1 401 ? -8.255 -1.670 -16.443 1.00 69.44 401 PRO A O 1
ATOM 3090 N N . ALA A 1 402 ? -7.945 0.512 -15.985 1.00 84.56 402 ALA A N 1
ATOM 3091 C CA . ALA A 1 402 ? -6.496 0.487 -16.095 1.00 84.56 402 ALA A CA 1
ATOM 3092 C C . ALA A 1 402 ? -5.846 -0.354 -14.989 1.00 84.56 402 ALA A C 1
ATOM 3094 O O . ALA A 1 402 ? -6.217 -0.244 -13.818 1.00 84.56 402 ALA A O 1
ATOM 3095 N N . LEU A 1 403 ? -4.844 -1.148 -15.372 1.00 88.12 403 LEU A N 1
ATOM 3096 C CA . LEU A 1 403 ? -4.037 -1.959 -14.467 1.00 88.12 403 LEU A CA 1
ATOM 3097 C C . LEU A 1 403 ? -2.651 -1.330 -14.255 1.00 88.12 403 LEU A C 1
ATOM 3099 O O . LEU A 1 403 ? -1.906 -1.083 -15.205 1.00 88.12 403 LEU A O 1
ATOM 3103 N N . PHE A 1 404 ? -2.301 -1.139 -12.986 1.00 91.69 404 PHE A N 1
ATOM 3104 C CA . PHE A 1 404 ? -1.016 -0.669 -12.485 1.00 91.69 404 PHE A CA 1
ATOM 3105 C C . PHE A 1 404 ? -0.317 -1.828 -11.774 1.00 91.69 404 PHE A C 1
ATOM 3107 O O . PHE A 1 404 ? -0.765 -2.269 -10.710 1.00 91.69 404 PHE A O 1
ATOM 3114 N N . LEU A 1 405 ? 0.771 -2.320 -12.367 1.00 92.12 405 LEU A N 1
ATOM 3115 C CA . LEU A 1 405 ? 1.537 -3.457 -11.872 1.00 92.12 405 LEU A CA 1
ATOM 3116 C C . LEU A 1 405 ? 2.937 -3.019 -11.440 1.00 92.12 405 LEU A C 1
ATOM 3118 O O . LEU A 1 405 ? 3.747 -2.600 -12.266 1.00 92.12 405 LEU A O 1
ATOM 3122 N N . ASP A 1 406 ? 3.236 -3.179 -10.153 1.00 92.38 406 ASP A N 1
ATOM 3123 C CA . ASP A 1 406 ? 4.573 -2.957 -9.605 1.00 92.38 406 ASP A CA 1
ATOM 3124 C C . ASP A 1 406 ? 5.097 -4.225 -8.928 1.00 92.38 406 ASP A C 1
ATOM 3126 O O . ASP A 1 406 ? 4.563 -4.669 -7.908 1.00 92.38 406 ASP A O 1
ATOM 3130 N N . LEU A 1 407 ? 6.148 -4.799 -9.511 1.00 91.88 407 LEU A N 1
ATOM 3131 C CA . LEU A 1 407 ? 6.901 -5.931 -8.973 1.00 91.88 407 LEU A CA 1
ATOM 3132 C C . LEU A 1 407 ? 8.372 -5.556 -8.724 1.00 91.88 407 LEU A C 1
ATOM 3134 O O . LEU A 1 407 ? 9.223 -6.444 -8.649 1.00 91.88 407 LEU A O 1
ATOM 3138 N N . SER A 1 408 ? 8.698 -4.265 -8.623 1.00 90.38 408 SER A N 1
ATOM 3139 C CA . SER A 1 408 ? 10.078 -3.805 -8.437 1.00 90.38 408 SER A CA 1
ATOM 3140 C C . SER A 1 408 ? 10.712 -4.286 -7.132 1.00 90.38 408 SER A C 1
ATOM 3142 O O . SER A 1 408 ? 10.020 -4.700 -6.203 1.00 90.38 408 SER A O 1
ATOM 3144 N N . HIS A 1 409 ? 12.042 -4.235 -7.035 1.00 93.19 409 HIS A N 1
ATOM 3145 C CA . HIS A 1 409 ? 12.776 -4.668 -5.840 1.00 93.19 409 HIS A CA 1
ATOM 3146 C C . HIS A 1 409 ? 12.409 -6.105 -5.420 1.00 93.19 409 HIS A C 1
ATOM 3148 O O . HIS A 1 409 ? 12.018 -6.360 -4.280 1.00 93.19 409 HIS A O 1
ATOM 3154 N N . ASN A 1 410 ? 12.500 -7.037 -6.368 1.00 92.62 410 ASN A N 1
ATOM 3155 C CA . ASN A 1 410 ? 12.280 -8.468 -6.160 1.00 92.62 410 ASN A CA 1
ATOM 3156 C C . ASN A 1 410 ? 13.469 -9.277 -6.706 1.00 92.62 410 ASN A C 1
ATOM 3158 O O . ASN A 1 410 ? 14.445 -8.733 -7.219 1.00 92.62 410 ASN A O 1
ATOM 3162 N N . VAL A 1 411 ? 13.408 -10.607 -6.609 1.00 89.88 411 VAL A N 1
ATOM 3163 C CA . VAL A 1 411 ? 14.451 -11.519 -7.124 1.00 89.88 411 VAL A CA 1
ATOM 3164 C C . VAL A 1 411 ? 14.081 -12.126 -8.482 1.00 89.88 411 VAL A C 1
ATOM 3166 O O . VAL A 1 411 ? 14.616 -13.165 -8.876 1.00 89.88 411 VAL A O 1
ATOM 3169 N N . LEU A 1 412 ? 13.192 -11.459 -9.224 1.00 86.38 412 LEU A N 1
ATOM 3170 C CA . LEU A 1 412 ? 12.741 -11.865 -10.555 1.00 86.38 412 LEU A CA 1
ATOM 3171 C C . LEU A 1 412 ? 13.947 -12.032 -11.483 1.00 86.38 412 LEU A C 1
ATOM 3173 O O . LEU A 1 412 ? 14.775 -11.130 -11.596 1.00 86.38 412 LEU A O 1
ATOM 3177 N N . SER A 1 413 ? 14.076 -13.186 -12.136 1.00 83.62 413 SER A N 1
ATOM 3178 C CA . SER A 1 413 ? 15.242 -13.512 -12.964 1.00 83.62 413 SER A CA 1
ATOM 3179 C C . SER A 1 413 ? 14.848 -14.259 -14.229 1.00 83.62 413 SER A C 1
ATOM 3181 O O . SER A 1 413 ? 13.817 -14.916 -14.257 1.00 83.62 413 SER A O 1
ATOM 3183 N N . GLY A 1 414 ? 15.663 -14.169 -15.278 1.00 78.62 414 GLY A N 1
ATOM 3184 C CA . GLY A 1 414 ? 15.288 -14.676 -16.601 1.00 78.62 414 GLY A CA 1
ATOM 3185 C C . GLY A 1 414 ? 14.494 -13.643 -17.401 1.00 78.62 414 GLY A C 1
ATOM 3186 O O . GLY A 1 414 ? 14.604 -12.445 -17.140 1.00 78.62 414 GLY A O 1
ATOM 3187 N N . VAL A 1 415 ? 13.742 -14.110 -18.397 1.00 76.12 415 VAL A N 1
ATOM 3188 C CA . VAL A 1 415 ? 12.990 -13.255 -19.330 1.00 76.12 415 VAL A CA 1
ATOM 3189 C C . VAL A 1 415 ? 11.635 -12.878 -18.727 1.00 76.12 415 VAL A C 1
ATOM 3191 O O . VAL A 1 415 ? 11.068 -13.639 -17.945 1.00 76.12 415 VAL A O 1
ATOM 3194 N N . ILE A 1 416 ? 11.106 -11.710 -19.099 1.00 77.06 416 ILE A N 1
ATOM 3195 C CA . ILE A 1 416 ? 9.744 -11.289 -18.743 1.00 77.06 416 ILE A CA 1
ATOM 3196 C C . ILE A 1 416 ? 8.739 -12.318 -19.308 1.00 77.06 416 ILE A C 1
ATOM 3198 O O . ILE A 1 416 ? 8.733 -12.538 -20.523 1.00 77.06 416 ILE A O 1
ATOM 3202 N N . PRO A 1 417 ? 7.895 -12.955 -18.472 1.00 73.62 417 PRO A N 1
ATOM 3203 C CA . PRO A 1 417 ? 6.950 -13.970 -18.929 1.00 73.62 417 PRO A CA 1
ATOM 3204 C C . PRO A 1 417 ? 5.950 -13.459 -19.972 1.00 73.62 417 PRO A C 1
ATOM 3206 O O . PRO A 1 417 ? 5.435 -12.344 -19.874 1.00 73.62 417 PRO A O 1
ATOM 3209 N N . HIS A 1 418 ? 5.600 -14.324 -20.930 1.00 68.38 418 HIS A N 1
ATOM 3210 C CA . HIS A 1 418 ? 4.687 -13.979 -22.023 1.00 68.38 418 HIS A CA 1
ATOM 3211 C C . HIS A 1 418 ? 3.292 -13.559 -21.534 1.00 68.38 418 HIS A C 1
ATOM 3213 O O . HIS A 1 418 ? 2.696 -12.656 -22.112 1.00 68.38 418 HIS A O 1
ATOM 3219 N N . PHE A 1 419 ? 2.778 -14.119 -20.435 1.00 70.12 419 PHE A N 1
ATOM 3220 C CA . PHE A 1 419 ? 1.454 -13.732 -19.936 1.00 70.12 419 PHE A CA 1
ATOM 3221 C C . PHE A 1 419 ? 1.378 -12.242 -19.553 1.00 70.12 419 PHE A C 1
ATOM 3223 O O . PHE A 1 419 ? 0.340 -11.625 -19.775 1.00 70.12 419 PHE A O 1
ATOM 3230 N N . ILE A 1 420 ? 2.469 -11.620 -19.077 1.00 72.38 420 ILE A N 1
ATOM 3231 C CA . ILE A 1 420 ? 2.495 -10.173 -18.785 1.00 72.38 420 ILE A CA 1
ATOM 3232 C C . ILE A 1 420 ? 2.244 -9.375 -20.068 1.00 72.38 420 ILE A C 1
ATOM 3234 O O . ILE A 1 420 ? 1.526 -8.378 -20.049 1.00 72.38 420 ILE A O 1
ATOM 3238 N N . THR A 1 421 ? 2.762 -9.859 -21.203 1.00 66.00 421 THR A N 1
ATOM 3239 C CA . THR A 1 421 ? 2.543 -9.234 -22.517 1.00 66.00 421 THR A CA 1
ATOM 3240 C C . THR A 1 421 ? 1.110 -9.400 -23.036 1.00 66.00 421 THR A C 1
ATOM 3242 O O . THR A 1 421 ? 0.695 -8.653 -23.915 1.00 66.00 421 THR A O 1
ATOM 3245 N N . THR A 1 422 ? 0.319 -10.314 -22.459 1.00 69.25 422 THR A N 1
ATOM 3246 C CA . THR A 1 422 ? -1.093 -10.531 -22.832 1.00 69.25 422 THR A CA 1
ATOM 3247 C C . THR A 1 422 ? -2.084 -9.645 -22.062 1.00 69.25 422 THR A C 1
ATOM 3249 O O . THR A 1 422 ? -3.283 -9.659 -22.345 1.00 69.25 422 THR A O 1
ATOM 3252 N N . LEU A 1 423 ? -1.615 -8.849 -21.091 1.00 75.56 423 LEU A N 1
ATOM 3253 C CA . LEU A 1 423 ? -2.464 -7.991 -20.260 1.00 75.56 423 LEU A CA 1
ATOM 3254 C C . LEU A 1 423 ? -2.893 -6.726 -21.027 1.00 75.56 423 LEU A C 1
ATOM 3256 O O . LEU A 1 423 ? -2.211 -5.704 -21.010 1.00 75.56 423 LEU A O 1
ATOM 3260 N N . THR A 1 424 ? -4.061 -6.762 -21.673 1.00 75.06 424 THR A N 1
ATOM 3261 C CA . THR A 1 424 ? -4.527 -5.674 -22.561 1.00 75.06 424 THR A CA 1
ATOM 3262 C C . THR A 1 424 ? -4.885 -4.365 -21.853 1.00 75.06 424 THR A C 1
ATOM 3264 O O . THR A 1 424 ? -4.907 -3.314 -22.489 1.00 75.06 424 THR A O 1
ATOM 3267 N N . ASN A 1 425 ? -5.188 -4.408 -20.552 1.00 78.44 425 ASN A N 1
ATOM 3268 C CA . ASN A 1 425 ? -5.566 -3.221 -19.772 1.00 78.44 425 ASN A CA 1
ATOM 3269 C C . ASN A 1 425 ? -4.386 -2.641 -18.971 1.00 78.44 425 ASN A C 1
ATOM 3271 O O . ASN A 1 425 ? -4.580 -1.725 -18.174 1.00 78.44 425 ASN A O 1
ATOM 3275 N N . LEU A 1 426 ? -3.173 -3.177 -19.155 1.00 83.69 426 LEU A N 1
ATOM 3276 C CA . LEU A 1 426 ? -1.968 -2.730 -18.461 1.00 83.69 426 LEU A CA 1
ATOM 3277 C C . LEU A 1 426 ? -1.600 -1.306 -18.893 1.00 83.69 426 LEU A C 1
ATOM 3279 O O . LEU A 1 426 ? -1.283 -1.078 -20.059 1.00 83.69 426 LEU A O 1
ATOM 3283 N N . GLN A 1 427 ? -1.643 -0.366 -17.949 1.00 86.38 427 GLN A N 1
ATOM 3284 C CA . GLN A 1 427 ? -1.275 1.036 -18.159 1.00 86.38 427 GLN A CA 1
ATOM 3285 C C . GLN A 1 427 ? 0.120 1.345 -17.613 1.00 86.38 427 GLN A C 1
ATOM 3287 O O . GLN A 1 427 ? 0.861 2.123 -18.216 1.00 86.38 427 GLN A O 1
ATOM 3292 N N . GLU A 1 428 ? 0.499 0.708 -16.506 1.00 88.56 428 GLU A N 1
ATOM 3293 C CA . GLU A 1 428 ? 1.810 0.876 -15.887 1.00 88.56 428 GLU A CA 1
ATOM 3294 C C . GLU A 1 428 ? 2.425 -0.475 -15.538 1.00 88.56 428 GLU A C 1
ATOM 3296 O O . GLU A 1 428 ? 1.795 -1.301 -14.875 1.00 88.56 428 GLU A O 1
ATOM 3301 N N . LEU A 1 429 ? 3.675 -0.666 -15.964 1.00 89.81 429 LEU A N 1
ATOM 3302 C CA . LEU A 1 429 ? 4.491 -1.826 -15.635 1.00 89.81 429 LEU A CA 1
ATOM 3303 C C . LEU A 1 429 ? 5.822 -1.377 -15.036 1.00 89.81 429 LEU A C 1
ATOM 3305 O O . LEU A 1 429 ? 6.649 -0.779 -15.725 1.00 89.81 429 LEU A O 1
ATOM 3309 N N . THR A 1 430 ? 6.043 -1.729 -13.772 1.00 89.25 430 THR A N 1
ATOM 3310 C CA . THR A 1 430 ? 7.304 -1.490 -13.066 1.00 89.25 430 THR A CA 1
ATOM 3311 C C . THR A 1 430 ? 7.916 -2.828 -12.645 1.00 89.25 430 THR A C 1
ATOM 3313 O O . THR A 1 430 ? 7.361 -3.536 -11.806 1.00 89.25 430 THR A O 1
ATOM 3316 N N . LEU A 1 431 ? 9.071 -3.175 -13.224 1.00 87.62 431 LEU A N 1
ATOM 3317 C CA . LEU A 1 431 ? 9.889 -4.352 -12.872 1.00 87.62 431 LEU A CA 1
ATOM 3318 C C . LEU A 1 431 ? 11.343 -3.957 -12.544 1.00 87.62 431 LEU A C 1
ATOM 3320 O O . LEU A 1 431 ? 12.276 -4.743 -12.735 1.00 87.62 431 LEU A O 1
ATOM 3324 N N . SER A 1 432 ? 11.552 -2.712 -12.117 1.00 86.62 432 SER A N 1
ATOM 3325 C CA . SER A 1 432 ? 12.875 -2.185 -11.780 1.00 86.62 432 SER A CA 1
ATOM 3326 C C . SER A 1 432 ? 13.524 -2.947 -10.620 1.00 86.62 432 SER A C 1
ATOM 3328 O O . SER A 1 432 ? 12.828 -3.555 -9.805 1.00 86.62 432 SER A O 1
ATOM 3330 N N . GLU A 1 433 ? 14.849 -2.876 -10.500 1.00 90.19 433 GLU A N 1
ATOM 3331 C CA . GLU A 1 433 ? 15.587 -3.406 -9.341 1.00 90.19 433 GLU A CA 1
ATOM 3332 C C . GLU A 1 433 ? 15.355 -4.915 -9.170 1.00 90.19 433 GLU A C 1
ATOM 3334 O O . GLU A 1 433 ? 14.865 -5.400 -8.149 1.00 90.19 433 GLU A O 1
ATOM 3339 N N . SER A 1 434 ? 15.636 -5.658 -10.239 1.00 87.25 434 SER A N 1
ATOM 3340 C CA . SER A 1 434 ? 15.462 -7.110 -10.328 1.00 87.25 434 SER A CA 1
ATOM 3341 C C . SER A 1 434 ? 16.660 -7.751 -11.046 1.00 87.25 434 SER A C 1
ATOM 3343 O O . SER A 1 434 ? 17.655 -7.106 -11.370 1.00 87.25 434 SER A O 1
ATOM 3345 N N . LYS A 1 435 ? 16.619 -9.067 -11.271 1.00 84.38 435 LYS A N 1
ATOM 3346 C CA . LYS A 1 435 ? 17.677 -9.831 -11.959 1.00 84.38 435 LYS A CA 1
ATOM 3347 C C . LYS A 1 435 ? 17.250 -10.248 -13.370 1.00 84.38 435 LYS A C 1
ATOM 3349 O O . LYS A 1 435 ? 17.717 -11.284 -13.863 1.00 84.38 435 LYS A O 1
ATOM 3354 N N . LEU A 1 436 ? 16.364 -9.482 -14.012 1.00 80.12 436 LEU A N 1
ATOM 3355 C CA . LEU A 1 436 ? 15.842 -9.804 -15.340 1.00 80.12 436 LEU A CA 1
ATOM 3356 C C . LEU A 1 436 ? 16.968 -9.788 -16.375 1.00 80.12 436 LEU A C 1
ATOM 3358 O O . LEU A 1 436 ? 17.894 -8.981 -16.293 1.00 80.12 436 LEU A O 1
ATOM 3362 N N . LYS A 1 437 ? 16.902 -10.724 -17.320 1.00 78.06 437 LYS A N 1
ATOM 3363 C CA . LYS A 1 437 ? 17.904 -10.970 -18.361 1.00 78.06 437 LYS A CA 1
ATOM 3364 C C . LYS A 1 437 ? 17.222 -11.241 -19.693 1.00 78.06 437 LYS A C 1
ATOM 3366 O O . LYS A 1 437 ? 16.041 -11.574 -19.750 1.00 78.06 437 LYS A O 1
ATOM 3371 N N . GLY A 1 438 ? 18.026 -11.213 -20.746 1.00 72.50 438 GLY A N 1
ATOM 3372 C CA . GLY A 1 438 ? 17.553 -11.416 -22.105 1.00 72.50 438 GLY A CA 1
ATOM 3373 C C . GLY A 1 438 ? 17.083 -10.107 -22.725 1.00 72.50 438 GLY A C 1
ATOM 3374 O O . GLY A 1 438 ? 17.193 -9.046 -22.098 1.00 72.50 438 GLY A O 1
ATOM 3375 N N . PRO A 1 439 ? 16.626 -10.177 -23.976 1.00 68.06 439 PRO A N 1
ATOM 3376 C CA . PRO A 1 439 ? 16.143 -9.003 -24.657 1.00 68.06 439 PRO A CA 1
ATOM 3377 C C . PRO A 1 439 ? 14.791 -8.566 -24.113 1.00 68.06 439 PRO A C 1
ATOM 3379 O O . PRO A 1 439 ? 14.030 -9.364 -23.554 1.00 68.06 439 PRO A O 1
ATOM 3382 N N . LEU A 1 440 ? 14.451 -7.302 -24.353 1.00 66.06 440 LEU A N 1
ATOM 3383 C CA . LEU A 1 440 ? 13.047 -6.917 -24.317 1.00 66.06 440 LEU A CA 1
ATOM 3384 C C . LEU A 1 440 ? 12.302 -7.787 -25.348 1.00 66.06 440 LEU A C 1
ATOM 3386 O O . LEU A 1 440 ? 12.845 -8.028 -26.430 1.00 66.06 440 LEU A O 1
ATOM 3390 N N . PRO A 1 441 ? 11.078 -8.280 -25.069 1.00 59.00 441 PRO A N 1
ATOM 3391 C CA . PRO A 1 441 ? 10.409 -9.238 -25.962 1.00 59.00 441 PRO A CA 1
ATOM 3392 C C . PRO A 1 441 ? 10.080 -8.684 -27.374 1.00 59.00 441 PRO A C 1
ATOM 3394 O O . PRO A 1 441 ? 9.487 -9.363 -28.204 1.00 59.00 441 PRO A O 1
ATOM 3397 N N . THR A 1 442 ? 10.491 -7.450 -27.658 1.00 52.06 442 THR A N 1
ATOM 3398 C CA . THR A 1 442 ? 10.489 -6.763 -28.948 1.00 52.06 442 THR A CA 1
ATOM 3399 C C . THR A 1 442 ? 11.581 -7.269 -29.900 1.00 52.06 442 THR A C 1
ATOM 3401 O O . THR A 1 442 ? 11.503 -7.022 -31.101 1.00 52.06 442 THR A O 1
ATOM 3404 N N . GLU A 1 443 ? 12.577 -8.012 -29.400 1.00 46.59 443 GLU A N 1
ATOM 3405 C CA . GLU A 1 443 ? 13.664 -8.585 -30.213 1.00 46.59 443 GLU A CA 1
ATOM 3406 C C . GLU A 1 443 ? 13.392 -10.015 -30.706 1.00 46.59 443 GLU A C 1
ATOM 3408 O O . GLU A 1 443 ? 14.219 -10.589 -31.425 1.00 46.59 443 GLU A O 1
ATOM 3413 N N . ILE A 1 444 ? 12.201 -10.567 -30.435 1.00 38.03 444 ILE A N 1
ATOM 3414 C CA . ILE A 1 444 ? 11.700 -11.846 -30.989 1.00 38.03 444 ILE A CA 1
ATOM 3415 C C . ILE A 1 444 ? 11.292 -11.685 -32.476 1.00 38.03 444 ILE A C 1
ATOM 3417 O O . ILE A 1 444 ? 10.344 -12.281 -32.972 1.00 38.03 444 ILE A O 1
ATOM 3421 N N . GLY A 1 445 ? 12.028 -10.854 -33.212 1.00 37.81 445 GLY A N 1
ATOM 3422 C CA . GLY A 1 445 ? 11.973 -10.735 -34.668 1.00 37.81 445 GLY A CA 1
ATOM 3423 C C . GLY A 1 445 ? 13.329 -10.950 -35.342 1.00 37.81 445 GLY A C 1
ATOM 3424 O O . GLY A 1 445 ? 13.397 -10.909 -36.564 1.00 37.81 445 GLY A O 1
ATOM 3425 N N . SER A 1 446 ? 14.418 -11.171 -34.591 1.00 34.88 446 SER A N 1
ATOM 3426 C CA . SER A 1 446 ? 15.764 -11.244 -35.187 1.00 34.88 446 SER A CA 1
ATOM 3427 C C . SER A 1 446 ? 16.382 -12.641 -35.269 1.00 34.88 446 SER A C 1
ATOM 3429 O O . SER A 1 446 ? 17.404 -12.788 -35.931 1.00 34.88 446 SER A O 1
ATOM 3431 N N . HIS A 1 447 ? 15.783 -13.677 -34.667 1.00 36.56 447 HIS A N 1
ATOM 3432 C CA . HIS A 1 447 ? 16.362 -15.028 -34.692 1.00 36.56 447 HIS A CA 1
ATOM 3433 C C . HIS A 1 447 ? 15.321 -16.150 -34.805 1.00 36.56 447 HIS A C 1
ATOM 3435 O O . HIS A 1 447 ? 15.213 -16.990 -33.920 1.00 36.56 447 HIS A O 1
ATOM 3441 N N . ASN A 1 448 ? 14.599 -16.210 -35.926 1.00 27.86 448 ASN A N 1
ATOM 3442 C CA . ASN A 1 448 ? 14.121 -17.485 -36.464 1.00 27.86 448 ASN A CA 1
ATOM 3443 C C . ASN A 1 448 ? 14.098 -17.425 -37.995 1.00 27.86 448 ASN A C 1
ATOM 3445 O O . ASN A 1 448 ? 13.469 -16.556 -38.591 1.00 27.86 448 ASN A O 1
ATOM 3449 N N . GLN A 1 449 ? 14.814 -18.356 -38.625 1.00 36.97 449 GLN A N 1
ATOM 3450 C CA . GLN A 1 449 ? 14.811 -18.608 -40.065 1.00 36.97 449 GLN A CA 1
ATOM 3451 C C . GLN A 1 449 ? 13.462 -19.187 -40.529 1.00 36.97 449 GLN A C 1
ATOM 3453 O O . GLN A 1 449 ? 13.403 -20.338 -40.950 1.00 36.97 449 GLN A O 1
ATOM 3458 N N . LEU A 1 450 ? 12.373 -18.425 -40.471 1.00 27.81 450 LEU A N 1
ATOM 3459 C CA . LEU A 1 450 ? 11.121 -18.808 -41.123 1.00 27.81 450 LEU A CA 1
ATOM 3460 C C . LEU A 1 450 ? 10.521 -17.587 -41.816 1.00 27.81 450 LEU A C 1
ATOM 3462 O O . LEU A 1 450 ? 10.048 -16.640 -41.197 1.00 27.81 450 LEU A O 1
ATOM 3466 N N . SER A 1 451 ? 10.587 -17.621 -43.142 1.00 32.78 451 SER A N 1
ATOM 3467 C CA . SER A 1 451 ? 9.720 -16.862 -44.030 1.00 32.78 451 SER A CA 1
ATOM 3468 C C . SER A 1 451 ? 8.255 -17.095 -43.646 1.00 32.78 451 SER A C 1
ATOM 3470 O O . SER A 1 451 ? 7.789 -18.231 -43.729 1.00 32.78 451 SER A O 1
ATOM 3472 N N . GLY A 1 452 ? 7.543 -16.030 -43.279 1.00 30.72 452 GLY A N 1
ATOM 3473 C CA . GLY A 1 452 ? 6.094 -16.052 -43.066 1.00 30.72 452 GLY A CA 1
ATOM 3474 C C . GLY A 1 452 ? 5.691 -15.664 -41.646 1.00 30.72 452 GLY A C 1
ATOM 3475 O O . GLY A 1 452 ? 5.789 -16.471 -40.735 1.00 30.72 452 GLY A O 1
ATOM 3476 N N . GLU A 1 453 ? 5.227 -14.418 -41.521 1.00 30.88 453 GLU A N 1
ATOM 3477 C CA . GLU A 1 453 ? 4.449 -13.826 -40.419 1.00 30.88 453 GLU A CA 1
ATOM 3478 C C . GLU A 1 453 ? 5.038 -13.885 -38.992 1.00 30.88 453 GLU A C 1
ATOM 3480 O O . GLU A 1 453 ? 4.977 -14.879 -38.277 1.00 30.88 453 GLU A O 1
ATOM 3485 N N . ILE A 1 454 ? 5.541 -12.730 -38.540 1.00 38.72 454 ILE A N 1
ATOM 3486 C CA . ILE A 1 454 ? 5.873 -12.446 -37.136 1.00 38.72 454 ILE A CA 1
ATOM 3487 C C . ILE A 1 454 ? 4.550 -12.242 -36.371 1.00 38.72 454 ILE A C 1
ATOM 3489 O O . ILE A 1 454 ? 3.827 -11.299 -36.703 1.00 38.72 454 ILE A O 1
ATOM 3493 N N . PRO A 1 455 ? 4.206 -13.043 -35.341 1.00 36.62 455 PRO A N 1
ATOM 3494 C CA . PRO A 1 455 ? 3.005 -12.790 -34.555 1.00 36.62 455 PRO A CA 1
ATOM 3495 C C . PRO A 1 455 ? 3.163 -11.502 -33.722 1.00 36.62 455 PRO A C 1
ATOM 3497 O O . PRO A 1 455 ? 4.182 -11.326 -33.045 1.00 36.62 455 PRO A O 1
ATOM 3500 N N . PRO A 1 456 ? 2.165 -10.604 -33.718 1.00 44.78 456 PRO A N 1
ATOM 3501 C CA . PRO A 1 456 ? 2.192 -9.348 -32.975 1.00 44.78 456 PRO A CA 1
ATOM 3502 C C . PRO A 1 456 ? 1.964 -9.612 -31.479 1.00 44.78 456 PRO A C 1
ATOM 3504 O O . PRO A 1 456 ? 0.834 -9.640 -31.004 1.00 44.78 456 PRO A O 1
ATOM 3507 N N . ILE A 1 457 ? 3.040 -9.847 -30.726 1.00 43.12 457 ILE A N 1
ATOM 3508 C CA . ILE A 1 457 ? 2.966 -10.221 -29.298 1.00 43.12 457 ILE A CA 1
ATOM 3509 C C . ILE A 1 457 ? 3.055 -9.011 -28.347 1.00 43.12 457 ILE A C 1
ATOM 3511 O O . ILE A 1 457 ? 2.636 -9.098 -27.197 1.00 43.12 457 ILE A O 1
ATOM 3515 N N . PHE A 1 458 ? 3.493 -7.844 -28.827 1.00 48.66 458 PHE A N 1
ATOM 3516 C CA . PHE A 1 458 ? 3.354 -6.579 -28.100 1.00 48.66 458 PHE A CA 1
ATOM 3517 C C . PHE A 1 458 ? 2.122 -5.811 -28.587 1.00 48.66 458 PHE A C 1
ATOM 3519 O O . PHE A 1 458 ? 2.220 -4.803 -29.274 1.00 48.66 458 PHE A O 1
ATOM 3526 N N . MET A 1 459 ? 0.936 -6.284 -28.213 1.00 54.06 459 MET A N 1
ATOM 3527 C CA . MET A 1 459 ? -0.255 -5.431 -28.163 1.00 54.06 459 MET A CA 1
ATOM 3528 C C . MET A 1 459 ? -0.517 -5.028 -26.712 1.00 54.06 459 MET A C 1
ATOM 3530 O O . MET A 1 459 ? -1.610 -5.220 -26.183 1.00 54.06 459 MET A O 1
ATOM 3534 N N . LEU A 1 460 ? 0.486 -4.434 -26.056 1.00 57.91 460 LEU A N 1
ATOM 3535 C CA . LEU A 1 460 ? 0.248 -3.670 -24.831 1.00 57.91 460 LEU A CA 1
ATOM 3536 C C . LEU A 1 460 ? -0.412 -2.351 -25.232 1.00 57.91 460 LEU A C 1
ATOM 3538 O O . LEU A 1 460 ? 0.200 -1.285 -25.204 1.00 57.91 460 LEU A O 1
ATOM 3542 N N . SER A 1 461 ? -1.659 -2.447 -25.697 1.00 61.38 461 SER A N 1
ATOM 3543 C CA . SER A 1 461 ? -2.328 -1.349 -26.382 1.00 61.38 461 SER A CA 1
ATOM 3544 C C . SER A 1 461 ? -2.474 -0.130 -25.490 1.00 61.38 461 SER A C 1
ATOM 3546 O O . SER A 1 461 ? -2.530 0.964 -26.020 1.00 61.38 461 SER A O 1
ATOM 3548 N N . ASN A 1 462 ? -2.513 -0.298 -24.168 1.00 74.44 462 ASN A N 1
ATOM 3549 C CA . ASN A 1 462 ? -2.795 0.782 -23.226 1.00 74.44 462 ASN A CA 1
ATOM 3550 C C . ASN A 1 462 ? -1.594 1.185 -22.356 1.00 74.44 462 ASN A C 1
ATOM 3552 O O . ASN A 1 462 ? -1.769 2.009 -21.458 1.00 74.44 462 ASN A O 1
ATOM 3556 N N . LEU A 1 463 ? -0.395 0.635 -22.595 1.00 81.88 463 LEU A N 1
ATOM 3557 C CA . LEU A 1 463 ? 0.753 0.924 -21.738 1.00 81.88 463 LEU A CA 1
ATOM 3558 C C . LEU A 1 463 ? 1.212 2.370 -21.929 1.00 81.88 463 LEU A C 1
ATOM 3560 O O . LEU A 1 463 ? 1.598 2.771 -23.022 1.00 81.88 463 LEU A O 1
ATOM 3564 N N . SER A 1 464 ? 1.195 3.127 -20.837 1.00 86.00 464 SER A N 1
ATOM 3565 C CA . SER A 1 464 ? 1.629 4.521 -20.768 1.00 86.00 464 SER A CA 1
ATOM 3566 C C . SER A 1 464 ? 2.996 4.655 -20.099 1.00 86.00 464 SER A C 1
ATOM 3568 O O . SER A 1 464 ? 3.750 5.571 -20.427 1.00 86.00 464 SER A O 1
ATOM 3570 N N . THR A 1 465 ? 3.313 3.760 -19.163 1.00 87.88 465 THR A N 1
ATOM 3571 C CA . THR A 1 465 ? 4.515 3.843 -18.330 1.00 87.88 465 THR A CA 1
ATOM 3572 C C . THR A 1 465 ? 5.205 2.488 -18.263 1.00 87.88 465 THR A C 1
ATOM 3574 O O . THR A 1 465 ? 4.602 1.500 -17.834 1.00 87.88 465 THR A O 1
ATOM 3577 N N . LEU A 1 466 ? 6.481 2.453 -18.647 1.00 88.94 466 LEU A N 1
ATOM 3578 C CA . LEU A 1 466 ? 7.337 1.275 -18.549 1.00 88.94 466 LEU A CA 1
ATOM 3579 C C . LEU A 1 466 ? 8.609 1.606 -17.768 1.00 88.94 466 LEU A C 1
ATOM 3581 O O . LEU A 1 466 ? 9.410 2.425 -18.216 1.00 88.94 466 LEU A O 1
ATOM 3585 N N . ARG A 1 467 ? 8.815 0.924 -16.636 1.00 87.94 467 ARG A N 1
ATOM 3586 C CA . ARG A 1 467 ? 10.021 1.056 -15.810 1.00 87.94 467 ARG A CA 1
ATOM 3587 C C . ARG A 1 467 ? 10.710 -0.286 -15.621 1.00 87.94 467 ARG A C 1
ATOM 3589 O O . ARG A 1 467 ? 10.153 -1.195 -15.002 1.00 87.94 467 ARG A O 1
ATOM 3596 N N . LEU A 1 468 ? 11.924 -0.402 -16.149 1.00 89.94 468 LEU A N 1
ATOM 3597 C CA . LEU A 1 468 ? 12.770 -1.600 -16.078 1.00 89.94 468 LEU A CA 1
ATOM 3598 C C . LEU A 1 468 ? 14.202 -1.261 -15.629 1.00 89.94 468 LEU A C 1
ATOM 3600 O O . LEU A 1 468 ? 15.148 -1.987 -15.953 1.00 89.94 468 LEU A O 1
ATOM 3604 N N . ASN A 1 469 ? 14.360 -0.162 -14.889 1.00 89.94 469 ASN A N 1
ATOM 3605 C CA . ASN A 1 469 ? 15.652 0.323 -14.405 1.00 89.94 469 ASN A CA 1
ATOM 3606 C C . ASN A 1 469 ? 16.374 -0.738 -13.560 1.00 89.94 469 ASN A C 1
ATOM 3608 O O . ASN A 1 469 ? 15.718 -1.552 -12.909 1.00 89.94 469 ASN A O 1
ATOM 3612 N N . ASN A 1 470 ? 17.706 -0.698 -13.507 1.00 90.38 470 ASN A N 1
ATOM 3613 C CA . ASN A 1 470 ? 18.511 -1.568 -12.638 1.00 90.38 470 ASN A CA 1
ATOM 3614 C C . ASN A 1 470 ? 18.208 -3.064 -12.866 1.00 90.38 470 ASN A C 1
ATOM 3616 O O . ASN A 1 470 ? 17.746 -3.779 -11.974 1.00 90.38 470 ASN A O 1
ATOM 3620 N N . ASN A 1 471 ? 18.442 -3.531 -14.094 1.00 85.88 471 ASN A N 1
ATOM 3621 C CA . ASN A 1 471 ? 18.312 -4.934 -14.497 1.00 85.88 471 ASN A CA 1
ATOM 3622 C C . ASN A 1 471 ? 19.533 -5.369 -15.340 1.00 85.88 471 ASN A C 1
ATOM 3624 O O . ASN A 1 471 ? 20.503 -4.634 -15.507 1.00 85.88 471 ASN A O 1
ATOM 3628 N N . ASN A 1 472 ? 19.520 -6.600 -15.863 1.00 83.81 472 ASN A N 1
ATOM 3629 C CA . ASN A 1 472 ? 20.561 -7.124 -16.755 1.00 83.81 472 ASN A CA 1
ATOM 3630 C C . ASN A 1 472 ? 20.031 -7.327 -18.183 1.00 83.81 472 ASN A C 1
ATOM 3632 O O . ASN A 1 472 ? 20.373 -8.320 -18.838 1.00 83.81 472 ASN A O 1
ATOM 3636 N N . LEU A 1 473 ? 19.155 -6.433 -18.650 1.00 83.44 473 LEU A N 1
ATOM 3637 C CA . LEU A 1 473 ? 18.589 -6.513 -19.994 1.00 83.44 473 LEU A CA 1
ATOM 3638 C C . LEU A 1 473 ? 19.680 -6.256 -21.034 1.00 83.44 473 LEU A C 1
ATOM 3640 O O . LEU A 1 473 ? 20.517 -5.372 -20.866 1.00 83.44 473 LEU A O 1
ATOM 3644 N N . VAL A 1 474 ? 19.667 -7.045 -22.102 1.00 82.62 474 VAL A N 1
ATOM 3645 C CA . VAL A 1 474 ? 20.623 -6.974 -23.219 1.00 82.62 474 VAL A CA 1
ATOM 3646 C C . VAL A 1 474 ? 19.865 -6.746 -24.521 1.00 82.62 474 VAL A C 1
ATOM 3648 O O . VAL A 1 474 ? 18.643 -6.808 -24.525 1.00 82.62 474 VAL A O 1
ATOM 3651 N N . GLY A 1 475 ? 20.578 -6.525 -25.624 1.00 83.00 475 GLY A N 1
ATOM 3652 C CA . GLY A 1 475 ? 19.962 -6.434 -26.948 1.00 83.00 475 GLY A CA 1
ATOM 3653 C C . GLY A 1 475 ? 19.808 -5.002 -27.454 1.00 83.00 475 GLY A C 1
ATOM 3654 O O . GLY A 1 475 ? 20.583 -4.131 -27.056 1.00 83.00 475 GLY A O 1
ATOM 3655 N N . ARG A 1 476 ? 18.891 -4.771 -28.395 1.00 82.12 476 ARG A N 1
ATOM 3656 C CA . ARG A 1 476 ? 18.649 -3.490 -29.075 1.00 82.12 476 ARG A CA 1
ATOM 3657 C C . ARG A 1 476 ? 17.197 -3.054 -28.939 1.00 82.12 476 ARG A C 1
ATOM 3659 O O . ARG A 1 476 ? 16.277 -3.834 -29.167 1.00 82.12 476 ARG A O 1
ATOM 3666 N N . LEU A 1 477 ? 16.983 -1.758 -28.723 1.00 80.00 477 LEU A N 1
ATOM 3667 C CA .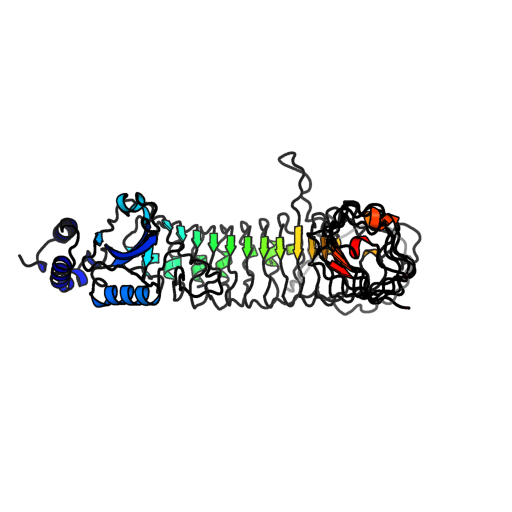 LEU A 1 477 ? 15.644 -1.187 -28.837 1.00 80.00 477 LEU A CA 1
ATOM 3668 C C . LEU A 1 477 ? 15.146 -1.245 -30.286 1.00 80.00 477 LEU A C 1
ATOM 3670 O O . LEU A 1 477 ? 15.862 -0.919 -31.240 1.00 80.00 477 LEU A O 1
ATOM 3674 N N . HIS A 1 478 ? 13.893 -1.664 -30.441 1.00 78.06 478 HIS A N 1
ATOM 3675 C CA . HIS A 1 478 ? 13.240 -1.733 -31.739 1.00 78.06 478 HIS A CA 1
ATOM 3676 C C . HIS A 1 478 ? 13.116 -0.332 -32.342 1.00 78.06 478 HIS A C 1
ATOM 3678 O O . HIS A 1 478 ? 12.644 0.591 -31.684 1.00 78.06 478 HIS A O 1
ATOM 3684 N N . GLN A 1 479 ? 13.492 -0.188 -33.611 1.00 77.50 479 GLN A N 1
ATOM 3685 C CA . GLN A 1 479 ? 13.636 1.120 -34.255 1.00 77.50 479 GLN A CA 1
ATOM 3686 C C . GLN A 1 479 ? 12.321 1.895 -34.399 1.00 77.50 479 GLN A C 1
ATOM 3688 O O . GLN A 1 479 ? 12.359 3.116 -34.478 1.00 77.50 479 GLN A O 1
ATOM 3693 N N . ASN A 1 480 ? 11.178 1.202 -34.374 1.00 74.19 480 ASN A N 1
ATOM 3694 C CA . ASN A 1 480 ? 9.846 1.807 -34.369 1.00 74.19 480 ASN A CA 1
ATOM 3695 C C . ASN A 1 480 ? 9.118 1.446 -33.068 1.00 74.19 480 ASN A C 1
ATOM 3697 O O . ASN A 1 480 ? 8.535 0.362 -32.977 1.00 74.19 480 ASN A O 1
ATOM 3701 N N . LEU A 1 481 ? 9.136 2.331 -32.070 1.00 73.56 481 LEU A N 1
ATOM 3702 C CA . LEU A 1 481 ? 8.476 2.078 -30.780 1.00 73.56 481 LEU A CA 1
ATOM 3703 C C . LEU A 1 481 ? 6.946 2.005 -30.893 1.00 73.56 481 LEU A C 1
ATOM 3705 O O . LEU A 1 481 ? 6.316 1.281 -30.130 1.00 73.56 481 LEU A O 1
ATOM 3709 N N . ASN A 1 482 ? 6.347 2.657 -31.891 1.00 69.88 482 ASN A N 1
ATOM 3710 C CA . ASN A 1 482 ? 4.891 2.652 -32.101 1.00 69.88 482 ASN A CA 1
ATOM 3711 C C . ASN A 1 482 ? 4.324 1.269 -32.431 1.00 69.88 482 ASN A C 1
ATOM 3713 O O . ASN A 1 482 ? 3.156 1.009 -32.174 1.00 69.88 482 ASN A O 1
ATOM 3717 N N . ILE A 1 483 ? 5.139 0.375 -33.001 1.00 69.56 483 ILE A N 1
ATOM 3718 C CA . ILE A 1 483 ? 4.709 -1.005 -33.275 1.00 69.56 483 ILE A CA 1
ATOM 3719 C C . ILE A 1 483 ? 4.466 -1.756 -31.960 1.00 69.56 483 ILE A C 1
ATOM 3721 O O . ILE A 1 483 ? 3.615 -2.633 -31.889 1.00 69.56 483 ILE A O 1
ATOM 3725 N N . ILE A 1 484 ? 5.207 -1.387 -30.918 1.00 67.62 484 ILE A N 1
ATOM 3726 C CA . ILE A 1 484 ? 5.198 -2.039 -29.608 1.00 67.62 484 ILE A CA 1
ATOM 3727 C C . ILE A 1 484 ? 4.221 -1.333 -28.664 1.00 67.62 484 ILE A C 1
ATOM 3729 O O . ILE A 1 484 ? 3.562 -1.974 -27.849 1.00 67.62 484 ILE A O 1
ATOM 3733 N N . PHE A 1 485 ? 4.120 -0.009 -28.795 1.00 74.00 485 PHE A N 1
ATOM 3734 C CA . PHE A 1 485 ? 3.297 0.864 -27.965 1.00 74.00 485 PHE A CA 1
ATOM 3735 C C . PHE A 1 485 ? 2.375 1.718 -28.852 1.00 74.00 485 PHE A C 1
ATOM 3737 O O . PHE A 1 485 ? 2.604 2.918 -29.019 1.00 74.00 485 PHE A O 1
ATOM 3744 N N . PRO A 1 486 ? 1.331 1.121 -29.455 1.00 68.56 486 PRO A N 1
ATOM 3745 C CA . PRO A 1 486 ? 0.536 1.771 -30.500 1.00 68.56 486 PRO A CA 1
ATOM 3746 C C . PRO A 1 486 ? -0.311 2.958 -30.024 1.00 68.56 486 PRO A C 1
ATOM 3748 O O . PRO A 1 486 ? -0.689 3.786 -30.845 1.00 68.56 486 PRO A O 1
ATOM 3751 N N . ARG A 1 487 ? -0.607 3.077 -28.721 1.00 72.50 487 ARG A N 1
ATOM 3752 C CA . ARG A 1 487 ? -1.272 4.268 -28.150 1.00 72.50 487 ARG A CA 1
ATOM 3753 C C . ARG A 1 487 ? -0.301 5.314 -27.590 1.00 72.50 487 ARG A C 1
ATOM 3755 O O . ARG A 1 487 ? -0.753 6.327 -27.068 1.00 72.50 487 ARG A O 1
ATOM 3762 N N . GLY A 1 488 ? 1.005 5.092 -27.750 1.00 75.62 488 GLY A N 1
ATOM 3763 C CA . GLY A 1 488 ? 2.065 5.992 -27.305 1.00 75.62 488 GLY A CA 1
ATOM 3764 C C . GLY A 1 488 ? 2.428 5.829 -25.826 1.00 75.62 488 GLY A C 1
ATOM 3765 O O . GLY A 1 488 ? 1.562 5.738 -24.960 1.00 75.62 488 GLY A O 1
ATOM 3766 N N . LEU A 1 489 ? 3.732 5.823 -25.541 1.00 81.94 489 LEU A N 1
ATOM 3767 C CA . LEU A 1 489 ? 4.268 5.884 -24.180 1.00 81.94 489 LEU A CA 1
ATOM 3768 C C . LEU A 1 489 ? 4.385 7.332 -23.706 1.00 81.94 489 LEU A C 1
ATOM 3770 O O . LEU A 1 489 ? 4.771 8.210 -24.478 1.00 81.94 489 LEU A O 1
ATOM 3774 N N . ARG A 1 490 ? 4.143 7.541 -22.410 1.00 89.56 490 ARG A N 1
ATOM 3775 C CA . ARG A 1 490 ? 4.475 8.778 -21.693 1.00 89.56 490 ARG A CA 1
ATOM 3776 C C . ARG A 1 490 ? 5.808 8.683 -20.967 1.00 89.56 490 ARG A C 1
ATOM 3778 O O . ARG A 1 490 ? 6.568 9.643 -20.969 1.00 89.56 490 ARG A O 1
ATOM 3785 N N . SER A 1 491 ? 6.104 7.533 -20.366 1.00 90.81 491 SER A N 1
ATOM 3786 C CA . SER A 1 491 ? 7.361 7.320 -19.647 1.00 90.81 491 SER A CA 1
ATOM 3787 C C . SER A 1 491 ? 8.019 6.003 -20.047 1.00 90.81 491 SER A C 1
ATOM 3789 O O . SER A 1 491 ? 7.389 4.940 -20.002 1.00 90.81 491 SER A O 1
ATOM 3791 N N . LEU A 1 492 ? 9.292 6.094 -20.438 1.00 89.81 492 LEU A N 1
ATOM 3792 C CA . LEU A 1 492 ? 10.169 4.962 -20.710 1.00 89.81 492 LEU A CA 1
ATOM 3793 C C . LEU A 1 492 ? 11.452 5.097 -19.887 1.00 89.81 492 LEU A C 1
ATOM 3795 O O . LEU A 1 492 ? 12.301 5.938 -20.182 1.00 89.81 492 LEU A O 1
ATOM 3799 N N . GLU A 1 493 ? 11.602 4.230 -18.890 1.00 92.50 493 GLU A N 1
ATOM 3800 C CA . GLU A 1 493 ? 12.759 4.209 -17.997 1.00 92.50 493 GLU A CA 1
ATOM 3801 C C . GLU A 1 493 ? 13.452 2.838 -18.076 1.00 92.50 493 GLU A C 1
ATOM 3803 O O . GLU A 1 493 ? 12.908 1.815 -17.644 1.00 92.50 493 GLU A O 1
ATOM 3808 N N . LEU A 1 494 ? 14.644 2.813 -18.678 1.00 92.19 494 LEU A N 1
ATOM 3809 C CA . LEU A 1 494 ? 15.473 1.621 -18.910 1.00 92.19 494 LEU A CA 1
ATOM 3810 C C . LEU A 1 494 ? 16.909 1.802 -18.387 1.00 92.19 494 LEU A C 1
ATOM 3812 O O . LEU A 1 494 ? 17.828 1.098 -18.826 1.00 92.19 494 LEU A O 1
ATOM 3816 N N . SER A 1 495 ? 17.113 2.745 -17.472 1.00 94.88 495 SER A N 1
ATOM 3817 C CA . SER A 1 495 ? 18.422 3.109 -16.933 1.00 94.88 495 SER A CA 1
ATOM 3818 C C . SER A 1 495 ? 19.127 1.924 -16.275 1.00 94.88 495 SER A C 1
ATOM 3820 O O . SER A 1 495 ? 18.476 1.011 -15.761 1.00 94.88 495 SER A O 1
ATOM 3822 N N . HIS A 1 496 ? 20.460 1.934 -16.261 1.00 95.69 496 HIS A N 1
ATOM 3823 C CA . HIS A 1 496 ? 21.278 0.890 -15.631 1.00 95.69 496 HIS A CA 1
ATOM 3824 C C . HIS A 1 496 ? 20.947 -0.525 -16.146 1.00 95.69 496 HIS A C 1
ATOM 3826 O O . HIS A 1 496 ? 20.479 -1.396 -15.407 1.00 95.69 496 HIS A O 1
ATOM 3832 N N . ASN A 1 497 ? 21.194 -0.748 -17.437 1.00 88.56 497 ASN A N 1
ATOM 3833 C CA . ASN A 1 497 ? 21.056 -2.039 -18.116 1.00 88.56 497 ASN A CA 1
ATOM 3834 C C . ASN A 1 497 ? 22.271 -2.291 -19.040 1.00 88.56 497 ASN A C 1
ATOM 3836 O O . ASN A 1 497 ? 23.309 -1.638 -18.945 1.00 88.56 497 ASN A O 1
ATOM 3840 N N . GLN A 1 498 ? 22.194 -3.294 -19.919 1.00 88.19 498 GLN A N 1
ATOM 3841 C CA . GLN A 1 498 ? 23.228 -3.624 -20.909 1.00 88.19 498 GLN A CA 1
ATOM 3842 C C . GLN A 1 498 ? 22.696 -3.505 -22.348 1.00 88.19 498 GLN A C 1
ATOM 3844 O O . GLN A 1 498 ? 23.179 -4.196 -23.252 1.00 88.19 498 GLN A O 1
ATOM 3849 N N . LEU A 1 499 ? 21.693 -2.647 -22.565 1.00 86.31 499 LEU A N 1
ATOM 3850 C CA . LEU A 1 499 ? 21.094 -2.403 -23.877 1.00 86.31 499 LEU A CA 1
ATOM 3851 C C . LEU A 1 499 ? 22.098 -1.703 -24.795 1.00 86.31 499 LEU A C 1
ATOM 3853 O O . LEU A 1 499 ? 22.943 -0.936 -24.344 1.00 86.31 499 LEU A O 1
ATOM 3857 N N . SER A 1 500 ? 22.032 -1.994 -26.089 1.00 88.62 500 SER A N 1
ATOM 3858 C CA . SER A 1 500 ? 23.041 -1.612 -27.076 1.00 88.62 500 SER A CA 1
ATOM 3859 C C . SER A 1 500 ? 22.427 -1.212 -28.419 1.00 88.62 500 SER A C 1
ATOM 3861 O O . SER A 1 500 ? 21.225 -1.348 -28.643 1.00 88.62 500 SER A O 1
ATOM 3863 N N . GLY A 1 501 ? 23.268 -0.749 -29.346 1.00 88.75 501 GLY A N 1
ATOM 3864 C CA . GLY A 1 501 ? 22.837 -0.313 -30.678 1.00 88.75 501 GLY A CA 1
ATOM 3865 C C . GLY A 1 501 ? 22.311 1.127 -30.701 1.00 88.75 501 GLY A C 1
ATOM 3866 O O . GLY A 1 501 ? 22.479 1.848 -29.718 1.00 88.75 501 GLY A O 1
ATOM 3867 N N . PRO A 1 502 ? 21.742 1.574 -31.834 1.00 90.31 502 PRO A N 1
ATOM 3868 C CA . PRO A 1 502 ? 21.239 2.934 -31.979 1.00 90.31 502 PRO A CA 1
ATOM 3869 C C . PRO A 1 502 ? 19.930 3.170 -31.233 1.00 90.31 502 PRO A C 1
ATOM 3871 O O . PRO A 1 502 ? 19.100 2.263 -31.118 1.00 90.31 502 PRO A O 1
ATOM 3874 N N . LEU A 1 503 ? 19.737 4.411 -30.776 1.00 88.44 503 LEU A N 1
ATOM 3875 C CA . LEU A 1 503 ? 18.449 4.875 -30.263 1.00 88.44 503 LEU A CA 1
ATOM 3876 C C . LEU A 1 503 ? 17.358 4.696 -31.336 1.00 88.44 503 LEU A C 1
ATOM 3878 O O . LEU A 1 503 ? 17.642 4.855 -32.526 1.00 88.44 503 LEU A O 1
ATOM 3882 N N . PRO A 1 504 ? 16.124 4.338 -30.945 1.00 81.44 504 PRO A N 1
ATOM 3883 C CA . PRO A 1 504 ? 15.033 4.157 -31.891 1.00 81.44 504 PRO A CA 1
ATOM 3884 C C . PRO A 1 504 ? 14.579 5.492 -32.486 1.00 81.44 504 PRO A C 1
ATOM 3886 O O . PRO A 1 504 ? 14.843 6.565 -31.942 1.00 81.44 504 PRO A O 1
ATOM 3889 N N . LYS A 1 505 ? 13.835 5.427 -33.592 1.00 77.19 505 LYS A N 1
ATOM 3890 C CA . LYS A 1 505 ? 13.137 6.599 -34.110 1.00 77.19 505 LYS A CA 1
ATOM 3891 C C . LYS A 1 505 ? 11.939 6.897 -33.221 1.00 77.19 505 LYS A C 1
ATOM 3893 O O . LYS A 1 505 ? 11.091 6.034 -32.986 1.00 77.19 505 LYS A O 1
ATOM 3898 N N . PHE A 1 506 ? 11.838 8.143 -32.782 1.00 73.25 506 PHE A N 1
ATOM 3899 C CA . PHE A 1 506 ? 10.732 8.616 -31.951 1.00 73.25 506 PHE A CA 1
ATOM 3900 C C . PHE A 1 506 ? 9.573 9.203 -32.780 1.00 73.25 506 PHE A C 1
ATOM 3902 O O . PHE A 1 506 ? 8.781 9.983 -32.263 1.00 73.25 506 PHE A O 1
ATOM 3909 N N . ASP A 1 507 ? 9.449 8.801 -34.054 1.00 63.41 507 ASP A N 1
ATOM 3910 C CA . ASP A 1 507 ? 8.570 9.402 -35.075 1.00 63.41 507 ASP A CA 1
ATOM 3911 C C . ASP A 1 507 ? 7.071 9.476 -34.700 1.00 63.41 507 ASP A C 1
ATOM 3913 O O . ASP A 1 507 ? 6.357 10.268 -35.302 1.00 63.41 507 ASP A O 1
ATOM 3917 N N . ALA A 1 508 ? 6.572 8.694 -33.725 1.00 56.59 508 ALA A N 1
ATOM 3918 C CA . ALA A 1 508 ? 5.231 8.928 -33.149 1.00 56.59 508 ALA A CA 1
ATOM 3919 C C . ALA A 1 508 ? 5.154 8.801 -31.617 1.00 56.59 508 ALA A C 1
ATOM 3921 O O . ALA A 1 508 ? 4.086 8.576 -31.047 1.00 56.59 508 ALA A O 1
ATOM 3922 N N . CYS A 1 509 ? 6.273 9.029 -30.925 1.00 65.69 509 CYS A N 1
ATOM 3923 C CA . CYS A 1 509 ? 6.281 9.203 -29.473 1.00 65.69 509 CYS A CA 1
ATOM 3924 C C . CYS A 1 509 ? 5.870 10.638 -29.091 1.00 65.69 509 CYS A C 1
ATOM 3926 O O . CYS A 1 509 ? 6.511 11.263 -28.256 1.00 65.69 509 CYS A O 1
ATOM 3928 N N . GLU A 1 510 ? 4.805 11.179 -29.691 1.00 72.94 510 GLU A N 1
ATOM 3929 C CA . GLU A 1 510 ? 4.371 12.570 -29.464 1.00 72.94 510 GLU A CA 1
ATOM 3930 C C . GLU A 1 510 ? 3.986 12.840 -28.004 1.00 72.94 510 GLU A C 1
ATOM 3932 O O . GLU A 1 510 ? 4.030 13.979 -27.550 1.00 72.94 510 GLU A O 1
ATOM 3937 N N . HIS A 1 511 ? 3.633 11.795 -27.258 1.00 83.00 511 HIS A N 1
ATOM 3938 C CA . HIS A 1 511 ? 3.170 11.873 -25.875 1.00 83.00 511 HIS A CA 1
ATOM 3939 C C . HIS A 1 511 ? 4.272 11.618 -24.840 1.00 83.00 511 HIS A C 1
ATOM 3941 O O . HIS A 1 511 ? 3.966 11.599 -23.651 1.00 83.00 511 HIS A O 1
ATOM 3947 N N . ILE A 1 512 ? 5.524 11.390 -25.258 1.00 87.50 512 ILE A N 1
ATOM 3948 C CA . ILE A 1 512 ? 6.594 11.058 -24.316 1.00 87.50 512 ILE A CA 1
ATOM 3949 C C . ILE A 1 512 ? 6.986 12.284 -23.483 1.00 87.50 512 ILE A C 1
ATOM 3951 O O . ILE A 1 512 ? 7.313 13.346 -24.009 1.00 87.50 512 ILE A O 1
ATOM 3955 N N . GLU A 1 513 ? 6.940 12.111 -22.168 1.00 93.00 513 GLU A N 1
ATOM 3956 C CA . GLU A 1 513 ? 7.231 13.115 -21.144 1.00 93.00 513 GLU A CA 1
ATOM 3957 C C . GLU A 1 513 ? 8.557 12.784 -20.441 1.00 93.00 513 GLU A C 1
ATOM 3959 O O . GLU A 1 513 ? 9.343 13.677 -20.131 1.00 93.00 513 GLU A O 1
ATOM 3964 N N . THR A 1 514 ? 8.847 11.496 -20.225 1.00 93.75 514 THR A N 1
ATOM 3965 C CA . THR A 1 514 ? 10.068 11.022 -19.553 1.00 93.75 514 THR A CA 1
ATOM 3966 C C . THR A 1 514 ? 10.765 9.943 -20.377 1.00 93.75 514 THR A C 1
ATOM 3968 O O . THR A 1 514 ? 10.156 8.934 -20.738 1.00 93.75 514 THR A O 1
ATOM 3971 N N . LEU A 1 515 ? 12.056 10.142 -20.653 1.00 92.94 515 LEU A N 1
ATOM 3972 C CA . LEU A 1 515 ? 12.905 9.173 -21.343 1.00 92.94 515 LEU A CA 1
ATOM 3973 C C . LEU A 1 515 ? 14.254 9.045 -20.631 1.00 92.94 515 LEU A C 1
ATOM 3975 O O . LEU A 1 515 ? 15.129 9.900 -20.785 1.00 92.94 515 LEU A O 1
ATOM 3979 N N . HIS A 1 516 ? 14.431 7.964 -19.872 1.00 96.31 516 HIS A N 1
ATOM 3980 C CA . HIS A 1 516 ? 15.673 7.669 -19.151 1.00 96.31 516 HIS A CA 1
ATOM 3981 C C . HIS A 1 516 ? 16.289 6.374 -19.679 1.00 96.31 516 HIS A C 1
ATOM 3983 O O . HIS A 1 516 ? 15.720 5.293 -19.532 1.00 96.31 516 HIS A O 1
ATOM 3989 N N . LEU A 1 517 ? 17.439 6.494 -20.341 1.00 95.25 517 LEU A N 1
ATOM 3990 C CA . LEU A 1 517 ? 18.189 5.397 -20.966 1.00 95.25 517 LEU A CA 1
ATOM 3991 C C . LEU A 1 517 ? 19.663 5.392 -20.522 1.00 95.25 517 LEU A C 1
ATOM 3993 O O . LEU A 1 517 ? 20.518 4.802 -21.190 1.00 95.25 517 LEU A O 1
ATOM 3997 N N . ASP A 1 518 ? 19.979 6.082 -19.431 1.00 97.81 518 ASP A N 1
ATOM 3998 C CA . ASP A 1 518 ? 21.343 6.244 -18.943 1.00 97.81 518 ASP A CA 1
ATOM 3999 C C . ASP A 1 518 ? 21.972 4.929 -18.458 1.00 97.81 518 ASP A C 1
ATOM 4001 O O . ASP A 1 518 ? 21.284 3.927 -18.245 1.00 97.81 518 ASP A O 1
ATOM 4005 N N . HIS A 1 519 ? 23.299 4.911 -18.325 1.00 98.12 519 HIS A N 1
ATOM 4006 C CA . HIS A 1 519 ? 24.071 3.737 -17.899 1.00 98.12 519 HIS A CA 1
ATOM 4007 C C . HIS A 1 519 ? 23.743 2.481 -18.727 1.00 98.12 519 HIS A C 1
ATOM 4009 O O . HIS A 1 519 ? 23.353 1.436 -18.200 1.00 98.12 519 HIS A O 1
ATOM 4015 N N . ASN A 1 520 ? 23.899 2.596 -20.046 1.00 94.75 520 ASN A N 1
ATOM 4016 C CA . ASN A 1 520 ? 23.706 1.523 -21.024 1.00 94.75 520 ASN A CA 1
ATOM 4017 C C . ASN A 1 520 ? 24.883 1.505 -22.028 1.00 94.75 520 ASN A C 1
ATOM 4019 O O . ASN A 1 520 ? 25.957 2.053 -21.783 1.00 94.75 520 ASN A O 1
ATOM 4023 N N . ARG A 1 521 ? 24.730 0.803 -23.156 1.00 95.56 521 ARG A N 1
ATOM 4024 C CA . ARG A 1 521 ? 25.706 0.725 -24.258 1.00 95.56 521 ARG A CA 1
ATOM 4025 C C . ARG A 1 521 ? 25.114 1.249 -25.574 1.00 95.56 521 ARG A C 1
ATOM 4027 O O . ARG A 1 521 ? 25.474 0.754 -26.647 1.00 95.56 521 ARG A O 1
ATOM 4034 N N . PHE A 1 522 ? 24.173 2.196 -25.514 1.00 95.44 522 PHE A N 1
ATOM 4035 C CA . PHE A 1 522 ? 23.606 2.807 -26.719 1.00 95.44 522 PHE A CA 1
ATOM 4036 C C . PHE A 1 522 ? 24.688 3.561 -27.492 1.00 95.44 522 PHE A C 1
ATOM 4038 O O . PHE A 1 522 ? 25.565 4.173 -26.895 1.00 95.44 522 PHE A O 1
ATOM 4045 N N . SER A 1 523 ? 24.641 3.491 -28.819 1.00 95.38 523 SER A N 1
ATOM 4046 C CA . SER A 1 523 ? 25.680 4.002 -29.724 1.00 95.38 523 SER A CA 1
ATOM 4047 C C . SER A 1 523 ? 25.065 4.723 -30.921 1.00 95.38 523 SER A C 1
ATOM 4049 O O . SER A 1 523 ? 23.860 4.655 -31.134 1.00 95.38 523 SER A O 1
ATOM 4051 N N . GLY A 1 524 ? 25.875 5.400 -31.731 1.00 94.56 524 GLY A N 1
ATOM 4052 C CA . GLY A 1 524 ? 25.371 6.167 -32.871 1.00 94.56 524 GLY A CA 1
ATOM 4053 C C . GLY A 1 524 ? 24.836 7.539 -32.462 1.00 94.56 524 GLY A C 1
ATOM 4054 O O . GLY A 1 524 ? 25.182 8.056 -31.405 1.00 94.56 524 GLY A O 1
ATOM 4055 N N . HIS A 1 525 ? 24.029 8.142 -33.330 1.00 93.62 525 HIS A N 1
ATOM 4056 C CA . HIS A 1 525 ? 23.675 9.558 -33.241 1.00 93.62 525 HIS A CA 1
ATOM 4057 C C . HIS A 1 525 ? 22.349 9.783 -32.516 1.00 93.62 525 HIS A C 1
ATOM 4059 O O . HIS A 1 525 ? 21.474 8.913 -32.518 1.00 93.62 525 HIS A O 1
ATOM 4065 N N . LEU A 1 526 ? 22.182 10.982 -31.951 1.00 90.25 526 LEU A N 1
ATOM 4066 C CA . LEU A 1 526 ? 20.869 11.431 -31.501 1.00 90.25 526 LEU A CA 1
ATOM 4067 C C . LEU A 1 526 ? 19.911 11.567 -32.701 1.00 90.25 526 LEU A C 1
ATOM 4069 O O . LEU A 1 526 ? 20.322 12.052 -33.760 1.00 90.25 526 LEU A O 1
ATOM 4073 N N . PRO A 1 527 ? 18.640 11.164 -32.544 1.00 84.00 527 PRO A N 1
ATOM 4074 C CA . PRO A 1 527 ? 17.605 11.409 -33.540 1.00 84.00 527 PRO A CA 1
ATOM 4075 C C . PRO A 1 527 ? 17.405 12.915 -33.799 1.00 84.00 527 PRO A C 1
ATOM 4077 O O . PRO A 1 527 ? 17.609 13.739 -32.914 1.00 84.00 527 PRO A O 1
ATOM 4080 N N . THR A 1 528 ? 16.991 13.293 -35.011 1.00 80.56 528 THR A N 1
ATOM 4081 C CA . THR A 1 528 ? 16.729 14.698 -35.396 1.00 80.56 528 THR A CA 1
ATOM 4082 C C . THR A 1 528 ? 15.277 15.141 -35.166 1.00 80.56 528 THR A C 1
ATOM 4084 O O . THR A 1 528 ? 14.926 16.274 -35.499 1.00 80.56 528 THR A O 1
ATOM 4087 N N . GLN A 1 529 ? 14.435 14.236 -34.664 1.00 76.25 529 GLN A N 1
ATOM 4088 C CA . GLN A 1 529 ? 12.997 14.388 -34.441 1.00 76.25 529 GLN A CA 1
ATOM 4089 C C . GLN A 1 529 ? 12.676 15.383 -33.319 1.00 76.25 529 GLN A C 1
ATOM 4091 O O . GLN A 1 529 ? 13.463 15.581 -32.402 1.00 76.25 529 GLN A O 1
ATOM 4096 N N . ASP A 1 530 ? 11.482 15.968 -33.379 1.00 73.88 530 ASP A N 1
ATOM 4097 C CA . ASP A 1 530 ? 10.979 16.922 -32.391 1.00 73.88 530 ASP A CA 1
ATOM 4098 C C . ASP A 1 530 ? 10.213 16.202 -31.260 1.00 73.88 530 ASP A C 1
ATOM 4100 O O . ASP A 1 530 ? 9.247 15.482 -31.519 1.00 73.88 530 ASP A O 1
ATOM 4104 N N . LEU A 1 531 ? 10.632 16.409 -30.006 1.00 79.81 531 LEU A N 1
ATOM 4105 C CA . LEU A 1 531 ? 10.034 15.827 -28.796 1.00 79.81 531 LEU A CA 1
ATOM 4106 C C . LEU A 1 531 ? 9.397 16.916 -27.919 1.00 79.81 531 LEU A C 1
ATOM 4108 O O . LEU A 1 531 ? 9.864 17.231 -26.824 1.00 79.81 531 LEU A O 1
ATOM 4112 N N . LYS A 1 532 ? 8.300 17.497 -28.411 1.00 85.12 532 LYS A N 1
ATOM 4113 C CA . LYS A 1 532 ? 7.653 18.699 -27.845 1.00 85.12 532 LYS A CA 1
ATOM 4114 C C . LYS A 1 532 ? 7.195 18.577 -26.390 1.00 85.12 532 LYS A C 1
ATOM 4116 O O . LYS A 1 532 ? 7.152 19.582 -25.680 1.00 85.12 532 LYS A O 1
ATOM 4121 N N . ASN A 1 533 ? 6.815 17.372 -25.969 1.00 87.62 533 ASN A N 1
ATOM 4122 C CA . ASN A 1 533 ? 6.246 17.108 -24.646 1.00 87.62 533 ASN A CA 1
ATOM 4123 C C . ASN A 1 533 ? 7.267 16.616 -23.618 1.00 87.62 533 ASN A C 1
ATOM 4125 O O . ASN A 1 533 ? 6.895 16.408 -22.467 1.00 87.62 533 ASN A O 1
ATOM 4129 N N . LEU A 1 534 ? 8.535 16.464 -24.007 1.00 89.50 534 LEU A N 1
ATOM 4130 C CA . LEU A 1 534 ? 9.555 15.898 -23.138 1.00 89.50 534 LEU A CA 1
ATOM 4131 C C . LEU A 1 534 ? 9.883 16.855 -21.984 1.00 89.50 534 LEU A C 1
ATOM 4133 O O . LEU A 1 534 ? 10.285 17.997 -22.203 1.00 89.50 534 LEU A O 1
ATOM 4137 N N . GLU A 1 535 ? 9.724 16.364 -20.758 1.00 92.81 535 GLU A N 1
ATOM 4138 C CA . GLU A 1 535 ? 10.003 17.071 -19.505 1.00 92.81 535 GLU A CA 1
ATOM 4139 C C . GLU A 1 535 ? 11.335 16.618 -18.892 1.00 92.81 535 GLU A C 1
ATOM 4141 O O . GLU A 1 535 ? 12.038 17.411 -18.260 1.00 92.81 535 GLU A O 1
ATOM 4146 N N . SER A 1 536 ? 11.725 15.358 -19.110 1.00 93.94 536 SER A N 1
ATOM 4147 C CA . SER A 1 536 ? 12.976 14.798 -18.597 1.00 93.94 536 SER A CA 1
ATOM 4148 C C . SER A 1 536 ? 13.634 13.849 -19.599 1.00 93.94 536 SER A C 1
ATOM 4150 O O . SER A 1 536 ? 13.033 12.859 -20.021 1.00 93.94 536 SER A O 1
ATOM 4152 N N . LEU A 1 537 ? 14.886 14.145 -19.954 1.00 93.81 537 LEU A N 1
ATOM 4153 C CA . LEU A 1 537 ? 15.732 13.326 -20.817 1.00 93.81 537 LEU A CA 1
ATOM 4154 C C . LEU A 1 537 ? 17.050 13.011 -20.113 1.00 93.81 537 LEU A C 1
ATOM 4156 O O . LEU A 1 537 ? 17.829 13.919 -19.820 1.00 93.81 537 LEU A O 1
ATOM 4160 N N . ASN A 1 538 ? 17.317 11.724 -19.901 1.00 96.31 538 ASN A N 1
ATOM 4161 C CA . ASN A 1 538 ? 18.601 11.259 -19.394 1.00 96.31 538 ASN A CA 1
ATOM 4162 C C . ASN A 1 538 ? 19.174 10.177 -20.313 1.00 96.31 538 ASN A C 1
ATOM 4164 O O . ASN A 1 538 ? 18.617 9.085 -20.425 1.00 96.31 538 ASN A O 1
ATOM 4168 N N . LEU A 1 539 ? 20.278 10.499 -20.982 1.00 96.94 539 LEU A N 1
ATOM 4169 C CA . LEU A 1 539 ? 21.018 9.601 -21.871 1.00 96.94 539 LEU A CA 1
ATOM 4170 C C . LEU A 1 539 ? 22.472 9.427 -21.412 1.00 96.94 539 LEU A C 1
ATOM 4172 O O . LEU A 1 539 ? 23.308 8.960 -22.194 1.00 96.94 539 LEU A O 1
ATOM 4176 N N . SER A 1 540 ? 22.798 9.823 -20.180 1.00 97.69 540 SER A N 1
ATOM 4177 C CA . SER A 1 540 ? 24.177 9.833 -19.705 1.00 97.69 540 SER A CA 1
ATOM 4178 C C . SER A 1 540 ? 24.800 8.443 -19.628 1.00 97.69 540 SER A C 1
ATOM 4180 O O . SER A 1 540 ? 24.109 7.424 -19.647 1.00 97.69 540 SER A O 1
ATOM 4182 N N . HIS A 1 541 ? 26.131 8.378 -19.584 1.00 98.12 541 HIS A N 1
ATOM 4183 C CA . HIS A 1 541 ? 26.869 7.115 -19.482 1.00 98.12 541 HIS A CA 1
ATOM 4184 C C . HIS A 1 541 ? 26.487 6.107 -20.585 1.00 98.12 541 HIS A C 1
ATOM 4186 O O . HIS A 1 541 ? 26.069 4.978 -20.314 1.00 98.12 541 HIS A O 1
ATOM 4192 N N . ASN A 1 542 ? 26.634 6.527 -21.843 1.00 98.44 542 ASN A N 1
ATOM 4193 C CA . ASN A 1 542 ? 26.423 5.710 -23.040 1.00 98.44 542 ASN A CA 1
ATOM 4194 C C . ASN A 1 542 ? 27.598 5.886 -24.031 1.00 98.44 542 ASN A C 1
ATOM 4196 O O . ASN A 1 542 ? 28.652 6.428 -23.700 1.00 98.44 542 ASN A O 1
ATOM 4200 N N . GLN A 1 543 ? 27.460 5.362 -25.250 1.00 97.62 543 GLN A N 1
ATOM 4201 C CA . GLN A 1 543 ? 28.439 5.454 -26.343 1.00 97.62 543 GLN A CA 1
ATOM 4202 C C . GLN A 1 543 ? 27.891 6.289 -27.516 1.00 97.62 543 GLN A C 1
ATOM 4204 O O . GLN A 1 543 ? 28.248 6.051 -28.673 1.00 97.62 543 GLN A O 1
ATOM 4209 N N . LEU A 1 544 ? 26.974 7.225 -27.241 1.00 97.25 544 LEU A N 1
ATOM 4210 C CA . LEU A 1 544 ? 26.352 8.070 -28.262 1.00 97.25 544 LEU A CA 1
ATOM 4211 C C . LEU A 1 544 ? 27.365 9.082 -28.794 1.00 97.25 544 LEU A C 1
ATOM 4213 O O . LEU A 1 544 ? 28.162 9.616 -28.028 1.00 97.25 544 LEU A O 1
ATOM 4217 N N . SER A 1 545 ? 27.343 9.340 -30.097 1.00 96.38 545 SER A N 1
ATOM 4218 C CA . SER A 1 545 ? 28.357 10.134 -30.789 1.00 96.38 545 SER A CA 1
ATOM 4219 C C . SER A 1 545 ? 27.769 11.098 -31.820 1.00 96.38 545 SER A C 1
ATOM 4221 O O . SER A 1 545 ? 26.571 11.095 -32.111 1.00 96.38 545 SER A O 1
ATOM 4223 N N . GLY A 1 546 ? 28.640 11.953 -32.363 1.00 94.94 546 GLY A N 1
ATOM 4224 C CA . GLY A 1 546 ? 28.293 12.963 -33.358 1.00 94.94 546 GLY A CA 1
ATOM 4225 C C . GLY A 1 546 ? 27.729 14.256 -32.756 1.00 94.94 546 GLY A C 1
ATOM 4226 O O . GLY A 1 546 ? 27.786 14.450 -31.539 1.00 94.94 546 GLY A O 1
ATOM 4227 N N . PRO A 1 547 ? 27.247 15.181 -33.604 1.00 93.19 547 PRO A N 1
ATOM 4228 C CA . PRO A 1 547 ? 26.791 16.494 -33.163 1.00 93.19 547 PRO A CA 1
ATOM 4229 C C . PRO A 1 547 ? 25.425 16.457 -32.481 1.00 93.19 547 PRO A C 1
ATOM 4231 O O . PRO A 1 547 ? 24.572 15.630 -32.802 1.00 93.19 547 PRO A O 1
ATOM 4234 N N . LEU A 1 548 ? 25.203 17.413 -31.578 1.00 91.19 548 LEU A N 1
ATOM 4235 C CA . LEU A 1 548 ? 23.899 17.674 -30.970 1.00 91.19 548 LEU A CA 1
ATOM 4236 C C . LEU A 1 548 ? 22.946 18.274 -32.032 1.00 91.19 548 LEU A C 1
ATOM 4238 O O . LEU A 1 548 ? 23.225 19.359 -32.548 1.00 91.19 548 LEU A O 1
ATOM 4242 N N . PRO A 1 549 ? 21.831 17.609 -32.396 1.00 88.62 549 PRO A N 1
ATOM 4243 C CA . PRO A 1 549 ? 20.968 18.069 -33.483 1.00 88.62 549 PRO A CA 1
ATOM 4244 C C . PRO A 1 549 ? 20.114 19.277 -33.073 1.00 88.62 549 PRO A C 1
ATOM 4246 O O . PRO A 1 549 ? 19.194 19.161 -32.266 1.00 88.62 549 PRO A O 1
ATOM 4249 N N . ALA A 1 550 ? 20.373 20.431 -33.695 1.00 84.75 550 ALA A N 1
ATOM 4250 C CA . ALA A 1 550 ? 19.683 21.694 -33.417 1.00 84.75 550 ALA A CA 1
ATOM 4251 C C . ALA A 1 550 ? 18.145 21.604 -33.508 1.00 84.75 550 ALA A C 1
ATOM 4253 O O . ALA A 1 550 ? 17.448 22.254 -32.727 1.00 84.75 550 ALA A O 1
ATOM 4254 N N . SER A 1 551 ? 17.629 20.785 -34.435 1.00 80.56 551 SER A N 1
ATOM 4255 C CA . SER A 1 551 ? 16.194 20.584 -34.667 1.00 80.56 551 SER A CA 1
ATOM 4256 C C . SER A 1 551 ? 15.479 19.882 -33.513 1.00 80.56 551 SER A C 1
ATOM 4258 O O . SER A 1 551 ? 14.341 20.230 -33.220 1.00 80.56 551 SER A O 1
ATOM 4260 N N . MET A 1 552 ? 16.138 18.926 -32.847 1.00 82.88 552 MET A N 1
ATOM 4261 C CA . MET A 1 552 ? 15.556 18.198 -31.716 1.00 82.88 552 MET A CA 1
ATOM 4262 C C . MET A 1 552 ? 15.410 19.127 -30.507 1.00 82.88 552 MET A C 1
ATOM 4264 O O . MET A 1 552 ? 14.334 19.224 -29.925 1.00 82.88 552 MET A O 1
ATOM 4268 N N . PHE A 1 553 ? 16.473 19.862 -30.161 1.00 81.12 553 PHE A N 1
ATOM 4269 C CA . PHE A 1 553 ? 16.485 20.726 -28.976 1.00 81.12 553 PHE A CA 1
ATOM 4270 C C . PHE A 1 553 ? 15.586 21.959 -29.122 1.00 81.12 553 PHE A C 1
ATOM 4272 O O . PHE A 1 553 ? 14.884 22.298 -28.173 1.00 81.12 553 PHE A O 1
ATOM 4279 N N . GLY A 1 554 ? 15.513 22.575 -30.308 1.00 77.94 554 GLY A N 1
ATOM 4280 C CA . GLY A 1 554 ? 14.626 23.728 -30.532 1.00 77.94 554 GLY A CA 1
ATOM 4281 C C . GLY A 1 554 ? 13.132 23.414 -30.339 1.00 77.94 554 GLY A C 1
ATOM 4282 O O . GLY A 1 554 ? 12.326 24.307 -30.091 1.00 77.94 554 GLY A O 1
ATOM 4283 N N . GLY A 1 555 ? 12.742 22.140 -30.424 1.00 77.38 555 GLY A N 1
ATOM 4284 C CA . GLY A 1 555 ? 11.360 21.699 -30.246 1.00 77.38 555 GLY A CA 1
ATOM 4285 C C . GLY A 1 555 ? 10.949 21.372 -28.801 1.00 77.38 555 GLY A C 1
ATOM 4286 O O . GLY A 1 555 ? 9.762 21.413 -28.467 1.00 77.38 555 GLY A O 1
ATOM 4287 N N . MET A 1 556 ? 11.912 21.110 -27.909 1.00 83.25 556 MET A N 1
ATOM 4288 C CA . MET A 1 556 ? 11.685 20.631 -26.536 1.00 83.25 556 MET A CA 1
ATOM 4289 C C . MET A 1 556 ? 11.243 21.752 -25.582 1.00 83.25 556 MET A C 1
ATOM 4291 O O . MET A 1 556 ? 11.990 22.184 -24.713 1.00 83.25 556 MET A O 1
ATOM 4295 N N . LYS A 1 557 ? 10.015 22.254 -25.715 1.00 82.25 557 LYS A N 1
ATOM 4296 C CA . LYS A 1 557 ? 9.553 23.443 -24.968 1.00 82.25 557 LYS A CA 1
ATOM 4297 C C . LYS A 1 557 ? 9.275 23.216 -23.479 1.00 82.25 557 LYS A C 1
ATOM 4299 O O . LYS A 1 557 ? 9.183 24.189 -22.738 1.00 82.25 557 LYS A O 1
ATOM 4304 N N . ARG A 1 558 ? 9.100 21.964 -23.047 1.00 87.31 558 ARG A N 1
ATOM 4305 C CA . ARG A 1 558 ? 8.714 21.601 -21.668 1.00 87.31 558 ARG A CA 1
ATOM 4306 C C . ARG A 1 558 ? 9.853 20.995 -20.848 1.00 87.31 558 ARG A C 1
ATOM 4308 O O . ARG A 1 558 ? 9.623 20.586 -19.714 1.00 87.31 558 ARG A O 1
ATOM 4315 N N . ILE A 1 559 ? 11.062 20.938 -21.405 1.00 87.62 559 ILE A N 1
ATOM 4316 C CA . ILE A 1 559 ? 12.190 20.261 -20.769 1.00 87.62 559 ILE A CA 1
ATOM 4317 C C . ILE A 1 559 ? 12.573 20.950 -19.456 1.00 87.62 559 ILE A C 1
ATOM 4319 O O . ILE A 1 559 ? 12.805 22.159 -19.401 1.00 87.62 559 ILE A O 1
ATOM 4323 N N . ALA A 1 560 ? 12.653 20.147 -18.400 1.00 88.19 560 ALA A N 1
ATOM 4324 C CA . ALA A 1 560 ? 13.087 20.545 -17.069 1.00 88.19 560 ALA A CA 1
ATOM 4325 C C . ALA A 1 560 ? 14.400 19.851 -16.672 1.00 88.19 560 ALA A C 1
ATOM 4327 O O . ALA A 1 560 ? 15.150 20.372 -15.854 1.00 88.19 560 ALA A O 1
ATOM 4328 N N . MET A 1 561 ? 14.723 18.690 -17.243 1.00 90.19 561 MET A N 1
ATOM 4329 C CA . MET A 1 561 ? 15.967 17.972 -16.955 1.00 90.19 561 MET A CA 1
ATOM 4330 C C . MET A 1 561 ? 16.573 17.416 -18.239 1.00 90.19 561 MET A C 1
ATOM 4332 O O . MET A 1 561 ? 15.921 16.635 -18.929 1.00 90.19 561 MET A O 1
ATOM 4336 N N . LEU A 1 562 ? 17.823 17.787 -18.523 1.00 91.12 562 LEU A N 1
ATOM 4337 C CA . LEU A 1 562 ? 18.595 17.260 -19.645 1.00 91.12 562 LEU A CA 1
ATOM 4338 C C . LEU A 1 562 ? 19.986 16.820 -19.176 1.00 91.12 562 LEU A C 1
ATOM 4340 O O . LEU A 1 562 ? 20.816 17.653 -18.812 1.00 91.12 562 LEU A O 1
ATOM 4344 N N . ASP A 1 563 ? 20.244 15.518 -19.221 1.00 94.00 563 ASP A N 1
ATOM 4345 C CA . ASP A 1 563 ? 21.555 14.937 -18.932 1.00 94.00 563 ASP A CA 1
ATOM 4346 C C . ASP A 1 563 ? 22.034 14.092 -20.122 1.00 94.00 563 ASP A C 1
ATOM 4348 O O . ASP A 1 563 ? 21.449 13.064 -20.470 1.00 94.00 563 ASP A O 1
ATOM 4352 N N . LEU A 1 564 ? 23.095 14.568 -20.774 1.00 94.94 564 LEU A N 1
ATOM 4353 C CA . LEU A 1 564 ? 23.785 13.918 -21.891 1.00 94.94 564 LEU A CA 1
ATOM 4354 C C . LEU A 1 564 ? 25.244 13.596 -21.533 1.00 94.94 564 LEU A C 1
ATOM 4356 O O . LEU A 1 564 ? 26.065 13.341 -22.421 1.00 94.94 564 LEU A O 1
ATOM 4360 N N . SER A 1 565 ? 25.592 13.655 -20.248 1.00 95.50 565 SER A N 1
ATOM 4361 C CA . SER A 1 565 ? 26.970 13.545 -19.784 1.00 95.50 565 SER A CA 1
ATOM 4362 C C . SER A 1 565 ? 27.587 12.169 -20.048 1.00 95.50 565 SER A C 1
ATOM 4364 O O . SER A 1 565 ? 26.891 11.177 -20.266 1.00 95.50 565 SER A O 1
ATOM 4366 N N . SER A 1 566 ? 28.917 12.085 -20.039 1.00 96.75 566 SER A N 1
ATOM 4367 C CA . SER A 1 566 ? 29.660 10.827 -20.211 1.00 96.75 566 SER A CA 1
ATOM 4368 C C . SER A 1 566 ? 29.257 10.056 -21.482 1.00 96.75 566 SER A C 1
ATOM 4370 O O . SER A 1 566 ? 28.845 8.897 -21.423 1.00 96.75 566 SER A O 1
ATOM 4372 N N . ASN A 1 567 ? 29.359 10.724 -22.632 1.00 97.75 567 ASN A N 1
ATOM 4373 C CA . ASN A 1 567 ? 29.112 10.183 -23.972 1.00 97.75 567 ASN A CA 1
ATOM 4374 C C . ASN A 1 567 ? 30.277 10.566 -24.913 1.00 97.75 567 ASN A C 1
ATOM 4376 O O . ASN A 1 567 ? 31.341 11.000 -24.475 1.00 97.75 567 ASN A O 1
ATOM 4380 N N . GLN A 1 568 ? 30.107 10.373 -26.220 1.00 96.62 568 GLN A N 1
ATOM 4381 C CA . GLN A 1 568 ? 31.081 10.713 -27.263 1.00 96.62 568 GLN A CA 1
ATOM 4382 C C . GLN A 1 568 ? 30.570 11.844 -28.176 1.00 96.62 568 GLN A C 1
ATOM 4384 O O . GLN A 1 568 ? 30.954 11.913 -29.347 1.00 96.62 568 GLN A O 1
ATOM 4389 N N . PHE A 1 569 ? 29.683 12.719 -27.684 1.00 95.31 569 PHE A N 1
ATOM 4390 C CA . PHE A 1 569 ? 29.159 13.831 -28.483 1.00 95.31 569 PHE A CA 1
ATOM 4391 C C . PHE A 1 569 ? 30.269 14.810 -28.857 1.00 95.31 569 PHE A C 1
ATOM 4393 O O . PHE A 1 569 ? 31.122 15.119 -28.029 1.00 95.31 569 PHE A O 1
ATOM 4400 N N . SER A 1 570 ? 30.249 15.304 -30.093 1.00 93.50 570 SER A N 1
ATOM 4401 C CA . SER A 1 570 ? 31.312 16.135 -30.673 1.00 93.50 570 SER A CA 1
ATOM 4402 C C . SER A 1 570 ? 30.760 17.366 -31.389 1.00 93.50 570 SER A C 1
ATOM 4404 O O . SER A 1 570 ? 29.586 17.404 -31.742 1.00 93.50 570 SER A O 1
ATOM 4406 N N . GLY A 1 571 ? 31.608 18.349 -31.688 1.00 90.94 571 GLY A N 1
ATOM 4407 C CA . GLY A 1 571 ? 31.189 19.586 -32.352 1.00 90.94 571 GLY A CA 1
ATOM 4408 C C . GLY A 1 571 ? 30.616 20.617 -31.377 1.00 90.94 571 GLY A C 1
ATOM 4409 O O . GLY A 1 571 ? 30.817 20.522 -30.169 1.00 90.94 571 GLY A O 1
ATOM 4410 N N . LEU A 1 572 ? 29.940 21.636 -31.908 1.00 88.06 572 LEU A N 1
ATOM 4411 C CA . LEU A 1 572 ? 29.469 22.781 -31.123 1.00 88.06 572 LEU A CA 1
ATOM 4412 C C . LEU A 1 572 ? 28.138 22.488 -30.419 1.00 88.06 572 LEU A C 1
ATOM 4414 O O . LEU A 1 572 ? 27.289 21.773 -30.950 1.00 88.06 572 LEU A O 1
ATOM 4418 N N . VAL A 1 573 ? 27.927 23.112 -29.258 1.00 87.44 573 VAL A N 1
ATOM 4419 C CA . VAL A 1 573 ? 26.604 23.180 -28.617 1.00 87.44 573 VAL A CA 1
ATOM 4420 C C . VAL A 1 573 ? 25.714 24.123 -29.439 1.00 87.44 573 VAL A C 1
ATOM 4422 O O . VAL A 1 573 ? 26.074 25.293 -29.582 1.00 87.44 573 VAL A O 1
ATOM 4425 N N . PRO A 1 574 ? 24.576 23.659 -29.989 1.00 84.50 574 PRO A N 1
ATOM 4426 C CA . PRO A 1 574 ? 23.694 24.496 -30.797 1.00 84.50 574 PRO A CA 1
ATOM 4427 C C . PRO A 1 574 ? 23.198 25.727 -30.036 1.00 84.50 574 PRO A C 1
ATOM 4429 O O . PRO A 1 574 ? 22.782 25.616 -28.884 1.00 84.50 574 PRO A O 1
ATOM 4432 N N . GLU A 1 575 ? 23.135 26.883 -30.705 1.00 77.31 575 GLU A N 1
ATOM 4433 C CA . GLU A 1 575 ? 22.470 28.079 -30.155 1.00 77.31 575 GLU A CA 1
ATOM 4434 C C . GLU A 1 575 ? 20.971 27.842 -29.892 1.00 77.31 575 GLU A C 1
ATOM 4436 O O . GLU A 1 575 ? 20.376 28.514 -29.055 1.00 77.31 575 GLU A O 1
ATOM 4441 N N . SER A 1 576 ? 20.379 26.843 -30.561 1.00 70.19 576 SER A N 1
ATOM 4442 C CA . SER A 1 576 ? 19.002 26.386 -30.358 1.00 70.19 576 SER A CA 1
ATOM 4443 C C . SER A 1 576 ? 18.795 25.490 -29.127 1.00 70.19 576 SER A C 1
ATOM 4445 O O . SER A 1 576 ? 17.681 25.002 -28.935 1.00 70.19 576 SER A O 1
ATOM 4447 N N . LEU A 1 577 ? 19.807 25.272 -28.268 1.00 69.62 577 LEU A N 1
ATOM 4448 C CA . LEU A 1 577 ? 19.554 24.940 -26.855 1.00 69.62 577 LEU A CA 1
ATOM 4449 C C . LEU A 1 577 ? 18.920 26.182 -26.206 1.00 69.62 577 LEU A C 1
ATOM 4451 O O . LEU A 1 577 ? 19.588 26.990 -25.558 1.00 69.62 577 LEU A O 1
ATOM 4455 N N . GLU A 1 578 ? 17.642 26.393 -26.512 1.00 65.25 578 GLU A N 1
ATOM 4456 C CA . GLU A 1 578 ? 16.967 27.666 -26.329 1.00 65.25 578 GLU A CA 1
ATOM 4457 C C . GLU A 1 578 ? 16.892 28.092 -24.862 1.00 65.25 578 GLU A C 1
ATOM 4459 O O . GLU A 1 578 ? 16.666 27.332 -23.923 1.00 65.25 578 GLU A O 1
ATOM 4464 N N . CYS A 1 579 ? 16.972 29.400 -24.679 1.00 55.44 579 CYS A N 1
ATOM 4465 C CA . CYS A 1 579 ? 16.991 30.075 -23.391 1.00 55.44 579 CYS A CA 1
ATOM 4466 C C . CYS A 1 579 ? 15.600 30.164 -22.737 1.00 55.44 579 CYS A C 1
ATOM 4468 O O . CYS A 1 579 ? 15.464 30.787 -21.680 1.00 55.44 579 CYS A O 1
ATOM 4470 N N . HIS A 1 580 ? 14.573 29.592 -23.370 1.00 62.16 580 HIS A N 1
ATOM 4471 C CA . HIS A 1 580 ? 13.187 29.566 -22.899 1.00 62.16 580 HIS A CA 1
ATOM 4472 C C . HIS A 1 580 ? 12.883 28.396 -21.963 1.00 62.16 580 HIS A C 1
ATOM 4474 O O . HIS A 1 580 ? 11.813 28.372 -21.363 1.00 62.16 580 HIS A O 1
ATOM 4480 N N . TRP A 1 581 ? 13.808 27.449 -21.814 1.00 72.19 581 TRP A N 1
ATOM 4481 C CA . TRP A 1 581 ? 13.629 26.340 -20.893 1.00 72.19 581 TRP A CA 1
ATOM 4482 C C . TRP A 1 581 ? 13.656 26.783 -19.428 1.00 72.19 581 TRP A C 1
ATOM 4484 O O . TRP A 1 581 ? 14.492 27.597 -19.015 1.00 72.19 581 TRP A O 1
ATOM 4494 N N . GLU A 1 582 ? 12.785 26.174 -18.627 1.00 72.06 582 GLU A N 1
ATOM 4495 C CA . GLU A 1 582 ? 12.814 26.239 -17.164 1.00 72.06 582 GLU A CA 1
ATOM 4496 C C . GLU A 1 582 ? 13.573 25.018 -16.615 1.00 72.06 582 GLU A C 1
ATOM 4498 O O . GLU A 1 582 ? 13.019 24.163 -15.929 1.00 72.06 582 GLU A O 1
ATOM 4503 N N . LEU A 1 583 ? 14.859 24.903 -16.974 1.00 73.19 583 LEU A N 1
ATOM 4504 C CA . LEU A 1 583 ? 15.688 23.762 -16.580 1.00 73.19 583 LEU A CA 1
ATOM 4505 C C . LEU A 1 583 ? 16.011 23.762 -15.081 1.00 73.19 583 LEU A C 1
ATOM 4507 O O . LEU A 1 583 ? 16.512 24.741 -14.531 1.00 73.19 583 LEU A O 1
ATOM 4511 N N . ASN A 1 584 ? 15.842 22.595 -14.471 1.00 80.06 584 ASN A N 1
ATOM 4512 C CA . ASN A 1 584 ? 16.338 22.222 -13.152 1.00 80.06 584 ASN A CA 1
ATOM 4513 C C . ASN A 1 584 ? 17.744 21.611 -13.209 1.00 80.06 584 ASN A C 1
ATOM 4515 O O . ASN A 1 584 ? 18.462 21.676 -12.218 1.00 80.06 584 ASN A O 1
ATOM 4519 N N . LEU A 1 585 ? 18.137 20.995 -14.330 1.00 82.25 585 LEU A N 1
ATOM 4520 C CA . LEU A 1 585 ? 19.448 20.364 -14.522 1.00 82.25 585 LEU A CA 1
ATOM 4521 C C . LEU A 1 585 ? 19.843 20.396 -16.003 1.00 82.25 585 LEU A C 1
ATOM 4523 O O . LEU A 1 585 ? 19.041 20.023 -16.862 1.00 82.25 585 LEU A O 1
ATOM 4527 N N . LEU A 1 586 ? 21.093 20.787 -16.267 1.00 86.94 586 LEU A N 1
ATOM 4528 C CA . LEU A 1 586 ? 21.756 20.614 -17.559 1.00 86.94 586 LEU A CA 1
ATOM 4529 C C . LEU A 1 586 ? 23.156 20.039 -17.339 1.00 86.94 586 LEU A C 1
ATOM 4531 O O . LEU A 1 586 ? 24.033 20.732 -16.818 1.00 86.94 586 LEU A O 1
ATOM 4535 N N . ASP A 1 587 ? 23.375 18.799 -17.762 1.00 89.31 587 ASP A N 1
ATOM 4536 C CA . ASP A 1 587 ? 24.692 18.165 -17.707 1.00 89.31 587 ASP A CA 1
ATOM 4537 C C . ASP A 1 587 ? 25.116 17.678 -19.096 1.00 89.31 587 ASP A C 1
ATOM 4539 O O . ASP A 1 587 ? 24.464 16.844 -19.722 1.00 89.31 587 ASP A O 1
ATOM 4543 N N . LEU A 1 588 ? 26.212 18.246 -19.594 1.00 90.50 588 LEU A N 1
ATOM 4544 C CA . LEU A 1 588 ? 26.836 17.889 -20.870 1.00 90.50 588 LEU A CA 1
ATOM 4545 C C . LEU A 1 588 ? 28.302 17.455 -20.670 1.00 90.50 588 LEU A C 1
ATOM 4547 O O . LEU A 1 588 ? 29.040 17.297 -21.645 1.00 90.50 588 LEU A O 1
ATOM 4551 N N . SER A 1 589 ? 28.748 17.301 -19.418 1.00 90.94 589 SER A N 1
ATOM 4552 C CA . SER A 1 589 ? 30.138 16.988 -19.061 1.00 90.94 589 SER A CA 1
ATOM 4553 C C . SER A 1 589 ? 30.599 15.626 -19.596 1.00 90.94 589 SER A C 1
ATOM 4555 O O . SER A 1 589 ? 29.790 14.784 -19.977 1.00 90.94 589 SER A O 1
ATOM 4557 N N . GLY A 1 590 ? 31.913 15.389 -19.676 1.00 91.94 590 GLY A N 1
ATOM 4558 C CA . GLY A 1 590 ? 32.432 14.097 -20.141 1.00 91.94 590 GLY A CA 1
ATOM 4559 C C . GLY A 1 590 ? 32.118 13.767 -21.609 1.00 91.94 590 GLY A C 1
ATOM 4560 O O . GLY A 1 590 ? 31.919 12.601 -21.929 1.00 91.94 590 GLY A O 1
ATOM 4561 N N . ASN A 1 591 ? 32.069 14.776 -22.486 1.00 94.00 591 ASN A N 1
ATOM 4562 C CA . ASN A 1 591 ? 31.908 14.638 -23.941 1.00 94.00 591 ASN A CA 1
ATOM 4563 C C . ASN A 1 591 ? 33.119 15.220 -24.709 1.00 94.00 591 ASN A C 1
ATOM 4565 O O . ASN A 1 591 ? 34.085 15.702 -24.113 1.00 94.00 591 ASN A O 1
ATOM 4569 N N . HIS A 1 592 ? 33.066 15.192 -26.044 1.00 92.69 592 HIS A N 1
ATOM 4570 C CA . HIS A 1 592 ? 34.029 15.805 -26.974 1.00 92.69 592 HIS A CA 1
ATOM 4571 C C . HIS A 1 592 ? 33.497 17.108 -27.595 1.00 92.69 592 HIS A C 1
ATOM 4573 O O . HIS A 1 592 ? 33.819 17.437 -28.736 1.00 92.69 592 HIS A O 1
ATOM 4579 N N . LEU A 1 593 ? 32.633 17.823 -26.874 1.00 89.44 593 LEU A N 1
ATOM 4580 C CA . LEU A 1 593 ? 32.032 19.054 -27.369 1.00 89.44 593 LEU A CA 1
ATOM 4581 C C . LEU A 1 593 ? 33.044 20.206 -27.337 1.00 89.44 593 LEU A C 1
ATOM 4583 O O . LEU A 1 593 ? 33.833 20.350 -26.401 1.00 89.44 593 LEU A O 1
ATOM 4587 N N . GLU A 1 594 ? 32.983 21.038 -28.369 1.00 86.25 594 GLU A N 1
ATOM 4588 C CA . GLU A 1 594 ? 33.905 22.140 -28.621 1.00 86.25 594 GLU A CA 1
ATOM 4589 C C . GLU A 1 594 ? 33.186 23.494 -28.528 1.00 86.25 594 GLU A C 1
ATOM 4591 O O . GLU A 1 594 ? 31.957 23.593 -28.539 1.00 86.25 594 GLU A O 1
ATOM 4596 N N . GLY A 1 595 ? 33.970 24.572 -28.465 1.00 81.56 595 GLY A N 1
ATOM 4597 C CA . GLY A 1 595 ? 33.449 25.937 -28.421 1.00 81.56 595 GLY A CA 1
ATOM 4598 C C . GLY A 1 595 ? 32.994 26.396 -27.032 1.00 81.56 595 GLY A C 1
ATOM 4599 O O . GLY A 1 595 ? 33.317 25.805 -26.000 1.00 81.56 595 GLY A O 1
ATOM 4600 N N . ASN A 1 596 ? 32.300 27.534 -27.002 1.00 76.56 596 ASN A N 1
ATOM 4601 C CA . ASN A 1 596 ? 31.717 28.092 -25.783 1.00 76.56 596 ASN A CA 1
ATOM 4602 C C . ASN A 1 596 ? 30.238 27.704 -25.691 1.00 76.56 596 ASN A C 1
ATOM 4604 O O . ASN A 1 596 ? 29.576 27.551 -26.715 1.00 76.56 596 ASN A O 1
ATOM 4608 N N . LEU A 1 597 ? 29.706 27.629 -24.469 1.00 76.38 597 LEU A N 1
ATOM 4609 C CA . LEU A 1 597 ? 28.259 27.555 -24.273 1.00 76.38 597 LEU A CA 1
ATOM 4610 C C . LEU A 1 597 ? 27.563 28.803 -24.850 1.00 76.38 597 LEU A C 1
ATOM 4612 O O . LEU A 1 597 ? 28.133 29.897 -24.741 1.00 76.38 597 LEU A O 1
ATOM 4616 N N . PRO A 1 598 ? 26.334 28.664 -25.385 1.00 77.19 598 PRO A N 1
ATOM 4617 C CA . PRO A 1 598 ? 25.535 29.792 -25.853 1.00 77.19 598 PRO A CA 1
ATOM 4618 C C . PRO A 1 598 ? 25.385 30.884 -24.785 1.00 77.19 598 PRO A C 1
ATOM 4620 O O . PRO A 1 598 ? 25.265 30.603 -23.587 1.00 77.19 598 PRO A O 1
ATOM 4623 N N . ASP A 1 599 ? 25.361 32.147 -25.214 1.00 72.50 599 ASP A N 1
ATOM 4624 C CA . ASP A 1 599 ? 25.441 33.304 -24.312 1.00 72.50 599 ASP A CA 1
ATOM 4625 C C . ASP A 1 599 ? 24.300 33.386 -23.296 1.00 72.50 599 ASP A C 1
ATOM 4627 O O . ASP A 1 599 ? 24.462 33.972 -22.223 1.00 72.50 599 ASP A O 1
ATOM 4631 N N . CYS A 1 600 ? 23.164 32.749 -23.557 1.00 70.69 600 CYS A N 1
ATOM 4632 C CA . CYS A 1 600 ? 22.053 32.753 -22.618 1.00 70.69 600 CYS A CA 1
ATOM 4633 C C . CYS A 1 600 ? 22.196 31.814 -21.417 1.00 70.69 600 CYS A C 1
ATOM 4635 O O . CYS A 1 600 ? 21.441 31.951 -20.453 1.00 70.69 600 CYS A O 1
ATOM 4637 N N . PHE A 1 601 ? 23.188 30.919 -21.430 1.00 67.75 601 PHE A N 1
ATOM 4638 C CA . PHE A 1 601 ? 23.651 30.212 -20.232 1.00 67.75 601 PHE A CA 1
ATOM 4639 C C . PHE A 1 601 ? 24.735 31.005 -19.482 1.00 67.75 601 PHE A C 1
ATOM 4641 O O . PHE A 1 601 ? 25.002 30.732 -18.315 1.00 67.75 601 PHE A O 1
ATOM 4648 N N . ARG A 1 602 ? 25.353 32.002 -20.136 1.00 61.41 602 ARG A N 1
ATOM 4649 C CA . ARG A 1 602 ? 26.441 32.836 -19.588 1.00 61.41 602 ARG A CA 1
ATOM 4650 C C . ARG A 1 602 ? 25.943 34.145 -18.971 1.00 61.41 602 ARG A C 1
ATOM 4652 O O . ARG A 1 602 ? 26.542 34.646 -18.024 1.00 61.41 602 ARG A O 1
ATOM 4659 N N . THR A 1 603 ? 24.857 34.703 -19.499 1.00 56.62 603 THR A N 1
ATOM 4660 C CA . THR A 1 603 ? 24.288 35.997 -19.100 1.00 56.62 603 THR A CA 1
ATOM 4661 C C . THR A 1 603 ? 23.037 35.763 -18.250 1.00 56.62 603 THR A C 1
ATOM 4663 O O . THR A 1 603 ? 21.917 35.671 -18.741 1.00 56.62 603 THR A O 1
ATOM 4666 N N . GLY A 1 604 ? 23.220 35.572 -16.942 1.00 53.41 604 GLY A N 1
ATOM 4667 C CA . GLY A 1 604 ? 22.126 35.251 -16.023 1.00 53.41 604 GLY A CA 1
ATOM 4668 C C . GLY A 1 604 ? 21.013 36.305 -16.023 1.00 53.41 604 GLY A C 1
ATOM 4669 O O . GLY A 1 604 ? 21.124 37.340 -15.371 1.00 53.41 604 GLY A O 1
ATOM 4670 N N . SER A 1 605 ? 19.892 36.027 -16.689 1.00 46.59 605 SER A N 1
ATOM 4671 C CA . SER A 1 605 ? 18.672 36.820 -16.551 1.00 46.59 605 SER A CA 1
ATOM 4672 C C . SER A 1 605 ? 17.979 36.464 -15.229 1.00 46.59 605 SER A C 1
ATOM 4674 O O . SER A 1 605 ? 17.176 35.537 -15.189 1.00 46.59 605 SER A O 1
ATOM 4676 N N . GLY A 1 606 ? 18.344 37.153 -14.141 1.00 46.25 606 GLY A N 1
ATOM 4677 C CA . GLY A 1 606 ? 17.536 37.531 -12.957 1.00 46.25 606 GLY A CA 1
ATOM 4678 C C . GLY A 1 606 ? 16.715 36.509 -12.138 1.00 46.25 606 GLY A C 1
ATOM 4679 O O . GLY A 1 606 ? 16.307 36.843 -11.032 1.00 46.25 606 GLY A O 1
ATOM 4680 N N . LYS A 1 607 ? 16.460 35.290 -12.621 1.00 47.72 607 LYS A N 1
ATOM 4681 C CA . LYS A 1 607 ? 15.764 34.189 -11.921 1.00 47.72 607 LYS A CA 1
ATOM 4682 C C . LYS A 1 607 ? 16.467 32.828 -12.073 1.00 47.72 607 LYS A C 1
ATOM 4684 O O . LYS A 1 607 ? 16.046 31.858 -11.461 1.00 47.72 607 LYS A O 1
ATOM 4689 N N . LYS A 1 608 ? 17.546 32.751 -12.865 1.00 50.75 608 LYS A N 1
ATOM 4690 C CA . LYS A 1 608 ? 18.215 31.503 -13.293 1.00 50.75 608 LYS A CA 1
ATOM 4691 C C . LYS A 1 608 ? 19.436 31.084 -12.450 1.00 50.75 608 LYS A C 1
ATOM 4693 O O . LYS A 1 608 ? 20.226 30.258 -12.892 1.00 50.75 608 LYS A O 1
ATOM 4698 N N . SER A 1 609 ? 19.638 31.641 -11.251 1.00 42.97 609 SER A N 1
ATOM 4699 C CA . SER A 1 609 ? 20.887 31.456 -10.484 1.00 42.97 609 SER A CA 1
ATOM 4700 C C . SER A 1 609 ? 20.983 30.175 -9.634 1.00 42.97 609 SER A C 1
ATOM 4702 O O . SER A 1 609 ? 21.784 30.144 -8.706 1.00 42.97 609 SER A O 1
ATOM 4704 N N . MET A 1 610 ? 20.203 29.123 -9.901 1.00 48.50 610 MET A N 1
ATOM 4705 C CA . MET A 1 610 ? 20.326 27.840 -9.179 1.00 48.50 610 MET A CA 1
ATOM 4706 C C . MET A 1 610 ? 20.194 26.611 -10.089 1.00 48.50 610 MET A C 1
ATOM 4708 O O . MET A 1 610 ? 19.659 25.589 -9.674 1.00 48.50 610 MET A O 1
ATOM 4712 N N . ILE A 1 611 ? 20.664 26.688 -11.333 1.00 54.03 611 ILE A N 1
ATOM 4713 C CA . ILE A 1 611 ? 20.753 25.500 -12.191 1.00 54.03 611 ILE A CA 1
ATOM 4714 C C . ILE A 1 611 ? 22.139 24.874 -11.961 1.00 54.03 611 ILE A C 1
ATOM 4716 O O . ILE A 1 611 ? 23.140 25.558 -12.191 1.00 54.03 611 ILE A O 1
ATOM 4720 N N . PRO A 1 612 ? 22.253 23.609 -11.514 1.00 57.84 612 PRO A N 1
ATOM 4721 C CA . PRO A 1 612 ? 23.498 22.864 -11.586 1.00 57.84 612 PRO A CA 1
ATOM 4722 C C . PRO A 1 612 ? 23.812 22.613 -13.064 1.00 57.84 612 PRO A C 1
ATOM 4724 O O . PRO A 1 612 ? 23.355 21.648 -13.665 1.00 57.84 612 PRO A O 1
ATOM 4727 N N . LEU A 1 613 ? 24.554 23.539 -13.664 1.00 66.38 613 LEU A N 1
ATOM 4728 C CA . LEU A 1 613 ? 25.118 23.390 -14.996 1.00 66.38 613 LEU A CA 1
ATOM 4729 C C . LEU A 1 613 ? 26.479 22.706 -14.872 1.00 66.38 613 LEU A C 1
ATOM 4731 O O . LEU A 1 613 ? 27.377 23.228 -14.207 1.00 66.38 613 LEU A O 1
ATOM 4735 N N . ARG A 1 614 ? 26.643 21.554 -15.521 1.00 72.19 614 ARG A N 1
ATOM 4736 C CA . ARG A 1 614 ? 27.911 20.818 -15.561 1.00 72.19 614 ARG A CA 1
ATOM 4737 C C . ARG A 1 614 ? 28.429 20.757 -16.995 1.00 72.19 614 ARG A C 1
ATOM 4739 O O . ARG A 1 614 ? 27.791 20.205 -17.889 1.00 72.19 614 ARG A O 1
ATOM 4746 N N . TRP A 1 615 ? 29.586 21.381 -17.208 1.00 74.62 615 TRP A N 1
ATOM 4747 C CA . TRP A 1 615 ? 30.219 21.549 -18.514 1.00 74.62 615 TRP A CA 1
ATOM 4748 C C . TRP A 1 615 ? 31.737 21.434 -18.386 1.00 74.62 615 TRP A C 1
ATOM 4750 O O . TRP A 1 615 ? 32.350 22.163 -17.606 1.00 74.62 615 TRP A O 1
ATOM 4760 N N . GLU A 1 616 ? 32.347 20.565 -19.189 1.00 65.00 616 GLU A N 1
ATOM 4761 C CA . GLU A 1 616 ? 33.801 20.450 -19.298 1.00 65.00 616 GLU A CA 1
ATOM 4762 C C . GLU A 1 616 ? 34.237 20.868 -20.700 1.00 65.00 616 GLU A C 1
ATOM 4764 O O . GLU A 1 616 ? 33.996 20.164 -21.678 1.00 65.00 616 GLU A O 1
ATOM 4769 N N . ARG A 1 617 ? 34.898 22.024 -20.801 1.00 60.84 617 ARG A N 1
ATOM 4770 C CA . ARG A 1 617 ? 35.495 22.483 -22.056 1.00 60.84 617 ARG A CA 1
ATOM 4771 C C . ARG A 1 617 ? 36.787 21.707 -22.307 1.00 60.84 617 ARG A C 1
ATOM 4773 O O . ARG A 1 617 ? 37.749 21.883 -21.557 1.00 60.84 617 ARG A O 1
ATOM 4780 N N . ARG A 1 618 ? 36.832 20.895 -23.365 1.00 56.44 618 ARG A N 1
ATOM 4781 C CA . ARG A 1 618 ? 38.093 20.337 -23.877 1.00 56.44 618 ARG A CA 1
ATOM 4782 C C . ARG A 1 618 ? 38.690 21.301 -24.908 1.00 56.44 618 ARG A C 1
ATOM 4784 O O . ARG A 1 618 ? 37.953 21.869 -25.711 1.00 56.44 618 ARG A O 1
ATOM 4791 N N . TRP A 1 619 ? 39.990 21.565 -24.769 1.00 44.81 619 TRP A N 1
ATOM 4792 C CA . TRP A 1 619 ? 40.768 22.504 -25.586 1.00 44.81 619 TRP A CA 1
ATOM 4793 C C . TRP A 1 619 ? 41.394 21.819 -26.788 1.00 44.81 619 TRP A C 1
ATOM 4795 O O . TRP A 1 619 ? 41.817 20.650 -26.618 1.00 44.81 619 TRP A O 1
#

Sequence (619 aa):
MHLLDLPIEVLQLIFLQLDLFKTAKYRRVCRSFNNVLTVHPFSNLIGLVHIGHIPITARAFSDFFCFVTPASFGKDFLTGIQTELLKHHDGLETRNDFAVIPLKSSNAASLLECFPSEFSRRSEPLHLVGPLPTTIGCLKQLTALELEGHKLSGPIPRSLGDLTRLTNLNLKGNRVTGPSNLNLKGNRVTGPILAELCNLVNLRNLNLARTDLDEAIPDSIGNLVNLEVLDMSYARLTGSIPASIGNLVNLVELNLRCNWLTGLPDAFGAMTKLQMLSLEGNGFTGSIPASLGRCMQLTTFLARRNSFTGSVHESIFRLPLLRHLRLDMNSLTWESSPTSYVRAQPIRMETIQLASGVNPDSDRESGTTICSSSAPRDLQSANIASNQLNGESFDGTTDRPALFLDLSHNVLSGVIPHFITTLTNLQELTLSESKLKGPLPTEIGSHNQLSGEIPPIFMLSNLSTLRLNNNNLVGRLHQNLNIIFPRGLRSLELSHNQLSGPLPKFDACEHIETLHLDHNRFSGHLPTQDLKNLESLNLSHNQLSGPLPASMFGGMKRIAMLDLSSNQFSGLVPESLECHWELNLLDLSGNHLEGNLPDCFRTGSGKKSMIPLRWERRW

InterPro domains:
  IPR001611 Leucine-rich repeat [PF00560] (404-423)
  IPR001611 Leucine-rich repeat [PF00560] (489-505)
  IPR001611 Leucine-rich repeat [PF13855] (533-593)
  IPR001810 F-box domain [PF00646] (3-39)
  IPR001810 F-box domain [PS50181] (1-45)
  IPR001810 F-box domain [SM00256] (6-46)
  IPR003591 Leucine-rich repeat, typical subtype [SM00369] (200-224)
  IPR003591 Leucine-rich repeat, typical subtype [SM00369] (248-270)
  IPR003591 Leucine-rich repeat, typical subtype [SM00369] (271-295)
  IPR003591 Leucine-rich repeat, typical subtype [SM00369] (423-447)
  IPR003591 Leucine-rich repeat, typical subtype [SM00369] (531-555)
  IPR003591 Leucine-rich repeat, typical subtype [SM00369] (556-579)
  IPR032675 Leucine-rich repeat domain superfamily [G3DSA:3.80.10.10] (96-180)
  IPR032675 Leucine-rich repeat domain superfamily [G3DSA:3.80.10.10] (181-244)
  IPR032675 Leucine-rich repeat domain superfamily [G3DSA:3.80.10.10] (245-344)
  IPR032675 Leucine-rich repeat domain superfamily [G3DSA:3.80.10.10] (349-446)
  IPR032675 Leucine-rich repeat domain superfamily [G3DSA:3.80.10.10] (447-614)
  IPR036047 F-box-like domain superfamily [SSF81383] (2-37)
  IPR055414 Disease resistance R13L4/SHOC-2-like, LRR domain [PF23598] (189-331)

pLDDT: mean 74.14, std 22.14, range [21.34, 98.69]

Radius of gyration: 34.92 Å; chains: 1; bounding box: 75×97×101 Å